Protein AF-A0A7S3RSN5-F1 (afdb_monomer)

Mean predicted aligned error: 13.11 Å

Structure (mmCIF, N/CA/C/O backbone):
data_AF-A0A7S3RSN5-F1
#
_entry.id   AF-A0A7S3RSN5-F1
#
loop_
_atom_site.group_PDB
_atom_site.id
_atom_site.type_symbol
_atom_site.label_atom_id
_atom_site.label_alt_id
_atom_site.label_comp_id
_atom_site.label_asym_id
_atom_site.label_entity_id
_atom_site.label_seq_id
_atom_site.pdbx_PDB_ins_code
_atom_site.Cartn_x
_atom_site.Cartn_y
_atom_site.Cartn_z
_atom_site.occupancy
_atom_site.B_iso_or_equiv
_atom_site.auth_seq_id
_atom_site.auth_comp_id
_atom_site.auth_asym_id
_atom_site.auth_atom_id
_atom_site.pdbx_PDB_model_num
ATOM 1 N N . PHE A 1 1 ? 12.384 73.425 -8.727 1.00 35.25 1 PHE A N 1
ATOM 2 C CA . PHE A 1 1 ? 11.270 72.463 -8.809 1.00 35.25 1 PHE A CA 1
ATOM 3 C C . PHE A 1 1 ? 11.733 71.208 -8.082 1.00 35.25 1 PHE A C 1
ATOM 5 O O . PHE A 1 1 ? 12.524 70.473 -8.643 1.00 35.25 1 PHE A O 1
ATOM 12 N N . GLY A 1 2 ? 11.611 71.117 -6.752 1.00 33.44 2 GLY A N 1
ATOM 13 C CA . GLY A 1 2 ? 10.357 70.848 -6.024 1.00 33.44 2 GLY A CA 1
ATOM 14 C C . GLY A 1 2 ? 10.047 69.354 -6.199 1.00 33.44 2 GLY A C 1
ATOM 15 O O . GLY A 1 2 ? 9.881 68.948 -7.337 1.00 33.44 2 GLY A O 1
ATOM 16 N N . SER A 1 3 ? 10.049 68.468 -5.204 1.00 34.16 3 SER A N 1
ATOM 17 C CA . SER A 1 3 ? 9.660 68.588 -3.795 1.00 34.16 3 SER A CA 1
ATOM 18 C C . SER A 1 3 ? 10.215 67.408 -2.975 1.00 34.16 3 SER A C 1
ATOM 20 O O . SER A 1 3 ? 10.247 66.278 -3.454 1.00 34.16 3 SER A O 1
ATOM 22 N N . ARG A 1 4 ? 10.600 67.688 -1.723 1.00 44.16 4 ARG A N 1
ATOM 23 C CA . ARG A 1 4 ? 10.705 66.715 -0.621 1.00 44.16 4 ARG A CA 1
ATOM 24 C C . ARG A 1 4 ? 9.305 66.276 -0.186 1.00 44.16 4 ARG A C 1
ATOM 26 O O . ARG A 1 4 ? 8.404 67.108 -0.235 1.00 44.16 4 ARG A O 1
ATOM 33 N N . LEU A 1 5 ? 9.179 65.060 0.345 1.00 41.38 5 LEU A N 1
ATOM 34 C CA . LEU A 1 5 ? 8.369 64.764 1.532 1.00 41.38 5 LEU A CA 1
ATOM 35 C C . LEU A 1 5 ? 8.843 63.452 2.175 1.00 41.38 5 LEU A C 1
ATOM 37 O O . LEU A 1 5 ? 9.177 62.489 1.488 1.00 41.38 5 LEU A O 1
ATOM 41 N N . ASP A 1 6 ? 8.922 63.507 3.499 1.00 40.59 6 ASP A N 1
ATOM 42 C CA . ASP A 1 6 ? 9.432 62.521 4.447 1.00 40.59 6 ASP A CA 1
ATOM 43 C C . ASP A 1 6 ? 8.545 61.278 4.587 1.00 40.59 6 ASP A C 1
ATOM 45 O O . ASP A 1 6 ? 7.337 61.358 4.363 1.00 40.59 6 ASP A O 1
ATOM 49 N N . SER A 1 7 ? 9.126 60.164 5.060 1.00 32.34 7 SER A N 1
ATOM 50 C CA . SER A 1 7 ? 8.484 59.159 5.936 1.00 32.34 7 SER A CA 1
ATOM 51 C C . SER A 1 7 ? 9.485 58.079 6.399 1.00 32.34 7 SER A C 1
ATOM 53 O O . SER A 1 7 ? 10.535 57.925 5.774 1.00 32.34 7 SER A O 1
ATOM 55 N N . PRO A 1 8 ? 9.236 57.395 7.536 1.00 44.06 8 PRO A N 1
ATOM 56 C CA . PRO A 1 8 ? 10.239 57.270 8.588 1.00 44.06 8 PRO A CA 1
ATOM 57 C C . PRO A 1 8 ? 10.856 55.877 8.767 1.00 44.06 8 PRO A C 1
ATOM 59 O O . PRO A 1 8 ? 10.389 54.862 8.262 1.00 44.06 8 PRO A O 1
ATOM 62 N N . LEU A 1 9 ? 11.923 55.898 9.567 1.00 35.69 9 LEU A N 1
ATOM 63 C CA . LEU A 1 9 ? 12.606 54.788 10.222 1.00 35.69 9 LEU A CA 1
ATOM 64 C C . LEU A 1 9 ? 11.644 53.737 10.801 1.00 35.69 9 LEU A C 1
ATOM 66 O O . LEU A 1 9 ? 10.833 54.049 11.670 1.00 35.69 9 LEU A O 1
ATOM 70 N N . THR A 1 10 ? 11.867 52.473 10.442 1.00 29.94 10 THR A N 1
ATOM 71 C CA . THR A 1 10 ? 11.533 51.329 11.297 1.00 29.94 10 THR A CA 1
ATOM 72 C C . THR A 1 10 ? 12.744 50.421 11.439 1.00 29.94 10 THR A C 1
ATOM 74 O O . THR A 1 10 ? 13.229 49.808 10.490 1.00 29.94 10 THR A O 1
ATOM 77 N N . THR A 1 11 ? 13.222 50.365 12.673 1.00 32.56 11 THR A N 1
ATOM 78 C CA . THR A 1 11 ? 14.083 49.348 13.265 1.00 32.56 11 THR A CA 1
ATOM 79 C C . THR A 1 11 ? 13.439 47.959 13.186 1.00 32.56 11 THR A C 1
ATOM 81 O O . THR A 1 11 ? 12.324 47.793 13.665 1.00 32.56 11 THR A O 1
ATOM 84 N N . SER A 1 12 ? 14.153 46.945 12.699 1.00 29.53 12 SER A N 1
ATOM 85 C CA . SER A 1 12 ? 14.624 45.840 13.551 1.00 29.53 12 SER A CA 1
ATOM 86 C C . SER A 1 12 ? 15.537 44.911 12.745 1.00 29.53 12 SER A C 1
ATOM 88 O O . SER A 1 12 ? 15.210 44.414 11.670 1.00 29.53 12 SER A O 1
ATOM 90 N N . ALA A 1 13 ? 16.737 44.723 13.278 1.00 32.94 13 ALA A N 1
ATOM 91 C CA . ALA A 1 13 ? 17.647 43.664 12.905 1.00 32.94 13 ALA A CA 1
ATOM 92 C C . ALA A 1 13 ? 17.537 42.599 13.997 1.00 32.94 13 ALA A C 1
ATOM 94 O O . ALA A 1 13 ? 17.751 42.918 15.162 1.00 32.94 13 ALA A O 1
ATOM 95 N N . CYS A 1 14 ? 17.228 41.357 13.628 1.00 29.05 14 CYS A N 1
ATOM 96 C CA . CYS A 1 14 ? 17.609 40.185 14.410 1.00 29.05 14 CYS A CA 1
ATOM 97 C C . CYS A 1 14 ? 17.615 38.929 13.522 1.00 29.05 14 CYS A C 1
ATOM 99 O O . CYS A 1 14 ? 16.594 38.513 12.987 1.00 29.05 14 CYS A O 1
ATOM 101 N N . CYS A 1 15 ? 18.813 38.356 13.380 1.00 31.08 15 CYS A N 1
ATOM 102 C CA . CYS A 1 15 ? 19.110 36.950 13.092 1.00 31.08 15 CYS A CA 1
ATOM 103 C C . CYS A 1 15 ? 18.510 36.287 11.833 1.00 31.08 15 CYS A C 1
ATOM 105 O O . CYS A 1 15 ? 17.562 35.513 11.913 1.00 31.08 15 CYS A O 1
ATOM 107 N N . LYS A 1 16 ? 19.216 36.400 10.697 1.00 27.70 16 LYS A N 1
ATOM 108 C CA . LYS A 1 16 ? 19.349 35.297 9.721 1.00 27.70 16 LYS A CA 1
ATOM 109 C C . LYS A 1 16 ? 20.792 35.208 9.224 1.00 27.70 16 LYS A C 1
ATOM 111 O O . LYS A 1 16 ? 21.175 35.864 8.262 1.00 27.70 16 LYS A O 1
ATOM 116 N N . ALA A 1 17 ? 21.603 34.389 9.892 1.00 29.25 17 ALA A N 1
ATOM 117 C CA . ALA A 1 17 ? 22.880 33.941 9.350 1.00 29.25 17 ALA A CA 1
ATOM 118 C C . ALA A 1 17 ? 22.638 32.673 8.517 1.00 29.25 17 ALA A C 1
ATOM 120 O O . ALA A 1 17 ? 22.594 31.565 9.043 1.00 29.25 17 ALA A O 1
ATOM 121 N N . ASN A 1 18 ? 22.472 32.856 7.208 1.00 31.31 18 ASN A N 1
ATOM 122 C CA . ASN A 1 18 ? 22.603 31.788 6.222 1.00 31.31 18 ASN A CA 1
ATOM 123 C C . ASN A 1 18 ? 24.079 31.370 6.141 1.00 31.31 18 ASN A C 1
ATOM 125 O O . ASN A 1 18 ? 24.938 32.205 5.852 1.00 31.31 18 ASN A O 1
ATOM 129 N N . ARG A 1 19 ? 24.385 30.083 6.332 1.00 28.95 19 ARG A N 1
ATOM 130 C CA . ARG A 1 19 ? 25.624 29.482 5.816 1.00 28.95 19 ARG A CA 1
ATOM 131 C C . ARG A 1 19 ? 25.277 28.443 4.748 1.00 28.95 19 ARG A C 1
ATOM 133 O O . ARG A 1 19 ? 24.445 27.580 5.021 1.00 28.95 19 ARG A O 1
ATOM 140 N N . PRO A 1 20 ? 25.909 28.491 3.564 1.00 35.94 20 PRO A N 1
ATOM 141 C CA . PRO A 1 20 ? 25.763 27.456 2.555 1.00 35.94 20 PRO A CA 1
ATOM 142 C C . PRO A 1 20 ? 26.629 26.241 2.910 1.00 35.94 20 PRO A C 1
ATOM 144 O O . PRO A 1 20 ? 27.774 26.372 3.348 1.00 35.94 20 PRO A O 1
ATOM 147 N N . TYR A 1 21 ? 26.069 25.052 2.710 1.00 25.42 21 TYR A N 1
ATOM 148 C CA . TYR A 1 21 ? 26.744 23.774 2.898 1.00 25.42 21 TYR A CA 1
ATOM 149 C C . TYR A 1 21 ? 27.500 23.418 1.607 1.00 25.42 21 TYR A C 1
ATOM 151 O O . TYR A 1 21 ? 26.904 22.994 0.622 1.00 25.42 21 TYR A O 1
ATOM 159 N N . HIS A 1 22 ? 28.820 23.611 1.606 1.00 33.19 22 HIS A N 1
ATOM 160 C CA . HIS A 1 22 ? 29.737 22.992 0.647 1.00 33.19 22 HIS A CA 1
ATOM 161 C C . HIS A 1 22 ? 30.372 21.775 1.329 1.00 33.19 22 HIS A C 1
ATOM 163 O O . HIS A 1 22 ? 31.095 21.932 2.310 1.00 33.19 22 HIS A O 1
ATOM 169 N N . GLN A 1 23 ? 30.134 20.567 0.812 1.00 31.25 23 GLN A N 1
ATOM 170 C CA . GLN A 1 23 ? 30.939 19.393 1.152 1.00 31.25 23 GLN A CA 1
ATOM 171 C C . GLN A 1 23 ? 31.931 19.111 0.022 1.00 31.25 23 GLN A C 1
ATOM 173 O O . GLN A 1 23 ? 31.556 18.700 -1.075 1.00 31.25 23 GLN A O 1
ATOM 178 N N . SER A 1 24 ? 33.213 19.323 0.316 1.00 31.61 24 SER A N 1
ATOM 179 C CA . SER A 1 24 ? 34.342 18.776 -0.430 1.00 31.61 24 SER A CA 1
ATOM 180 C C . SER A 1 24 ? 34.902 17.559 0.308 1.00 31.61 24 SER A C 1
ATOM 182 O O . SER A 1 24 ? 35.048 17.568 1.528 1.00 31.61 24 SER A O 1
ATOM 184 N N . ARG A 1 25 ? 35.243 16.530 -0.468 1.00 35.78 25 ARG A N 1
ATOM 185 C CA . ARG A 1 25 ? 35.996 15.329 -0.078 1.00 35.78 25 ARG A CA 1
ATOM 186 C C . ARG A 1 25 ? 37.283 15.670 0.694 1.00 35.78 25 ARG A C 1
ATOM 188 O O . ARG A 1 25 ? 37.904 16.679 0.383 1.00 35.78 25 ARG A O 1
ATOM 195 N N . VAL A 1 26 ? 37.729 14.767 1.578 1.00 29.45 26 VAL A N 1
ATOM 196 C CA . VAL A 1 26 ? 39.067 14.118 1.590 1.00 29.45 26 VAL A CA 1
ATOM 197 C C . VAL A 1 26 ? 39.191 13.198 2.817 1.00 29.45 26 VAL A C 1
ATOM 199 O O . VAL A 1 26 ? 38.653 13.461 3.887 1.00 29.45 26 VAL A O 1
ATOM 202 N N . ALA A 1 27 ? 39.885 12.084 2.606 1.00 30.02 27 ALA A N 1
ATOM 203 C CA . ALA A 1 27 ? 40.156 11.008 3.542 1.00 30.02 27 ALA A CA 1
ATOM 204 C C . ALA A 1 27 ? 41.381 11.249 4.459 1.00 30.02 27 ALA A C 1
ATOM 206 O O . ALA A 1 27 ? 42.326 11.935 4.081 1.00 30.02 27 ALA A O 1
ATOM 207 N N . THR A 1 28 ? 41.423 10.466 5.548 1.00 29.61 28 THR A N 1
ATOM 208 C CA . THR A 1 28 ? 42.599 9.878 6.248 1.00 29.61 28 THR A CA 1
ATOM 209 C C . THR A 1 28 ? 43.531 10.707 7.164 1.00 29.61 28 THR A C 1
ATOM 211 O O . THR A 1 28 ? 44.092 11.716 6.759 1.00 29.61 28 THR A O 1
ATOM 214 N N . ARG A 1 29 ? 43.846 10.061 8.317 1.00 29.20 29 ARG A N 1
ATOM 215 C CA . ARG A 1 29 ? 44.920 10.260 9.338 1.00 29.20 29 ARG A CA 1
ATOM 216 C C . ARG A 1 29 ? 44.689 11.346 10.401 1.00 29.20 29 ARG A C 1
ATOM 218 O O . ARG A 1 29 ? 44.119 12.375 10.096 1.00 29.20 29 ARG A O 1
ATOM 225 N N . ALA A 1 30 ? 45.219 11.287 11.626 1.00 27.61 30 ALA A N 1
ATOM 226 C CA . ALA A 1 30 ? 45.592 10.266 12.622 1.00 27.61 30 ALA A CA 1
ATOM 227 C C . ALA A 1 30 ? 46.086 11.053 13.871 1.00 27.61 30 ALA A C 1
ATOM 229 O O . ALA A 1 30 ? 46.692 12.103 13.705 1.00 27.61 30 ALA A O 1
ATOM 230 N N . MET A 1 31 ? 45.801 10.536 15.077 1.00 27.16 31 MET A N 1
ATOM 231 C CA . MET A 1 31 ? 46.451 10.720 16.401 1.00 27.16 31 MET A CA 1
ATOM 232 C C . MET A 1 31 ? 47.459 11.869 16.664 1.00 27.16 31 MET A C 1
ATOM 234 O O . MET A 1 31 ? 48.492 11.926 16.010 1.00 27.16 31 MET A O 1
ATOM 238 N N . GLN A 1 32 ? 47.243 12.601 17.777 1.00 26.95 32 GLN A N 1
ATOM 239 C CA . GLN A 1 32 ? 48.155 12.874 18.931 1.00 26.95 32 GLN A CA 1
ATOM 240 C C . GLN A 1 32 ? 47.706 14.180 19.647 1.00 26.95 32 GLN A C 1
ATOM 242 O O . GLN A 1 32 ? 47.470 15.176 18.982 1.00 26.95 32 GLN A O 1
ATOM 247 N N . CYS A 1 33 ? 47.317 14.208 20.932 1.00 24.48 33 CYS A N 1
ATOM 248 C CA . CYS A 1 33 ? 48.052 14.045 22.205 1.00 24.48 33 CYS A CA 1
ATOM 249 C C . CYS A 1 33 ? 48.640 15.358 22.800 1.00 24.48 33 CYS A C 1
ATOM 251 O O . CYS A 1 33 ? 49.439 16.017 22.151 1.00 24.48 33 CYS A O 1
ATOM 253 N N . TRP A 1 34 ? 48.310 15.583 24.092 1.00 26.28 34 TRP A N 1
ATOM 254 C CA . TRP A 1 34 ? 48.914 16.455 25.138 1.00 26.28 34 TRP A CA 1
ATOM 255 C C . TRP A 1 34 ? 48.499 17.946 25.149 1.00 26.28 34 TRP A C 1
ATOM 257 O O . TRP A 1 34 ? 48.692 18.649 24.171 1.00 26.28 34 TRP A O 1
ATOM 267 N N . ALA A 1 35 ? 47.760 18.470 26.143 1.00 29.31 35 ALA A N 1
ATOM 268 C CA . ALA A 1 35 ? 47.940 18.589 27.610 1.00 29.31 35 ALA A CA 1
ATOM 269 C C . ALA A 1 35 ? 48.686 19.873 28.030 1.00 29.31 35 ALA A C 1
ATOM 271 O O . ALA A 1 35 ? 49.858 20.015 27.711 1.00 29.31 35 ALA A O 1
ATOM 272 N N . PHE A 1 36 ? 48.034 20.742 28.822 1.00 28.41 36 PHE A N 1
ATOM 273 C CA . PHE A 1 36 ? 48.699 21.645 29.775 1.00 28.41 36 PHE A CA 1
ATOM 274 C C . PHE A 1 36 ? 47.816 21.938 31.016 1.00 28.41 36 PHE A C 1
ATOM 276 O O . PHE A 1 36 ? 46.681 22.394 30.907 1.00 28.41 36 PHE A O 1
ATOM 283 N N . TYR A 1 37 ? 48.403 21.599 32.171 1.00 29.33 37 TYR A N 1
ATOM 284 C CA . TYR A 1 37 ? 48.172 21.939 33.596 1.00 29.33 37 TYR A CA 1
ATOM 285 C C . TYR A 1 37 ? 48.084 23.472 33.854 1.00 29.33 37 TYR A C 1
ATOM 287 O O . TYR A 1 37 ? 48.499 24.220 32.979 1.00 29.33 37 TYR A O 1
ATOM 295 N N . ALA A 1 38 ? 47.689 24.090 34.986 1.00 28.98 38 ALA A N 1
ATOM 296 C CA . ALA A 1 38 ? 47.252 23.782 36.368 1.00 28.98 38 ALA A CA 1
ATOM 297 C C . ALA A 1 38 ? 46.605 25.085 36.934 1.00 28.98 38 ALA A C 1
ATOM 299 O O . ALA A 1 38 ? 47.013 26.169 36.530 1.00 28.98 38 ALA A O 1
ATOM 300 N N . ILE A 1 39 ? 45.505 25.055 37.699 1.00 30.70 39 ILE A N 1
ATOM 301 C CA . ILE A 1 39 ? 45.368 25.206 39.177 1.00 30.70 39 ILE A CA 1
ATOM 302 C C . ILE A 1 39 ? 46.232 26.284 39.871 1.00 30.70 39 ILE A C 1
ATOM 304 O O . ILE A 1 39 ? 47.454 26.216 39.805 1.00 30.70 39 ILE A O 1
ATOM 308 N N . LEU A 1 40 ? 45.541 27.145 40.651 1.00 28.66 40 LEU A N 1
ATOM 309 C CA . LEU A 1 40 ? 45.849 27.767 41.972 1.00 28.66 40 LEU A CA 1
ATOM 310 C C . LEU A 1 40 ? 45.372 29.243 41.963 1.00 28.66 40 LEU A C 1
ATOM 312 O O . LEU A 1 40 ? 45.606 29.930 40.981 1.00 28.66 40 LEU A O 1
ATOM 316 N N . LEU A 1 41 ? 44.783 29.879 42.982 1.00 30.64 41 LEU A N 1
ATOM 317 C CA . LEU A 1 41 ? 44.102 29.540 44.240 1.00 30.64 41 LEU A CA 1
ATOM 318 C C . LEU A 1 41 ? 43.723 30.903 44.904 1.00 30.64 41 LEU A C 1
ATOM 320 O O . LEU A 1 41 ? 44.435 31.881 44.709 1.00 30.64 41 LEU A O 1
ATOM 324 N N . ILE A 1 42 ? 42.695 30.900 45.767 1.00 31.16 42 ILE A N 1
ATOM 325 C CA . ILE A 1 42 ? 42.461 31.785 46.942 1.00 31.16 42 ILE A CA 1
ATOM 326 C C . ILE A 1 42 ? 41.758 33.166 46.769 1.00 31.16 42 ILE A C 1
ATOM 328 O O . ILE A 1 42 ? 42.291 34.132 46.238 1.00 31.16 42 ILE A O 1
ATOM 332 N N . SER A 1 43 ? 40.552 33.174 47.360 1.00 29.38 43 SER A N 1
ATOM 333 C CA . SER A 1 43 ? 39.589 34.156 47.917 1.00 29.38 43 SER A CA 1
ATOM 334 C C . SER A 1 43 ? 40.115 35.451 48.606 1.00 29.38 43 SER A C 1
ATOM 336 O O . SER A 1 43 ? 41.321 35.628 48.723 1.00 29.38 43 SER A O 1
ATOM 338 N N . PRO A 1 44 ? 39.268 36.221 49.341 1.00 55.34 44 PRO A N 1
ATOM 339 C CA . PRO A 1 44 ? 38.053 36.983 48.976 1.00 55.34 44 PRO A CA 1
ATOM 340 C C . PRO A 1 44 ? 38.133 38.455 49.484 1.00 55.34 44 PRO A C 1
ATOM 342 O O . PRO A 1 44 ? 39.028 38.769 50.258 1.00 55.34 44 PRO A O 1
ATOM 345 N N . LEU A 1 45 ? 37.176 39.342 49.155 1.00 31.92 45 LEU A N 1
ATOM 346 C CA . LEU A 1 45 ? 36.673 40.398 50.069 1.00 31.92 45 LEU A CA 1
ATOM 347 C C . LEU A 1 45 ? 35.538 41.235 49.453 1.00 31.92 45 LEU A C 1
ATOM 349 O O . LEU A 1 45 ? 35.443 41.424 48.246 1.00 31.92 45 LEU A O 1
ATOM 353 N N . ALA A 1 46 ? 34.666 41.674 50.356 1.00 33.97 46 ALA A N 1
ATOM 354 C CA . ALA A 1 46 ? 33.376 42.324 50.180 1.00 33.97 46 ALA A CA 1
ATOM 355 C C . ALA A 1 46 ? 33.448 43.794 49.722 1.00 33.97 46 ALA A C 1
ATOM 357 O O . ALA A 1 46 ? 34.419 44.474 50.036 1.00 33.97 46 ALA A O 1
ATOM 358 N N . ALA A 1 47 ? 32.368 44.307 49.112 1.00 32.53 47 ALA A N 1
ATOM 359 C CA . ALA A 1 47 ? 31.501 45.340 49.713 1.00 32.53 47 ALA A CA 1
ATOM 360 C C . ALA A 1 47 ? 30.505 45.968 48.707 1.00 32.53 47 ALA A C 1
ATOM 362 O O . ALA A 1 47 ? 30.895 46.495 47.674 1.00 32.53 47 ALA A O 1
ATOM 363 N N . SER A 1 48 ? 29.235 45.957 49.131 1.00 32.94 48 SER A N 1
ATOM 364 C CA . SER A 1 48 ? 28.238 47.046 49.125 1.00 32.94 48 SER A CA 1
ATOM 365 C C . SER A 1 48 ? 27.658 47.670 47.840 1.00 32.94 48 SER A C 1
ATOM 367 O O . SER A 1 48 ? 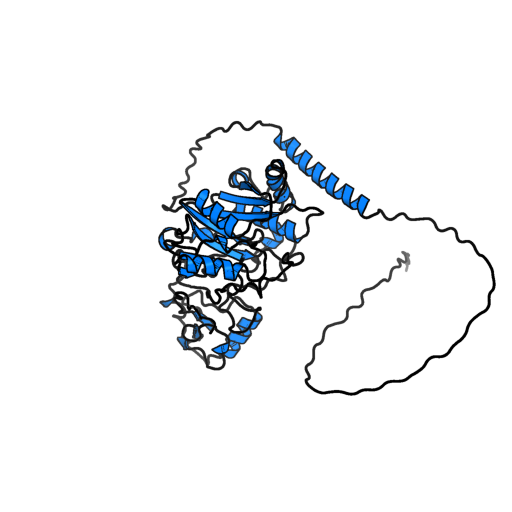28.385 48.150 46.979 1.00 32.94 48 SER A O 1
ATOM 369 N N . LEU A 1 49 ? 26.334 47.870 47.956 1.00 31.92 49 LEU A N 1
ATOM 370 C CA . LEU A 1 49 ? 25.483 48.998 47.532 1.00 31.92 49 LEU A CA 1
ATOM 371 C C . LEU A 1 49 ? 24.595 48.837 46.284 1.00 31.92 49 LEU A C 1
ATOM 373 O O . LEU A 1 49 ? 25.043 48.893 45.146 1.00 31.92 49 LEU A O 1
ATOM 377 N N . ASP A 1 50 ? 23.305 48.677 46.608 1.00 34.62 50 ASP A N 1
ATOM 378 C CA . ASP A 1 50 ? 22.082 49.241 46.022 1.00 34.62 50 ASP A CA 1
ATOM 379 C C . ASP A 1 50 ? 22.153 49.921 44.650 1.00 34.62 50 ASP A C 1
ATOM 381 O O . ASP A 1 50 ? 22.860 50.903 44.452 1.00 34.62 50 ASP A O 1
ATOM 385 N N . THR A 1 51 ? 21.225 49.537 43.771 1.00 33.81 51 THR A N 1
ATOM 386 C CA . THR A 1 51 ? 20.275 50.489 43.169 1.00 33.81 51 THR A CA 1
ATOM 387 C C . THR A 1 51 ? 19.058 49.754 42.610 1.00 33.81 51 THR A C 1
ATOM 389 O O . THR A 1 51 ? 19.151 48.663 42.054 1.00 33.81 51 THR A O 1
ATOM 392 N N . ALA A 1 52 ? 17.900 50.372 42.815 1.00 38.66 52 ALA A N 1
ATOM 393 C CA . ALA A 1 52 ? 16.595 49.925 42.367 1.00 38.66 52 ALA A CA 1
ATOM 394 C C . ALA A 1 52 ? 16.425 50.044 40.841 1.00 38.66 52 ALA A C 1
ATOM 396 O O . ALA A 1 52 ? 16.802 51.062 40.261 1.00 38.66 52 ALA A O 1
ATOM 397 N N . SER A 1 53 ? 15.740 49.078 40.222 1.00 35.41 53 SER A N 1
ATOM 398 C CA . SER A 1 53 ? 14.999 49.300 38.977 1.00 35.41 53 SER A CA 1
ATOM 399 C C . SER A 1 53 ? 13.592 48.713 39.091 1.00 35.41 53 SER A C 1
ATOM 401 O O . SER A 1 53 ? 13.383 47.580 39.524 1.00 35.41 53 SER A O 1
ATOM 403 N N . GLN A 1 54 ? 12.613 49.550 38.760 1.00 43.22 54 GLN A N 1
ATOM 404 C CA . GLN A 1 54 ? 11.256 49.144 38.429 1.00 43.22 54 GLN A CA 1
ATOM 405 C C . GLN A 1 54 ? 11.300 48.495 37.047 1.00 43.22 54 GLN A C 1
ATOM 407 O O . GLN A 1 54 ? 11.757 49.146 36.114 1.00 43.22 54 GLN A O 1
ATOM 412 N N . ASP A 1 55 ? 10.780 47.277 36.911 1.00 33.03 55 ASP A N 1
ATOM 413 C CA . ASP A 1 55 ? 10.474 46.694 35.607 1.00 33.03 55 ASP A CA 1
ATOM 414 C C . ASP A 1 55 ? 9.033 46.180 35.590 1.00 33.03 55 ASP A C 1
ATOM 416 O O . ASP A 1 55 ? 8.598 45.362 36.403 1.00 33.03 55 ASP A O 1
ATOM 420 N N . THR A 1 56 ? 8.277 46.735 34.650 1.00 40.16 56 THR A N 1
ATOM 421 C CA . THR A 1 56 ? 6.927 46.351 34.253 1.00 40.16 56 THR A CA 1
ATOM 422 C C . THR A 1 56 ? 6.925 44.926 33.708 1.00 40.16 56 THR A C 1
ATOM 424 O O . THR A 1 56 ? 7.504 44.660 32.656 1.00 40.16 56 THR A O 1
ATOM 427 N N . ALA A 1 57 ? 6.239 44.016 34.400 1.00 32.03 57 ALA A N 1
ATOM 428 C CA . ALA A 1 57 ? 6.027 42.652 33.939 1.00 32.03 57 ALA A CA 1
ATOM 429 C C . ALA A 1 57 ? 5.042 42.630 32.758 1.00 32.03 57 ALA A C 1
ATOM 431 O O . ALA A 1 57 ? 3.830 42.740 32.935 1.00 32.03 57 ALA A O 1
ATOM 432 N N . TRP A 1 58 ? 5.570 42.459 31.546 1.00 36.12 58 TRP A N 1
ATOM 433 C CA . TRP A 1 58 ? 4.812 41.905 30.428 1.00 36.12 58 TRP A CA 1
ATOM 434 C C . TRP A 1 58 ? 4.640 40.408 30.714 1.00 36.12 58 TRP A C 1
ATOM 436 O O . TRP A 1 58 ? 5.584 39.629 30.581 1.00 36.12 58 TRP A O 1
ATOM 446 N N . GLN A 1 59 ? 3.465 40.012 31.203 1.00 36.91 59 GLN A N 1
ATOM 447 C CA . GLN A 1 59 ? 3.125 38.602 31.370 1.00 36.91 59 GLN A CA 1
ATOM 448 C C . GLN A 1 59 ? 2.858 38.012 29.985 1.00 36.91 59 GLN A C 1
ATOM 450 O O . GLN A 1 59 ? 1.797 38.226 29.404 1.00 36.91 59 GLN A O 1
ATOM 455 N N . ALA A 1 60 ? 3.843 37.295 29.444 1.00 40.34 60 ALA A N 1
ATOM 456 C CA . ALA A 1 60 ? 3.589 36.369 28.352 1.00 40.34 60 ALA A CA 1
ATOM 457 C C . ALA A 1 60 ? 2.585 35.310 28.851 1.00 40.34 60 ALA A C 1
ATOM 459 O O . ALA A 1 60 ? 2.750 34.833 29.982 1.00 40.34 60 ALA A O 1
ATOM 460 N N . PRO A 1 61 ? 1.550 34.960 28.066 1.00 47.31 61 PRO A N 1
ATOM 461 C CA . PRO A 1 61 ? 0.660 33.871 28.434 1.00 47.31 61 PRO A CA 1
ATOM 462 C C . PRO A 1 61 ? 1.499 32.612 28.661 1.00 47.31 61 PRO A C 1
ATOM 464 O O . PRO A 1 61 ? 2.424 32.302 27.910 1.00 47.31 61 PRO A O 1
ATOM 467 N N . THR A 1 62 ? 1.230 31.931 29.768 1.00 51.88 62 THR A N 1
ATOM 468 C CA . THR A 1 62 ? 1.862 30.650 30.069 1.00 51.88 62 THR A CA 1
ATOM 469 C C . THR A 1 62 ? 1.353 29.615 29.064 1.00 51.88 62 THR A C 1
ATOM 471 O O . THR A 1 62 ? 0.205 29.709 28.634 1.00 51.88 62 THR A O 1
ATOM 474 N N . CYS A 1 63 ? 2.165 28.611 28.701 1.00 41.00 63 CYS A N 1
ATOM 475 C CA . CYS A 1 63 ? 1.739 27.521 27.801 1.00 41.00 63 CYS A CA 1
ATOM 476 C C . CYS A 1 63 ? 0.368 26.927 28.180 1.00 41.00 63 CYS A C 1
ATOM 478 O O . CYS A 1 63 ? -0.417 26.587 27.305 1.00 41.00 63 CYS A O 1
ATOM 480 N N . ALA A 1 64 ? 0.037 26.899 29.475 1.00 42.59 64 ALA A N 1
ATOM 481 C CA . ALA A 1 64 ? -1.248 26.424 29.986 1.00 42.59 64 ALA A CA 1
ATOM 482 C C . ALA A 1 64 ? -2.471 27.223 29.481 1.00 42.59 64 ALA A C 1
ATOM 484 O O . ALA A 1 64 ? -3.575 26.687 29.408 1.00 42.59 64 ALA A O 1
ATOM 485 N N . GLN A 1 65 ? -2.301 28.505 29.151 1.00 45.38 65 GLN A N 1
ATOM 486 C CA . GLN A 1 65 ? -3.384 29.360 28.664 1.00 45.38 65 GLN A CA 1
ATOM 487 C C . GLN A 1 65 ? -3.643 29.129 27.169 1.00 45.38 65 GLN A C 1
ATOM 489 O O . GLN A 1 65 ? -4.793 28.994 26.764 1.00 45.38 65 GLN A O 1
ATOM 494 N N . GLU A 1 66 ? -2.580 28.967 26.374 1.00 45.03 66 GLU A N 1
ATOM 495 C CA . GLU A 1 66 ? -2.692 28.564 24.963 1.00 45.03 66 GLU A CA 1
ATOM 496 C C . GLU A 1 66 ? -3.258 27.136 24.823 1.00 45.03 66 GLU A C 1
ATOM 498 O O . GLU A 1 66 ? -4.029 26.854 23.906 1.00 45.03 66 GLU A O 1
ATOM 503 N N . GLU A 1 67 ? -2.942 26.237 25.761 1.00 50.22 67 GLU A N 1
ATOM 504 C CA . GLU A 1 67 ? -3.509 24.883 25.838 1.00 50.22 67 GLU A CA 1
ATOM 505 C C . GLU A 1 67 ? -5.028 24.888 26.073 1.00 50.22 67 GLU A C 1
ATOM 507 O O . GLU A 1 67 ? -5.763 24.174 25.384 1.00 50.22 67 GLU A O 1
ATOM 512 N N . ALA A 1 68 ? -5.514 25.709 27.009 1.00 52.69 68 ALA A N 1
ATOM 513 C CA . ALA A 1 68 ? -6.942 25.827 27.294 1.00 52.69 68 ALA A CA 1
ATOM 514 C C . ALA A 1 68 ? -7.722 26.398 26.097 1.00 52.69 68 ALA A C 1
ATOM 516 O O . ALA A 1 68 ? -8.823 25.928 25.800 1.00 52.69 68 ALA A O 1
ATOM 517 N N . ASP A 1 69 ? -7.135 27.352 25.375 1.00 51.91 69 ASP A N 1
ATOM 518 C CA . ASP A 1 69 ? -7.767 27.988 24.220 1.00 51.91 69 ASP A CA 1
ATOM 519 C C . ASP A 1 69 ? -7.897 27.029 23.025 1.00 51.91 69 ASP A C 1
ATOM 521 O O . ASP A 1 69 ? -8.931 27.023 22.354 1.00 51.91 69 ASP A O 1
ATOM 525 N N . VAL A 1 70 ? -6.910 26.155 22.783 1.00 54.59 70 VAL A N 1
ATOM 526 C CA . VAL A 1 70 ? -6.986 25.145 21.710 1.00 54.59 70 VAL A CA 1
ATOM 527 C C . VAL A 1 70 ? -8.020 24.065 22.026 1.00 54.59 70 VAL A C 1
ATOM 529 O O . VAL A 1 70 ? -8.823 23.725 21.156 1.00 54.59 70 VAL A O 1
ATOM 532 N N . VAL A 1 71 ? -8.043 23.539 23.256 1.00 55.53 71 VAL A N 1
ATOM 533 C CA . VAL A 1 71 ? -9.040 22.534 23.670 1.00 55.53 71 VAL A CA 1
ATOM 534 C C . VAL A 1 71 ? -10.447 23.129 23.633 1.00 55.53 71 VAL A C 1
ATOM 536 O O . VAL A 1 71 ? -11.360 22.494 23.110 1.00 55.53 71 VAL A O 1
ATOM 539 N N . SER A 1 72 ? -10.613 24.368 24.100 1.00 61.72 72 SER A N 1
ATOM 540 C CA . SER A 1 72 ? -11.882 25.098 24.042 1.00 61.72 72 SER A CA 1
ATOM 541 C C . SER A 1 72 ? -12.331 25.350 22.598 1.00 61.72 72 SER A C 1
ATOM 543 O O . SER A 1 72 ? -13.489 25.114 22.268 1.00 61.72 72 SER A O 1
ATOM 545 N N . ALA A 1 73 ? -11.423 25.731 21.693 1.00 58.19 73 ALA A N 1
ATOM 546 C CA . ALA A 1 73 ? -11.737 25.905 20.274 1.00 58.19 73 ALA A CA 1
ATOM 547 C C . ALA A 1 73 ? -12.116 24.582 19.584 1.00 58.19 73 ALA A C 1
ATOM 549 O O . ALA A 1 73 ? -13.014 24.564 18.739 1.00 58.19 73 ALA A O 1
ATOM 550 N N . LEU A 1 74 ? -11.465 23.471 19.953 1.00 53.50 74 LEU A N 1
ATOM 551 C CA . LEU A 1 74 ? -11.800 22.136 19.455 1.00 53.50 74 LEU A CA 1
ATOM 552 C C . LEU A 1 74 ? -13.188 21.708 19.950 1.00 53.50 74 LEU A C 1
ATOM 554 O O . LEU A 1 74 ? -14.027 21.307 19.150 1.00 53.50 74 LEU A O 1
ATOM 558 N N . GLN A 1 75 ? -13.453 21.866 21.249 1.00 61.81 75 GLN A N 1
ATOM 559 C CA . GLN A 1 75 ? -14.750 21.581 21.865 1.00 61.81 75 GLN A CA 1
ATOM 560 C C . GLN A 1 75 ? -15.859 22.469 21.294 1.00 61.81 75 GLN A C 1
ATOM 562 O O . GLN A 1 75 ? -16.954 21.977 21.048 1.00 61.81 75 GLN A O 1
ATOM 567 N N . HIS A 1 76 ? -15.580 23.745 21.017 1.00 66.81 76 HIS A N 1
ATOM 568 C CA . HIS A 1 76 ? -16.531 24.663 20.395 1.00 66.81 76 HIS A CA 1
ATOM 569 C C . HIS A 1 76 ? -16.871 24.240 18.965 1.00 66.81 76 HIS A C 1
ATOM 571 O O . HIS A 1 76 ? -18.045 24.190 18.617 1.00 66.81 76 HIS A O 1
ATOM 577 N N . LYS A 1 77 ? -15.878 23.869 18.144 1.00 56.34 77 LYS A N 1
ATOM 578 C CA . LYS A 1 77 ? -16.129 23.363 16.784 1.00 56.34 77 LYS A CA 1
ATOM 579 C C . LYS A 1 77 ? -16.867 22.025 16.779 1.00 56.34 77 LYS A C 1
ATOM 581 O O . LYS A 1 77 ? -17.736 21.817 15.937 1.00 56.34 77 LYS A O 1
ATOM 586 N N . ILE A 1 78 ? -16.542 21.132 17.717 1.00 55.78 78 ILE A N 1
ATOM 587 C CA . ILE A 1 78 ? -17.271 19.871 17.913 1.00 55.78 78 ILE A CA 1
ATOM 588 C C . ILE A 1 78 ? -18.726 20.176 18.290 1.00 55.78 78 ILE A C 1
ATOM 590 O O . ILE A 1 78 ? -19.634 19.669 17.641 1.00 55.78 78 ILE A O 1
ATOM 594 N N . ALA A 1 79 ? -18.958 21.077 19.247 1.00 60.62 79 ALA A N 1
ATOM 595 C CA . ALA A 1 79 ? -20.296 21.488 19.663 1.00 60.62 79 ALA A CA 1
ATOM 596 C C . ALA A 1 79 ? -21.081 22.201 18.545 1.00 60.62 79 ALA A C 1
ATOM 598 O O . ALA A 1 79 ? -22.285 21.991 18.412 1.00 60.62 79 ALA A O 1
ATOM 599 N N . GLU A 1 80 ? -20.429 23.010 17.704 1.00 63.12 80 GLU A N 1
ATOM 600 C CA . GLU A 1 80 ? -21.044 23.603 16.510 1.00 63.12 80 GLU A CA 1
ATOM 601 C C . GLU A 1 80 ? -21.495 22.513 15.530 1.00 63.12 80 GLU A C 1
ATOM 603 O O . GLU A 1 80 ? -22.636 22.543 15.064 1.00 63.12 80 GLU A O 1
ATOM 608 N N . HIS A 1 81 ? -20.656 21.507 15.280 1.00 50.75 81 HIS A N 1
ATOM 609 C CA . HIS A 1 81 ? -20.989 20.385 14.403 1.00 50.75 81 HIS A CA 1
ATOM 610 C C . HIS A 1 81 ? -22.112 19.506 14.985 1.00 50.75 81 HIS A C 1
ATOM 612 O O . HIS A 1 81 ? -23.037 19.107 14.274 1.00 50.75 81 HIS A O 1
ATOM 618 N N . GLU A 1 82 ? -22.099 19.259 16.295 1.00 51.81 82 GLU A N 1
ATOM 619 C CA . GLU A 1 82 ? -23.173 18.564 17.014 1.00 51.81 82 GLU A CA 1
ATOM 620 C C . GLU A 1 82 ? -24.485 19.365 17.003 1.00 51.81 82 GLU A C 1
ATOM 622 O O . GLU A 1 82 ? -25.564 18.789 16.852 1.00 51.81 82 GLU A O 1
ATOM 627 N N . SER A 1 83 ? -24.424 20.699 17.075 1.00 48.72 83 SER A N 1
ATOM 628 C CA . SER A 1 83 ? -25.611 21.560 16.996 1.00 48.72 83 SER A CA 1
ATOM 629 C C . SER A 1 83 ? -26.285 21.503 15.619 1.00 48.72 83 SER A C 1
ATOM 631 O O . SER A 1 83 ? -27.516 21.554 15.538 1.00 48.72 83 SER A O 1
ATOM 633 N N . VAL A 1 84 ? -25.505 21.304 14.550 1.00 49.81 84 VAL A N 1
ATOM 634 C CA . VAL A 1 84 ? -26.009 21.077 13.185 1.00 49.81 84 VAL A CA 1
ATOM 635 C C . VAL A 1 84 ? -26.558 19.651 13.030 1.00 49.81 84 VAL A C 1
ATOM 637 O O . VAL A 1 84 ? -27.609 19.469 12.416 1.00 49.81 84 VAL A O 1
ATOM 640 N N . SER A 1 85 ? -25.922 18.659 13.659 1.00 45.25 85 SER A N 1
ATOM 641 C CA . SER A 1 85 ? -26.325 17.242 13.620 1.00 45.25 85 SER A CA 1
ATOM 642 C C . SER A 1 85 ? -27.561 16.917 14.484 1.00 45.25 85 SER A C 1
ATOM 644 O O . SER A 1 85 ? -28.336 16.013 14.180 1.00 45.25 85 SER A O 1
ATOM 646 N N . SER A 1 86 ? -27.847 17.714 15.521 1.00 40.50 86 SER A N 1
ATOM 647 C CA . SER A 1 86 ? -28.980 17.500 16.442 1.00 40.50 86 SER A CA 1
ATOM 648 C C . SER A 1 86 ? -30.386 17.701 15.838 1.00 40.50 86 SER A C 1
ATOM 650 O O . SER A 1 86 ? -31.393 17.476 16.516 1.00 40.50 86 SER A O 1
ATOM 652 N N . ARG A 1 87 ? -30.503 18.058 14.551 1.00 41.22 87 ARG A N 1
ATOM 653 C CA . ARG A 1 87 ? -31.782 18.102 13.817 1.00 41.22 87 ARG A CA 1
ATOM 654 C C . ARG A 1 87 ? -32.067 16.799 13.065 1.00 41.22 87 ARG A C 1
ATOM 656 O O . ARG A 1 87 ? -32.316 16.812 11.866 1.00 41.22 87 ARG A O 1
ATOM 663 N N . GLY A 1 88 ? -32.108 15.677 13.776 1.00 32.75 88 GLY A N 1
ATOM 664 C CA . GLY A 1 88 ? -32.648 14.437 13.220 1.00 32.75 88 GLY A CA 1
ATOM 665 C C . GLY A 1 88 ? -32.171 13.196 13.951 1.00 32.75 88 GLY A C 1
ATOM 666 O O . GLY A 1 88 ? -31.101 12.679 13.668 1.00 32.75 88 GLY A O 1
ATOM 667 N N . ALA A 1 89 ? -32.995 12.668 14.856 1.00 31.28 89 ALA A N 1
ATOM 668 C CA . ALA A 1 89 ? -32.824 11.303 15.334 1.00 31.28 89 ALA A CA 1
ATOM 669 C C . ALA A 1 89 ? -32.945 10.341 14.136 1.00 31.28 89 ALA A C 1
ATOM 671 O O . ALA A 1 89 ? -34.040 10.118 13.614 1.00 31.28 89 ALA A O 1
ATOM 672 N N . PHE A 1 90 ? -31.812 9.804 13.682 1.00 34.22 90 PHE A N 1
ATOM 673 C CA . PHE A 1 90 ? -31.745 8.782 12.644 1.00 34.22 90 PHE A CA 1
ATOM 674 C C . PHE A 1 90 ? -32.331 7.471 13.181 1.00 34.22 90 PHE A C 1
ATOM 676 O O . PHE A 1 90 ? -31.673 6.690 13.863 1.00 34.22 90 PHE A O 1
ATOM 683 N N . ALA A 1 91 ? -33.599 7.220 12.863 1.00 28.16 91 ALA A N 1
ATOM 684 C CA . ALA A 1 91 ? -34.103 5.858 12.770 1.00 28.16 91 ALA A CA 1
ATOM 685 C C . ALA A 1 91 ? -33.581 5.256 11.450 1.00 28.16 91 ALA A C 1
ATOM 687 O O . ALA A 1 91 ? -33.640 5.945 10.427 1.00 28.16 91 ALA A O 1
ATOM 688 N N . PRO A 1 92 ? -33.098 3.999 11.425 1.00 27.95 92 PRO A N 1
ATOM 689 C CA . PRO A 1 92 ? -32.599 3.379 10.205 1.00 27.95 92 PRO A CA 1
ATOM 690 C C . PRO A 1 92 ? -33.752 3.240 9.210 1.00 27.95 92 PRO A C 1
ATOM 692 O O . PRO A 1 92 ? -34.628 2.382 9.335 1.00 27.95 92 PRO A O 1
ATOM 695 N N . ARG A 1 93 ? -33.781 4.135 8.224 1.00 27.92 93 ARG A N 1
ATOM 696 C CA . ARG A 1 93 ? -34.718 4.086 7.109 1.00 27.92 93 ARG A CA 1
ATOM 697 C C . ARG A 1 93 ? -34.010 3.330 5.995 1.00 27.92 93 ARG A C 1
ATOM 699 O O . ARG A 1 93 ? -33.119 3.870 5.352 1.00 27.92 93 ARG A O 1
ATOM 706 N N . ILE A 1 94 ? -34.399 2.076 5.779 1.00 27.25 94 ILE A N 1
ATOM 707 C CA . ILE A 1 94 ? -34.017 1.323 4.580 1.00 27.25 94 ILE A CA 1
ATOM 708 C C . ILE A 1 94 ? -34.683 2.036 3.397 1.00 27.25 94 ILE A C 1
ATOM 710 O O . ILE A 1 94 ? -35.859 1.817 3.106 1.00 27.25 94 ILE A O 1
ATOM 714 N N . ILE A 1 95 ? -33.962 2.960 2.765 1.00 29.16 95 ILE A N 1
ATOM 715 C CA . ILE A 1 95 ? -34.377 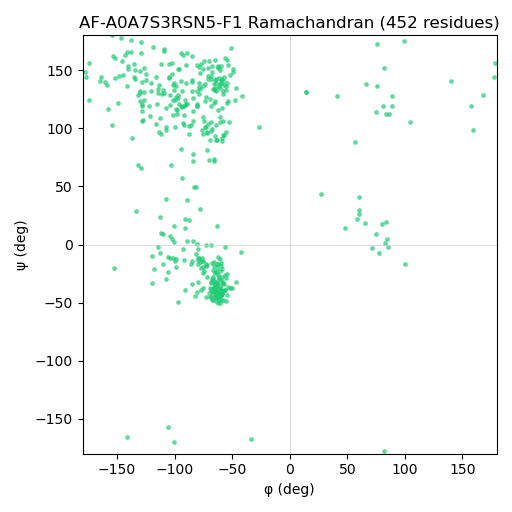3.592 1.517 1.00 29.16 95 ILE A CA 1
ATOM 716 C C . ILE A 1 95 ? -33.773 2.751 0.397 1.00 29.16 95 ILE A C 1
ATOM 718 O O . ILE A 1 95 ? -32.586 2.839 0.107 1.00 29.16 95 ILE A O 1
ATOM 722 N N . ALA A 1 96 ? -34.604 1.921 -0.231 1.00 29.78 96 ALA A N 1
ATOM 723 C CA . ALA A 1 96 ? -34.278 1.342 -1.524 1.00 29.78 96 ALA A CA 1
ATOM 724 C C . ALA A 1 96 ? -34.273 2.478 -2.561 1.00 29.78 96 ALA A C 1
ATOM 726 O O . ALA A 1 96 ? -35.331 2.938 -2.995 1.00 29.78 96 ALA A O 1
ATOM 727 N N . THR A 1 97 ? -33.096 2.989 -2.913 1.00 36.16 97 THR A N 1
ATOM 728 C CA . THR A 1 97 ? -32.935 3.945 -4.010 1.00 36.16 97 THR A CA 1
ATOM 729 C C . THR A 1 97 ? -32.831 3.174 -5.328 1.00 36.16 97 THR A C 1
ATOM 731 O O . THR A 1 97 ? -31.892 2.427 -5.574 1.00 36.16 97 THR A O 1
ATOM 734 N N . ASN A 1 98 ? -33.822 3.357 -6.203 1.00 33.78 98 ASN A N 1
ATOM 735 C CA . ASN A 1 98 ? -33.897 2.747 -7.540 1.00 33.78 98 ASN A CA 1
ATOM 736 C C . ASN A 1 98 ? -33.001 3.447 -8.587 1.00 33.78 98 ASN A C 1
ATOM 738 O O . ASN A 1 98 ? -33.336 3.454 -9.768 1.00 33.78 98 ASN A O 1
ATOM 742 N N . ASN A 1 99 ? -31.872 4.036 -8.185 1.00 37.62 99 ASN A N 1
ATOM 743 C CA . ASN A 1 99 ? -30.907 4.617 -9.124 1.00 37.62 99 ASN A CA 1
ATOM 744 C C . ASN A 1 99 ? -29.707 3.679 -9.271 1.00 37.62 99 ASN A C 1
ATOM 746 O O . ASN A 1 99 ? -28.599 3.950 -8.823 1.00 37.62 99 ASN A O 1
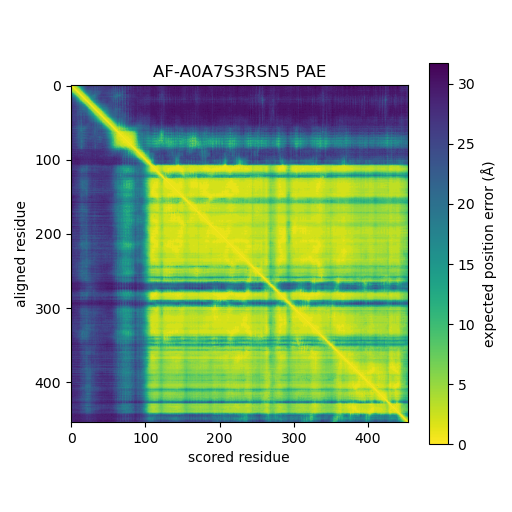ATOM 750 N N . THR A 1 100 ? -29.968 2.529 -9.885 1.00 40.94 100 THR A N 1
ATOM 751 C CA . THR A 1 100 ? -28.937 1.624 -10.380 1.00 40.94 100 THR A CA 1
ATOM 752 C C . THR A 1 100 ? -28.508 2.097 -11.765 1.00 40.94 100 THR A C 1
ATOM 754 O O . THR A 1 100 ? -28.888 1.497 -12.772 1.00 40.94 100 THR A O 1
ATOM 757 N N . ASP A 1 101 ? -27.677 3.137 -11.826 1.00 39.69 101 ASP A N 1
ATOM 758 C CA . ASP A 1 101 ? -26.579 3.022 -12.780 1.00 39.69 101 ASP A CA 1
ATOM 759 C C . ASP A 1 101 ? -25.806 1.802 -12.309 1.00 39.69 101 ASP A C 1
ATOM 761 O O . ASP A 1 101 ? -25.308 1.751 -11.184 1.00 39.69 101 ASP A O 1
ATOM 765 N N . ALA A 1 102 ? -25.901 0.745 -13.107 1.00 40.94 102 ALA A N 1
ATOM 766 C CA . ALA A 1 102 ? -25.389 -0.563 -12.784 1.00 40.94 102 ALA A CA 1
ATOM 767 C C . ALA A 1 102 ? -23.885 -0.449 -12.526 1.00 40.94 102 ALA A C 1
ATOM 769 O O . ALA A 1 102 ? -23.070 -0.551 -13.442 1.00 40.94 102 ALA A O 1
ATOM 770 N N . PHE A 1 103 ? -23.522 -0.282 -11.253 1.00 46.44 103 PHE A N 1
ATOM 771 C CA . PHE A 1 103 ? -22.267 -0.768 -10.724 1.00 46.44 103 PHE A CA 1
ATOM 772 C C . PHE A 1 103 ? -22.317 -2.257 -11.031 1.00 46.44 103 PHE A C 1
ATOM 774 O O . PHE A 1 103 ? -22.985 -3.036 -10.349 1.00 46.44 103 PHE A O 1
ATOM 781 N N . VAL A 1 104 ? -21.739 -2.640 -12.168 1.00 40.59 104 VAL A N 1
ATOM 782 C CA . VAL A 1 104 ? -21.504 -4.034 -12.495 1.00 40.59 104 VAL A CA 1
ATOM 783 C C . VAL A 1 104 ? -20.548 -4.489 -11.410 1.00 40.59 104 VAL A C 1
ATOM 785 O O . VAL A 1 104 ? -19.336 -4.340 -11.532 1.00 40.59 104 VAL A O 1
ATOM 788 N N . VAL A 1 105 ? -21.113 -4.975 -10.304 1.00 45.88 105 VAL A N 1
ATOM 789 C CA . VAL A 1 105 ? -20.406 -5.725 -9.282 1.00 45.88 105 VAL A CA 1
ATOM 790 C C . VAL A 1 105 ? -19.859 -6.917 -10.046 1.00 45.88 105 VAL A C 1
ATOM 792 O O . VAL A 1 105 ? -20.557 -7.903 -10.276 1.00 45.88 105 VAL A O 1
ATOM 795 N N . GLN A 1 106 ? -18.636 -6.776 -10.554 1.00 46.00 106 GLN A N 1
ATOM 796 C CA . GLN A 1 106 ? -17.875 -7.827 -11.206 1.00 46.00 106 GLN A CA 1
ATOM 797 C C . GLN A 1 106 ? -17.566 -8.885 -10.146 1.00 46.00 106 GLN A C 1
ATOM 799 O O . GLN A 1 106 ? -16.442 -8.948 -9.680 1.00 46.00 106 GLN A O 1
ATOM 804 N N . HIS A 1 107 ? -18.574 -9.654 -9.719 1.00 60.47 107 HIS A N 1
ATOM 805 C CA . HIS A 1 107 ? -18.532 -10.859 -8.881 1.00 60.47 107 HIS A CA 1
ATOM 806 C C . HIS A 1 107 ? -17.339 -10.969 -7.905 1.00 60.47 107 HIS A C 1
ATOM 808 O O . HIS A 1 107 ? -16.717 -12.027 -7.782 1.00 60.47 107 HIS A O 1
ATOM 814 N N . GLY A 1 108 ? -17.009 -9.868 -7.231 1.00 85.31 108 GLY A N 1
ATOM 815 C CA . GLY A 1 108 ? -15.851 -9.726 -6.362 1.00 85.31 108 GLY A CA 1
ATOM 816 C C . GLY A 1 108 ? -16.275 -9.749 -4.903 1.00 85.31 108 GLY A C 1
ATOM 817 O O . GLY A 1 108 ? -17.423 -9.450 -4.577 1.00 85.31 108 GLY A O 1
ATOM 818 N N . LEU A 1 109 ? -15.352 -10.127 -4.023 1.00 93.19 109 LEU A N 1
ATOM 819 C CA . LEU A 1 109 ? -15.551 -9.937 -2.589 1.00 93.19 109 LEU A CA 1
ATOM 820 C C . LEU A 1 109 ? -15.444 -8.437 -2.265 1.00 93.19 109 LEU A C 1
ATOM 822 O O . LEU A 1 109 ? -14.619 -7.771 -2.894 1.00 93.19 109 LEU A O 1
ATOM 826 N N . PRO A 1 110 ? -16.225 -7.917 -1.303 1.00 96.88 110 PRO A N 1
ATOM 827 C CA . PRO A 1 110 ? -16.053 -6.552 -0.808 1.00 96.88 110 PRO A CA 1
ATOM 828 C C . PRO A 1 110 ? -14.628 -6.332 -0.283 1.00 96.88 110 PRO A C 1
ATOM 830 O O . PRO A 1 110 ? -14.022 -7.244 0.295 1.00 96.88 110 PRO A O 1
ATOM 833 N N . THR A 1 111 ? -14.095 -5.128 -0.489 1.00 97.75 111 THR A N 1
ATOM 834 C CA . THR A 1 111 ? -12.763 -4.738 -0.012 1.00 97.75 111 THR A CA 1
ATOM 835 C C . THR A 1 111 ? -12.911 -3.841 1.208 1.00 97.75 111 THR A C 1
ATOM 837 O O . THR A 1 111 ? -13.497 -2.763 1.118 1.00 97.75 111 THR A O 1
ATOM 840 N N . ALA A 1 112 ? -12.352 -4.271 2.336 1.00 98.50 112 ALA A N 1
ATOM 841 C CA . ALA A 1 112 ? -12.360 -3.523 3.585 1.00 98.50 112 ALA A CA 1
ATOM 842 C C . ALA A 1 112 ? -10.951 -3.026 3.924 1.00 98.50 112 ALA A C 1
ATOM 844 O O . ALA A 1 112 ? -10.003 -3.817 3.952 1.00 98.50 112 ALA A O 1
ATOM 845 N N . LEU A 1 113 ? -10.818 -1.736 4.227 1.00 98.62 113 LEU A N 1
ATOM 846 C CA . LEU A 1 113 ? -9.615 -1.191 4.855 1.00 98.62 113 LEU A CA 1
ATOM 847 C C . LEU A 1 113 ? -9.679 -1.468 6.357 1.00 98.62 113 LEU A C 1
ATOM 849 O O . LEU A 1 113 ? -10.692 -1.210 6.997 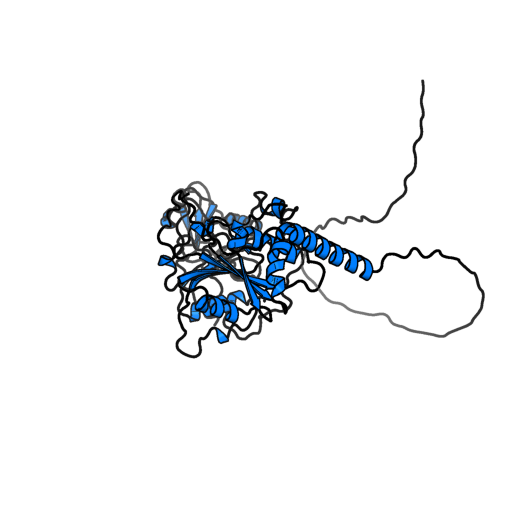1.00 98.62 113 LEU A O 1
ATOM 853 N N . LEU A 1 114 ? -8.598 -1.986 6.924 1.00 98.56 114 LEU A N 1
ATOM 854 C CA . LEU A 1 114 ? -8.426 -2.235 8.346 1.00 98.56 114 LEU A CA 1
ATOM 855 C C . LEU A 1 114 ? -7.190 -1.473 8.823 1.00 98.56 114 LEU A C 1
ATOM 857 O O . LEU A 1 114 ? -6.078 -1.723 8.361 1.00 98.56 114 LEU A O 1
ATOM 861 N N . THR A 1 115 ? -7.374 -0.546 9.754 1.00 97.81 115 THR A N 1
ATOM 862 C CA . THR A 1 115 ? -6.287 0.281 10.284 1.00 97.81 115 THR A CA 1
ATOM 863 C C . THR A 1 115 ? -6.514 0.617 11.758 1.00 97.81 115 THR A C 1
ATOM 865 O O . THR A 1 115 ? -7.517 0.216 12.353 1.00 97.81 115 THR A O 1
ATOM 868 N N . SER A 1 116 ? -5.578 1.330 12.378 1.00 96.12 116 SER A N 1
ATOM 869 C CA . SER A 1 116 ? -5.724 1.855 13.736 1.00 96.12 116 SER A CA 1
ATOM 870 C C . SER A 1 116 ? -5.271 3.295 13.807 1.00 96.12 116 SER A C 1
ATOM 872 O O . SER A 1 116 ? -4.236 3.643 13.241 1.00 96.12 116 SER A O 1
ATOM 874 N N . VAL A 1 117 ? -5.977 4.084 14.604 1.00 93.19 117 VAL A N 1
ATOM 875 C CA . VAL A 1 117 ? -5.555 5.425 15.003 1.00 93.19 117 VAL A CA 1
ATOM 876 C C . VAL A 1 117 ? -5.554 5.469 16.528 1.00 93.19 117 VAL A C 1
ATOM 878 O O . VAL A 1 117 ? -6.357 4.794 17.174 1.00 93.19 117 VAL A O 1
ATOM 881 N N . PHE A 1 118 ? -4.632 6.228 17.108 1.00 87.31 118 PHE A N 1
ATOM 882 C CA . PHE A 1 118 ? -4.581 6.465 18.547 1.00 87.31 118 PHE A CA 1
ATOM 883 C C . PHE A 1 118 ? -5.140 7.849 18.869 1.00 87.31 118 PHE A C 1
ATOM 885 O O . PHE A 1 118 ? -4.984 8.789 18.083 1.00 87.31 118 PHE A O 1
ATOM 892 N N . TRP A 1 119 ? -5.788 7.978 20.026 1.00 82.88 119 TRP A N 1
ATOM 893 C CA . TRP A 1 119 ? -6.287 9.266 20.489 1.00 82.88 119 TRP A CA 1
ATOM 894 C C . TRP A 1 119 ? -5.126 10.224 20.820 1.00 82.88 119 TRP A C 1
ATOM 896 O O . TRP A 1 119 ? -4.179 9.829 21.511 1.00 82.88 119 TRP A O 1
ATOM 906 N N . PRO A 1 120 ? -5.167 11.490 20.369 1.00 78.12 120 PRO A N 1
ATOM 907 C CA . PRO A 1 120 ? -4.206 12.490 20.816 1.00 78.12 120 PRO A CA 1
ATOM 908 C C . PRO A 1 120 ? -4.426 12.822 22.294 1.00 78.12 120 PRO A C 1
ATOM 910 O O . PRO A 1 120 ? -5.470 13.345 22.667 1.00 78.12 120 PRO A O 1
ATOM 913 N N . HIS A 1 121 ? -3.428 12.590 23.146 1.00 71.81 121 HIS A N 1
ATOM 914 C CA . HIS A 1 121 ? -3.488 13.066 24.535 1.00 71.81 121 HIS A CA 1
ATOM 915 C C . HIS A 1 121 ? -3.305 14.595 24.664 1.00 71.81 121 HIS A C 1
ATOM 917 O O . HIS A 1 121 ? -3.643 15.152 25.703 1.00 71.81 121 HIS A O 1
ATOM 923 N N . GLU A 1 122 ? -2.792 15.268 23.626 1.00 75.25 122 GLU A N 1
ATOM 924 C CA . GLU A 1 122 ? -2.456 16.705 23.595 1.00 75.25 122 GLU A CA 1
ATOM 925 C C . GLU A 1 122 ? -2.819 17.324 22.223 1.00 75.25 122 GLU A C 1
ATOM 927 O O . GLU A 1 122 ? -3.554 16.713 21.448 1.00 75.25 122 GLU A O 1
ATOM 932 N N . GLN A 1 123 ? -2.326 18.530 21.896 1.00 65.81 123 GLN A N 1
ATOM 933 C CA . GLN A 1 123 ? -2.508 19.148 20.570 1.00 65.81 123 GLN A CA 1
ATOM 934 C C . GLN A 1 123 ? -2.208 18.148 19.447 1.00 65.81 123 GLN A C 1
ATOM 936 O O . GLN A 1 123 ? -1.188 17.465 19.507 1.00 65.81 123 GLN A O 1
ATOM 941 N N . ILE A 1 124 ? -3.072 18.090 18.423 1.00 68.19 124 ILE A N 1
ATOM 942 C CA . ILE A 1 124 ? -2.934 17.188 17.267 1.00 68.19 124 ILE A CA 1
ATOM 943 C C . ILE A 1 124 ? -1.584 17.472 16.597 1.00 68.19 124 ILE A C 1
ATOM 945 O O . ILE A 1 124 ? -1.443 18.501 15.927 1.00 68.19 124 ILE A O 1
ATOM 949 N N . PRO A 1 125 ? -0.574 16.594 16.745 1.00 81.50 125 PRO A N 1
ATOM 950 C CA . PRO A 1 125 ? 0.704 16.807 16.088 1.00 81.50 125 PRO A CA 1
ATOM 951 C C . PRO A 1 125 ? 0.494 16.800 14.572 1.00 81.50 125 PRO A C 1
ATOM 953 O O . PRO A 1 125 ? -0.415 16.131 14.084 1.00 81.50 125 PRO A O 1
ATOM 956 N N . GLY A 1 126 ? 1.356 17.481 13.809 1.00 85.75 126 GLY A N 1
ATOM 957 C CA . GLY A 1 126 ? 1.224 17.541 12.343 1.00 85.75 126 GLY A CA 1
ATOM 958 C C . GLY A 1 126 ? 1.040 16.164 11.684 1.00 85.75 126 GLY A C 1
ATOM 959 O O . GLY A 1 126 ? 0.210 16.019 10.797 1.00 85.75 126 GLY A O 1
ATOM 960 N N . HIS A 1 127 ? 1.718 15.138 12.203 1.00 88.50 127 HIS A N 1
ATOM 961 C CA . HIS A 1 127 ? 1.568 13.756 11.744 1.00 88.50 127 HIS A CA 1
ATOM 962 C C . HIS A 1 127 ? 0.174 13.166 12.043 1.00 88.50 127 HIS A C 1
ATOM 964 O O . HIS A 1 127 ? -0.406 12.468 11.222 1.00 88.50 127 HIS A O 1
ATOM 970 N N . LEU A 1 128 ? -0.435 13.469 13.190 1.00 89.75 128 LEU A N 1
ATOM 971 C CA . LEU A 1 128 ? -1.778 12.961 13.471 1.00 89.75 128 LEU A CA 1
ATOM 972 C C . LEU A 1 128 ? -2.830 13.605 12.552 1.00 89.75 128 LEU A C 1
ATOM 974 O O . LEU A 1 128 ? -3.765 12.930 12.127 1.00 89.75 128 LEU A O 1
ATOM 978 N N . LYS A 1 129 ? -2.638 14.877 12.173 1.00 91.50 129 LYS A N 1
ATOM 979 C CA . LYS A 1 129 ? -3.443 15.515 11.122 1.00 91.50 129 LYS A CA 1
ATOM 980 C C . LYS A 1 129 ? -3.321 14.751 9.797 1.00 91.50 129 LYS A C 1
ATOM 982 O O . LYS A 1 129 ? -4.335 14.514 9.151 1.00 91.50 129 LYS A O 1
ATOM 987 N N . GLU A 1 130 ? -2.114 14.322 9.419 1.00 92.50 130 GLU A N 1
ATOM 988 C CA . GLU A 1 130 ? -1.904 13.487 8.223 1.00 92.50 130 GLU A CA 1
ATOM 989 C C . GLU A 1 130 ? -2.638 12.149 8.314 1.00 92.50 130 GLU A C 1
ATOM 991 O O . GLU A 1 130 ? -3.284 11.756 7.351 1.00 92.50 130 GLU A O 1
ATOM 996 N N . MET A 1 131 ? -2.605 11.476 9.468 1.00 94.50 131 MET A N 1
ATOM 997 C CA . MET A 1 131 ? -3.324 10.212 9.669 1.00 94.50 131 MET A CA 1
ATOM 998 C C . MET A 1 131 ? -4.841 10.383 9.496 1.00 94.50 131 MET A C 1
ATOM 1000 O O . MET A 1 131 ? -5.486 9.577 8.829 1.00 94.50 131 MET A O 1
ATOM 1004 N N . PHE A 1 132 ? -5.430 11.438 10.068 1.00 95.12 132 PHE A N 1
ATOM 1005 C CA . PHE A 1 132 ? -6.862 11.710 9.909 1.00 95.12 132 PHE A CA 1
ATOM 1006 C C . PHE A 1 132 ? -7.222 12.117 8.477 1.00 95.12 132 PHE A C 1
ATOM 1008 O O . PHE A 1 132 ? -8.243 11.673 7.957 1.00 95.12 132 PHE A O 1
ATOM 1015 N N . ALA A 1 133 ? -6.380 12.912 7.815 1.00 95.12 133 ALA A N 1
ATOM 1016 C CA . ALA A 1 133 ? -6.569 13.279 6.416 1.00 95.12 133 ALA A CA 1
ATOM 1017 C C . ALA A 1 133 ? -6.437 12.069 5.473 1.00 95.12 133 ALA A C 1
ATOM 1019 O O . ALA A 1 133 ? -7.225 11.918 4.537 1.00 95.12 133 ALA A O 1
ATOM 1020 N N . ALA A 1 134 ? -5.490 11.170 5.741 1.00 96.12 134 ALA A N 1
ATOM 1021 C CA . ALA A 1 134 ? -5.318 9.927 5.001 1.00 96.12 134 ALA A CA 1
ATOM 1022 C C . ALA A 1 134 ? -6.530 8.999 5.172 1.00 96.12 134 ALA A C 1
ATOM 1024 O O . ALA A 1 134 ? -7.051 8.466 4.189 1.00 96.12 134 ALA A O 1
ATOM 1025 N N . LEU A 1 135 ? -7.043 8.863 6.399 1.00 97.25 135 LEU A N 1
ATOM 1026 C CA . LEU A 1 135 ? -8.272 8.118 6.675 1.00 97.25 135 LEU A CA 1
ATOM 1027 C C . LEU A 1 135 ? -9.474 8.703 5.918 1.00 97.25 135 LEU A C 1
ATOM 1029 O O . LEU A 1 135 ? -10.185 7.960 5.243 1.00 97.25 135 LEU A O 1
ATOM 1033 N N . ALA A 1 136 ? -9.660 10.024 5.968 1.00 96.88 136 ALA A N 1
ATOM 1034 C CA . ALA A 1 136 ? -10.711 10.718 5.227 1.00 96.88 136 ALA A CA 1
ATOM 1035 C C . ALA A 1 136 ? -10.588 10.500 3.710 1.00 96.88 136 ALA A C 1
ATOM 1037 O O . ALA A 1 136 ? -11.579 10.267 3.024 1.00 96.88 136 ALA A O 1
ATOM 1038 N N . THR A 1 137 ? -9.365 10.518 3.179 1.00 96.69 137 THR A N 1
ATOM 1039 C CA . THR A 1 137 ? -9.116 10.271 1.752 1.00 96.69 137 THR A CA 1
ATOM 1040 C C . THR A 1 137 ? -9.488 8.838 1.364 1.00 96.69 137 THR A C 1
ATOM 1042 O O . THR A 1 137 ? -10.171 8.626 0.365 1.00 96.69 137 THR A O 1
ATOM 1045 N N . ASN A 1 138 ? -9.134 7.845 2.187 1.00 97.88 138 ASN A N 1
ATOM 1046 C CA . ASN A 1 138 ? -9.546 6.457 1.963 1.00 97.88 138 ASN A CA 1
ATOM 1047 C C . ASN A 1 138 ? -11.068 6.268 2.059 1.00 97.88 138 ASN A C 1
ATOM 1049 O O . ASN A 1 138 ? -11.626 5.480 1.298 1.00 97.88 138 ASN A O 1
ATOM 1053 N N . LEU A 1 139 ? -11.764 7.012 2.927 1.00 97.56 139 LEU A N 1
ATOM 1054 C CA . LEU A 1 139 ? -13.230 7.000 2.969 1.00 97.56 139 LEU A CA 1
ATOM 1055 C C . LEU A 1 139 ? -13.866 7.509 1.676 1.00 97.56 139 LEU A C 1
ATOM 1057 O O . LEU A 1 139 ? -15.022 7.202 1.447 1.00 97.56 139 LEU A O 1
ATOM 1061 N N . ARG A 1 140 ? -13.156 8.215 0.795 1.00 97.12 140 ARG A N 1
ATOM 1062 C CA . ARG A 1 140 ? -13.682 8.604 -0.524 1.00 97.12 140 ARG A CA 1
ATOM 1063 C C . ARG A 1 140 ? -13.363 7.606 -1.631 1.00 97.12 140 ARG A C 1
ATOM 1065 O O . ARG A 1 140 ? -13.957 7.678 -2.703 1.00 97.12 140 ARG A O 1
ATOM 1072 N N . ASN A 1 141 ? -12.455 6.664 -1.384 1.00 96.81 141 ASN A N 1
ATOM 1073 C CA . ASN A 1 141 ? -12.076 5.659 -2.369 1.00 96.81 141 ASN A CA 1
ATOM 1074 C C . ASN A 1 141 ? -13.282 4.758 -2.677 1.00 96.81 141 ASN A C 1
ATOM 1076 O O . ASN A 1 141 ? -13.878 4.155 -1.776 1.00 96.81 141 ASN A O 1
ATOM 1080 N N . THR A 1 142 ? -13.659 4.679 -3.953 1.00 97.19 142 THR A N 1
ATOM 1081 C CA . THR A 1 142 ? -14.867 3.957 -4.384 1.00 97.19 142 THR A CA 1
ATOM 1082 C C . THR A 1 142 ? -14.692 2.438 -4.385 1.00 97.19 142 THR A C 1
ATOM 1084 O O . THR A 1 142 ? -15.671 1.693 -4.435 1.00 97.19 142 THR A O 1
ATOM 1087 N N . HIS A 1 143 ? -13.450 1.961 -4.288 1.00 97.44 143 HIS A N 1
ATOM 1088 C CA . HIS A 1 143 ? -13.109 0.543 -4.228 1.00 97.44 143 HIS A CA 1
ATOM 1089 C C . HIS A 1 143 ? -12.986 0.002 -2.803 1.00 97.44 143 HIS A C 1
ATOM 1091 O O . HIS A 1 143 ? -12.798 -1.204 -2.639 1.00 97.44 143 HIS A O 1
ATOM 1097 N N . LEU A 1 144 ? -13.122 0.855 -1.784 1.00 97.75 144 LEU A N 1
ATOM 1098 C CA . LEU A 1 144 ? -13.289 0.451 -0.392 1.00 97.75 144 LEU A CA 1
ATOM 1099 C C . LEU A 1 144 ? -14.776 0.488 -0.043 1.00 97.75 144 LEU A C 1
ATOM 1101 O O . LEU A 1 144 ? -15.396 1.550 -0.061 1.00 97.75 144 LEU A O 1
ATOM 1105 N N . SER A 1 145 ? -15.349 -0.673 0.274 1.00 98.00 145 SER A N 1
ATOM 1106 C CA . SER A 1 145 ? -16.744 -0.761 0.717 1.00 98.00 145 SER A CA 1
ATOM 1107 C C . SER A 1 145 ? -16.900 -0.390 2.187 1.00 98.00 145 SER A C 1
ATOM 1109 O O . SER A 1 145 ? -17.931 0.143 2.571 1.00 98.00 145 SER A O 1
ATOM 1111 N N . GLU A 1 146 ? -15.880 -0.679 2.997 1.00 98.44 146 GLU A N 1
ATOM 1112 C CA . GLU A 1 146 ? -15.888 -0.500 4.450 1.00 98.44 146 GLU A CA 1
ATOM 1113 C C . GLU A 1 146 ? -14.490 -0.069 4.925 1.00 98.44 146 GLU A C 1
ATOM 1115 O O . GLU A 1 146 ? -13.468 -0.505 4.382 1.00 98.44 146 GLU A O 1
ATOM 1120 N N . VAL A 1 147 ? -14.427 0.776 5.955 1.00 98.38 147 VAL A N 1
ATOM 1121 C CA . VAL A 1 147 ? -13.183 1.223 6.595 1.00 98.38 147 VAL A CA 1
ATOM 1122 C C . VAL A 1 147 ? -13.283 1.005 8.101 1.00 98.38 147 VAL A C 1
ATOM 1124 O O . VAL A 1 147 ? -13.966 1.736 8.813 1.00 98.38 147 VAL A O 1
ATOM 1127 N N . HIS A 1 148 ? -12.579 -0.006 8.597 1.00 98.44 148 HIS A N 1
ATOM 1128 C CA . HIS A 1 148 ? -12.539 -0.387 10.002 1.00 98.44 148 HIS A CA 1
ATOM 1129 C C . HIS A 1 148 ? -11.351 0.264 10.702 1.00 98.44 148 HIS A C 1
ATOM 1131 O O . HIS A 1 148 ? -10.194 -0.007 10.369 1.00 98.44 148 HIS A O 1
ATOM 1137 N N . VAL A 1 149 ? -11.636 1.078 11.716 1.00 97.75 149 VAL A N 1
ATOM 1138 C CA . VAL A 1 149 ? -10.620 1.765 12.520 1.00 97.75 149 VAL A CA 1
ATOM 1139 C C . VAL A 1 149 ? -10.644 1.203 13.931 1.00 97.75 149 VAL A C 1
ATOM 1141 O O . VAL A 1 149 ? -11.580 1.455 14.687 1.00 97.75 149 VAL A O 1
ATOM 1144 N N . LEU A 1 150 ? -9.610 0.448 14.298 1.00 97.12 150 LEU A N 1
ATOM 1145 C CA . LEU A 1 150 ? -9.392 0.027 15.680 1.00 97.12 150 LEU A CA 1
ATOM 1146 C C . LEU A 1 150 ? -8.842 1.228 16.447 1.00 97.12 150 LEU A C 1
ATOM 1148 O O . LEU A 1 150 ? -7.662 1.567 16.333 1.00 97.12 150 LEU A O 1
ATOM 1152 N N . PHE A 1 151 ? -9.732 1.903 17.162 1.00 94.38 151 PHE A N 1
ATOM 1153 C CA . PHE A 1 151 ? -9.485 3.194 17.773 1.00 94.38 151 PHE A CA 1
ATOM 1154 C C . PHE A 1 151 ? -9.126 3.037 19.247 1.00 94.38 151 PHE A C 1
ATOM 1156 O O . PHE A 1 151 ? -9.948 2.599 20.056 1.00 94.38 151 PHE A O 1
ATOM 1163 N N . GLU A 1 152 ? -7.874 3.356 19.575 1.00 90.38 152 GLU A N 1
ATOM 1164 C CA . GLU A 1 152 ? -7.371 3.278 20.945 1.00 90.38 152 GLU A CA 1
ATOM 1165 C C . GLU A 1 152 ? -7.913 4.437 21.775 1.00 90.38 152 GLU A C 1
ATOM 1167 O O . GLU A 1 152 ? -7.473 5.581 21.629 1.00 90.38 152 GLU A O 1
ATOM 1172 N N . HIS A 1 153 ? -8.860 4.123 22.655 1.00 86.88 153 HIS A N 1
ATOM 1173 C CA . HIS A 1 153 ? -9.408 5.065 23.617 1.00 86.88 153 HIS A CA 1
ATOM 1174 C C . HIS A 1 153 ? -9.958 4.330 24.855 1.00 86.88 153 HIS A C 1
ATOM 1176 O O . HIS A 1 153 ? -9.842 3.113 24.955 1.00 86.88 153 HIS A O 1
ATOM 1182 N N . THR A 1 154 ? -10.495 5.059 25.835 1.00 83.56 154 THR A N 1
ATOM 1183 C CA . THR A 1 154 ? -11.166 4.501 27.029 1.00 83.56 154 THR A CA 1
ATOM 1184 C C . THR A 1 154 ? -12.673 4.776 27.078 1.00 83.56 154 THR A C 1
ATOM 1186 O O . THR A 1 154 ? -13.364 4.262 27.954 1.00 83.56 154 THR A O 1
ATOM 1189 N N . ASP A 1 155 ? -13.173 5.594 26.158 1.00 85.44 155 ASP A N 1
ATOM 1190 C CA . ASP A 1 155 ? -14.549 6.091 26.071 1.00 85.44 155 ASP A CA 1
ATOM 1191 C C . ASP A 1 155 ? -15.095 5.838 24.662 1.00 85.44 155 ASP A C 1
ATOM 1193 O O . ASP A 1 155 ? -14.553 6.358 23.680 1.00 85.44 155 ASP A O 1
ATOM 1197 N N . ASP A 1 156 ? -16.170 5.050 24.591 1.00 78.69 156 ASP A N 1
ATOM 1198 C CA . ASP A 1 156 ? -16.862 4.665 23.357 1.00 78.69 156 ASP A CA 1
ATOM 1199 C C . ASP A 1 156 ? -17.451 5.874 22.608 1.00 78.69 156 ASP A C 1
ATOM 1201 O O . ASP A 1 156 ? -17.605 5.830 21.384 1.00 78.69 156 ASP A O 1
ATOM 1205 N N . SER A 1 157 ? -17.764 6.973 23.307 1.00 82.69 157 SER A N 1
ATOM 1206 C CA . SER A 1 157 ? -18.332 8.177 22.688 1.00 82.69 157 SER A CA 1
ATOM 1207 C C . SER A 1 157 ? -17.363 8.850 21.713 1.00 82.69 157 SER A C 1
ATOM 1209 O O . SER A 1 157 ? -17.795 9.490 20.755 1.00 82.69 157 SER A O 1
ATOM 1211 N N . LEU A 1 158 ? -16.051 8.636 21.866 1.00 83.12 158 LEU A N 1
ATOM 1212 C CA . LEU A 1 158 ? -15.053 9.259 20.995 1.00 83.12 158 LEU A CA 1
ATOM 1213 C C . LEU A 1 158 ? -15.014 8.671 19.586 1.00 83.12 158 LEU A C 1
ATOM 1215 O O . LEU A 1 158 ? -14.558 9.344 18.663 1.00 83.12 158 LEU A O 1
ATOM 1219 N N . CYS A 1 159 ? -15.568 7.474 19.375 1.00 80.94 159 CYS A N 1
ATOM 1220 C CA . CYS A 1 159 ? -15.791 6.974 18.021 1.00 80.94 159 CYS A CA 1
ATOM 1221 C C . CYS A 1 159 ? -16.703 7.910 17.207 1.00 80.94 159 CYS A C 1
ATOM 1223 O O . CYS A 1 159 ? -16.513 8.041 16.001 1.00 80.94 159 CYS A O 1
ATOM 1225 N N . GLN A 1 160 ? -17.647 8.608 17.852 1.00 85.00 160 GLN A N 1
ATOM 1226 C CA . GLN A 1 160 ? -18.503 9.600 17.187 1.00 85.00 160 GLN A CA 1
ATOM 1227 C C . GLN A 1 160 ? -17.722 10.872 16.826 1.00 85.00 160 GLN A C 1
ATOM 1229 O O . GLN A 1 160 ? -18.029 11.533 15.836 1.00 85.00 160 GLN A O 1
ATOM 1234 N N . GLN A 1 161 ? -16.667 11.185 17.582 1.00 91.44 161 GLN A N 1
ATOM 1235 C CA . GLN A 1 161 ? -15.816 12.353 17.344 1.00 91.44 161 GLN A CA 1
ATOM 1236 C C . GLN A 1 161 ? -14.786 12.132 16.230 1.00 91.44 161 GLN A C 1
ATOM 1238 O O . GLN A 1 161 ? -14.262 13.107 15.691 1.00 91.44 161 GLN A O 1
ATOM 1243 N N . LEU A 1 162 ? -14.513 10.880 15.840 1.00 92.25 162 LEU A N 1
ATOM 1244 C CA . LEU A 1 162 ? -13.549 10.562 14.782 1.00 92.25 162 LEU A CA 1
ATOM 1245 C C . LEU A 1 162 ? -13.891 11.262 13.457 1.00 92.25 162 LEU A C 1
ATOM 1247 O O . LEU A 1 162 ? -12.998 11.789 12.796 1.00 92.25 162 LEU A O 1
ATOM 1251 N N . ALA A 1 163 ? -15.178 11.343 13.106 1.00 93.44 163 ALA A N 1
ATOM 1252 C CA . ALA A 1 163 ? -15.638 12.096 11.939 1.00 93.44 163 ALA A CA 1
ATOM 1253 C C . ALA A 1 163 ? -15.280 13.588 12.039 1.00 93.44 163 ALA A C 1
ATOM 1255 O O . ALA A 1 163 ? -14.747 14.161 11.092 1.00 93.44 163 ALA A O 1
ATOM 1256 N N . GLY A 1 164 ? -15.479 14.198 13.212 1.00 92.31 164 GLY A N 1
ATOM 1257 C CA . GLY A 1 164 ? -15.088 15.585 13.468 1.00 92.31 164 GLY A CA 1
ATOM 1258 C C . GLY A 1 164 ? -13.579 15.810 13.335 1.00 92.31 164 GLY A C 1
ATOM 1259 O O . GLY A 1 164 ? -13.156 16.786 12.720 1.00 92.31 164 GLY A O 1
ATOM 1260 N N . LEU A 1 165 ? -12.753 14.888 13.841 1.00 92.50 165 LEU A N 1
ATOM 1261 C CA . LEU A 1 165 ? -11.289 14.966 13.726 1.00 92.50 165 LEU A CA 1
ATOM 1262 C C . LEU A 1 165 ? -10.810 14.888 12.269 1.00 92.50 165 LEU A C 1
ATOM 1264 O O . LEU A 1 165 ? -9.892 15.616 11.880 1.00 92.50 165 LEU A O 1
ATOM 1268 N N . MET A 1 166 ? -11.455 14.050 11.455 1.00 94.75 166 MET A N 1
ATOM 1269 C CA . MET A 1 166 ? -11.212 13.992 10.013 1.00 94.75 166 MET A CA 1
ATOM 1270 C C . MET A 1 166 ? -11.597 15.303 9.326 1.00 94.75 166 MET A C 1
ATOM 1272 O O . MET A 1 166 ? -10.760 15.878 8.635 1.00 94.75 166 MET A O 1
ATOM 1276 N N . SER A 1 167 ? -12.791 15.837 9.597 1.00 93.62 167 SER A N 1
ATOM 1277 C CA . SER A 1 167 ? -13.255 17.113 9.032 1.00 93.62 167 SER A CA 1
ATOM 1278 C C . SER A 1 167 ? -12.372 18.305 9.415 1.00 93.62 167 SER A C 1
ATOM 1280 O O . SER A 1 167 ? -12.256 19.257 8.650 1.00 93.62 167 SER A O 1
ATOM 1282 N N . LEU A 1 168 ? -11.720 18.271 10.582 1.00 91.75 168 LEU A N 1
ATOM 1283 C CA . LEU A 1 168 ? -10.736 19.283 10.989 1.00 91.75 168 LEU A CA 1
ATOM 1284 C C . LEU A 1 168 ? -9.387 19.145 10.266 1.00 91.75 168 LEU A C 1
ATOM 1286 O O . LEU A 1 168 ? -8.594 20.091 10.251 1.00 91.75 168 LEU A O 1
ATOM 1290 N N . SER A 1 169 ? -9.109 17.970 9.703 1.00 92.38 169 SER A N 1
ATOM 1291 C CA . SER A 1 169 ? -7.835 17.633 9.067 1.00 92.38 169 SER A CA 1
ATOM 1292 C C . SER A 1 169 ? -7.865 17.765 7.544 1.00 92.38 169 SER A C 1
ATOM 1294 O O . SER A 1 169 ? -6.800 17.790 6.931 1.00 92.38 169 SER A O 1
ATOM 1296 N N . THR A 1 170 ? -9.051 17.911 6.950 1.00 93.25 170 THR A N 1
ATOM 1297 C CA . THR A 1 170 ? -9.285 18.067 5.507 1.00 93.25 170 THR A CA 1
ATOM 1298 C C . THR A 1 170 ? -9.962 19.407 5.175 1.00 93.25 170 THR A C 1
ATOM 1300 O O . THR A 1 170 ? -10.418 20.108 6.081 1.00 93.25 170 THR A O 1
ATOM 1303 N N . PRO A 1 171 ? -10.066 19.789 3.887 1.00 93.56 171 PRO A N 1
ATOM 1304 C CA . PRO A 1 171 ? -10.917 20.901 3.464 1.00 93.56 171 PRO A CA 1
ATOM 1305 C C . PRO A 1 171 ? -12.380 20.754 3.921 1.00 93.56 171 PRO A C 1
ATOM 1307 O O . PRO A 1 171 ? -12.856 19.651 4.202 1.00 93.56 171 PRO A O 1
ATOM 1310 N N . THR A 1 172 ? -13.108 21.872 3.980 1.00 91.00 172 THR A N 1
ATOM 1311 C CA . THR A 1 172 ? -14.553 21.879 4.269 1.00 91.00 172 THR A CA 1
ATOM 1312 C C . THR A 1 172 ? -15.322 21.097 3.200 1.00 91.00 172 THR A C 1
ATOM 1314 O O . THR A 1 172 ? -14.950 21.139 2.029 1.00 91.00 172 THR A O 1
ATOM 1317 N N . ASP A 1 173 ? -16.371 20.378 3.612 1.00 90.88 173 ASP A N 1
ATOM 1318 C CA . ASP A 1 173 ? -17.220 19.535 2.751 1.00 90.88 173 ASP A CA 1
ATOM 1319 C C . ASP A 1 173 ? -16.462 18.425 1.998 1.00 90.88 173 ASP A C 1
ATOM 1321 O O . ASP A 1 173 ? -16.921 17.918 0.975 1.00 90.88 173 ASP A O 1
ATOM 1325 N N . TYR A 1 174 ? -15.282 18.037 2.496 1.00 93.94 174 TYR A N 1
ATOM 1326 C CA . TYR A 1 174 ? -14.474 16.994 1.869 1.00 93.94 174 TYR A CA 1
ATOM 1327 C C . TYR A 1 174 ? -15.129 15.608 1.954 1.00 93.94 174 TYR A C 1
ATOM 1329 O O . TYR A 1 174 ? -15.064 14.852 0.988 1.00 93.94 174 TYR A O 1
ATOM 1337 N N . LEU A 1 175 ? -15.747 15.282 3.095 1.00 95.75 175 LEU A N 1
ATOM 1338 C CA . LEU A 1 175 ? -16.474 14.030 3.320 1.00 95.75 175 LEU A CA 1
ATOM 1339 C C . LEU A 1 175 ? -17.977 14.242 3.140 1.00 95.75 175 LEU A C 1
ATOM 1341 O O . LEU A 1 175 ? -18.536 15.210 3.654 1.00 95.75 175 LEU A O 1
ATOM 1345 N N . THR A 1 176 ? -18.628 13.307 2.455 1.00 96.25 176 THR A N 1
ATOM 1346 C CA . THR A 1 176 ? -20.091 13.224 2.377 1.00 96.25 176 THR A CA 1
ATOM 1347 C C . THR A 1 176 ? -20.646 12.263 3.430 1.00 96.25 176 THR A C 1
ATOM 1349 O O . THR A 1 176 ? -19.915 11.429 3.966 1.00 96.25 176 THR A O 1
ATOM 1352 N N . ASP A 1 177 ? -21.956 12.316 3.686 1.00 95.56 177 ASP A N 1
ATOM 1353 C CA . ASP A 1 177 ? -22.625 11.341 4.563 1.00 95.56 177 ASP A CA 1
ATOM 1354 C C . ASP A 1 177 ? -22.406 9.897 4.075 1.00 95.56 177 ASP A C 1
ATOM 1356 O O . ASP A 1 177 ? -22.117 9.008 4.869 1.00 95.56 177 ASP A O 1
ATOM 1360 N N . ALA A 1 178 ? -22.438 9.676 2.755 1.00 96.75 178 ALA A N 1
ATOM 1361 C CA . ALA A 1 178 ? -22.193 8.363 2.158 1.00 96.75 178 ALA A CA 1
ATOM 1362 C C . ALA A 1 178 ? -20.747 7.871 2.356 1.00 96.75 178 ALA A C 1
ATOM 1364 O O . ALA A 1 178 ? -20.511 6.666 2.438 1.00 96.75 178 ALA A O 1
ATOM 1365 N N . ASP A 1 179 ? -19.772 8.782 2.440 1.00 96.94 179 ASP A N 1
ATOM 1366 C CA . ASP A 1 179 ? -18.394 8.418 2.779 1.00 96.94 179 ASP A CA 1
ATOM 1367 C C . ASP A 1 179 ? -18.298 7.996 4.249 1.00 96.94 179 ASP A C 1
ATOM 1369 O O . ASP A 1 179 ? -17.656 6.996 4.566 1.00 96.94 179 ASP A O 1
ATOM 1373 N N . LEU A 1 180 ? -18.976 8.724 5.143 1.00 96.31 180 LEU A N 1
ATOM 1374 C CA . LEU A 1 180 ? -19.019 8.428 6.576 1.00 96.31 180 LEU A CA 1
ATOM 1375 C C . LEU A 1 180 ? -19.775 7.133 6.894 1.00 96.31 180 LEU A C 1
ATOM 1377 O O . LEU A 1 180 ? -19.395 6.442 7.838 1.00 96.31 180 LEU A O 1
ATOM 1381 N N . ASP A 1 181 ? -20.767 6.750 6.089 1.00 96.94 181 ASP A N 1
ATOM 1382 C CA . ASP A 1 181 ? -21.487 5.477 6.230 1.00 96.94 181 ASP A CA 1
ATOM 1383 C C . ASP A 1 181 ? -20.569 4.248 6.081 1.00 96.94 181 ASP A C 1
ATOM 1385 O O . ASP A 1 181 ? -20.884 3.175 6.598 1.00 96.94 181 ASP A O 1
ATOM 1389 N N . LYS A 1 182 ? -19.411 4.392 5.419 1.00 97.62 182 LYS A N 1
ATOM 1390 C CA . LYS A 1 182 ? -18.399 3.326 5.293 1.00 97.62 182 LYS A CA 1
ATOM 1391 C C . LYS A 1 182 ? -17.526 3.167 6.540 1.00 97.62 182 LYS A C 1
ATOM 1393 O O . LYS A 1 182 ? -16.770 2.198 6.634 1.00 97.62 182 LYS A O 1
ATOM 1398 N N . LEU A 1 183 ? -17.555 4.123 7.469 1.00 97.56 183 LEU A N 1
ATOM 1399 C CA . LEU A 1 183 ? -16.679 4.139 8.637 1.00 97.56 183 LEU A CA 1
ATOM 1400 C C . LEU A 1 183 ? -17.205 3.217 9.745 1.00 97.56 183 LEU A C 1
ATOM 1402 O O . LEU A 1 183 ? -18.238 3.463 10.363 1.00 97.56 183 LEU A O 1
ATOM 1406 N N . HIS A 1 184 ? -16.406 2.214 10.099 1.00 97.19 184 HIS A N 1
ATOM 1407 C CA . HIS A 1 184 ? -16.642 1.326 11.232 1.00 97.19 184 HIS A CA 1
ATOM 1408 C C . HIS A 1 184 ? -15.589 1.556 12.319 1.00 97.19 184 HIS A C 1
ATOM 1410 O O . HIS A 1 184 ? -14.499 0.982 12.298 1.00 97.19 184 HIS A O 1
ATOM 1416 N N . CYS A 1 185 ? -15.914 2.386 13.307 1.00 96.00 185 CYS A N 1
ATOM 1417 C CA . CYS A 1 185 ? -15.047 2.583 14.466 1.00 96.00 185 CYS A CA 1
ATOM 1418 C C . CYS A 1 185 ? -15.185 1.419 15.460 1.00 96.00 185 CYS A C 1
ATOM 1420 O O . CYS A 1 185 ? -16.290 1.036 15.849 1.00 96.00 185 CYS A O 1
ATOM 1422 N N . VAL A 1 186 ? -14.055 0.849 15.871 1.00 95.56 186 VAL A N 1
ATOM 1423 C CA . VAL A 1 186 ? -13.970 -0.274 16.807 1.00 95.56 186 VAL A CA 1
ATOM 1424 C C . VAL A 1 186 ? -13.136 0.163 17.992 1.00 95.56 186 VAL A C 1
ATOM 1426 O O . VAL A 1 186 ? -11.924 0.322 17.880 1.00 95.56 186 VAL A O 1
ATOM 1429 N N . HIS A 1 187 ? -13.775 0.318 19.141 1.00 93.50 187 HIS A N 1
ATOM 1430 C CA . HIS A 1 187 ? -13.072 0.670 20.363 1.00 93.50 187 HIS A CA 1
ATOM 1431 C C . HIS A 1 187 ? -12.107 -0.444 20.806 1.00 93.50 187 HIS A C 1
ATOM 1433 O O . HIS A 1 187 ? -12.467 -1.627 20.852 1.00 93.50 187 HIS A O 1
ATOM 1439 N N . VAL A 1 188 ? -10.875 -0.057 21.142 1.00 94.00 188 VAL A N 1
ATOM 1440 C CA . VAL A 1 188 ? -9.848 -0.931 21.723 1.00 94.00 188 VAL A CA 1
ATOM 1441 C C . VAL A 1 188 ? -9.151 -0.228 22.890 1.00 94.00 188 VAL A C 1
ATOM 1443 O O . VAL A 1 188 ? -8.895 0.968 22.846 1.00 94.00 188 VAL A O 1
ATOM 1446 N N . LEU A 1 189 ? -8.797 -0.986 23.931 1.00 91.69 189 LEU A N 1
ATOM 1447 C CA . LEU A 1 189 ? -8.225 -0.435 25.173 1.00 91.69 189 LEU A CA 1
ATOM 1448 C C . LEU A 1 189 ? -6.729 -0.085 25.091 1.00 91.69 189 LEU A C 1
ATOM 1450 O O . LEU A 1 189 ? -6.170 0.468 26.034 1.00 91.69 189 LEU A O 1
ATOM 1454 N N . LYS A 1 190 ? -6.053 -0.517 24.026 1.00 92.38 190 LYS A N 1
ATOM 1455 C CA . LYS A 1 190 ? -4.615 -0.331 23.807 1.00 92.38 190 LYS A CA 1
ATOM 1456 C C . LYS A 1 190 ? -4.319 -0.339 22.314 1.00 92.38 190 LYS A C 1
ATOM 1458 O O . LYS A 1 190 ? -5.109 -0.896 21.548 1.00 92.38 190 LYS A O 1
ATOM 1463 N N . THR A 1 191 ? -3.152 0.169 21.925 1.00 91.81 191 THR A N 1
ATOM 1464 C CA . THR A 1 191 ? -2.705 0.140 20.530 1.00 91.81 191 THR A CA 1
ATOM 1465 C C . THR A 1 191 ? -2.759 -1.296 19.983 1.00 91.81 191 THR A C 1
ATOM 1467 O O . THR A 1 191 ? -2.115 -2.185 20.561 1.00 91.81 191 THR A O 1
ATOM 1470 N N . PRO A 1 192 ? -3.487 -1.549 18.880 1.00 95.00 192 PRO A N 1
ATOM 1471 C CA . PRO A 1 192 ? -3.581 -2.875 18.284 1.00 95.00 192 PRO A CA 1
ATOM 1472 C C . PRO A 1 192 ? -2.229 -3.436 17.858 1.00 95.00 192 PRO A C 1
ATOM 1474 O O . PRO A 1 192 ? -1.379 -2.754 17.274 1.00 95.00 192 PRO A O 1
ATOM 1477 N N . THR A 1 193 ? -2.048 -4.722 18.120 1.00 94.81 193 THR A N 1
ATOM 1478 C CA . THR A 1 193 ? -0.941 -5.511 17.587 1.00 94.81 193 THR A CA 1
ATOM 1479 C C . THR A 1 193 ? -1.315 -6.139 16.243 1.00 94.81 193 THR A C 1
ATOM 1481 O O . THR A 1 193 ? -2.493 -6.237 15.897 1.00 94.81 193 THR A O 1
ATOM 1484 N N . TYR A 1 194 ? -0.331 -6.627 15.484 1.00 95.06 194 TYR A N 1
ATOM 1485 C CA . TYR A 1 194 ? -0.609 -7.427 14.282 1.00 95.06 194 TYR A CA 1
ATOM 1486 C C . TYR A 1 194 ? -1.467 -8.666 14.588 1.00 95.06 194 TYR A C 1
ATOM 1488 O O . TYR A 1 194 ? -2.317 -9.036 13.777 1.00 95.06 194 TYR A O 1
ATOM 1496 N N . HIS A 1 195 ? -1.296 -9.280 15.765 1.00 94.19 195 HIS A N 1
ATOM 1497 C CA . HIS A 1 195 ? -2.183 -10.344 16.233 1.00 94.19 195 HIS A CA 1
ATOM 1498 C C . HIS A 1 195 ? -3.643 -9.870 16.311 1.00 94.19 195 HIS A C 1
ATOM 1500 O O . HIS A 1 195 ? -4.528 -10.543 15.781 1.00 94.19 195 HIS A O 1
ATOM 1506 N N . ASP A 1 196 ? -3.891 -8.705 16.918 1.00 95.06 196 ASP A N 1
ATOM 1507 C CA . ASP A 1 196 ? -5.242 -8.151 17.076 1.00 95.06 196 ASP A CA 1
ATOM 1508 C C . ASP A 1 196 ? -5.886 -7.850 15.716 1.00 95.06 196 ASP A C 1
ATOM 1510 O O . ASP A 1 196 ? -7.048 -8.192 15.497 1.00 95.06 196 ASP A O 1
ATOM 1514 N N . PHE A 1 197 ? -5.121 -7.300 14.768 1.00 97.12 197 PHE A N 1
ATOM 1515 C CA . PHE A 1 197 ? -5.593 -7.050 13.405 1.00 97.12 197 PHE A CA 1
ATOM 1516 C C . PHE A 1 197 ? -5.971 -8.327 12.657 1.00 97.12 197 PHE A C 1
ATOM 1518 O O . PHE A 1 197 ? -7.068 -8.414 12.103 1.00 97.12 197 PHE A O 1
ATOM 1525 N N . PHE A 1 198 ? -5.102 -9.340 12.646 1.00 95.75 198 PHE A N 1
ATOM 1526 C CA . PHE A 1 198 ? -5.404 -10.600 11.962 1.00 95.75 198 PHE A CA 1
ATOM 1527 C C . PHE A 1 198 ? -6.559 -11.352 12.628 1.00 95.75 198 PHE A C 1
ATOM 1529 O O . PHE A 1 198 ? -7.410 -11.914 11.934 1.00 95.75 198 PHE A O 1
ATOM 1536 N N . ALA A 1 199 ? -6.648 -11.315 13.960 1.00 94.56 199 ALA A N 1
ATOM 1537 C CA . ALA A 1 199 ? -7.784 -11.865 14.688 1.00 94.56 199 ALA A CA 1
ATOM 1538 C C . ALA A 1 199 ? -9.085 -11.124 14.341 1.00 94.56 199 ALA A C 1
ATOM 1540 O O . ALA A 1 199 ? -10.103 -11.766 14.075 1.00 94.56 199 ALA A O 1
ATOM 1541 N N . TYR A 1 200 ? -9.065 -9.789 14.298 1.00 96.62 200 TYR A N 1
ATOM 1542 C CA . TYR A 1 200 ? -10.221 -8.985 13.906 1.00 96.62 200 TYR A CA 1
ATOM 1543 C C . TYR A 1 200 ? -10.661 -9.312 12.476 1.00 96.62 200 TYR A C 1
ATOM 1545 O O . TYR A 1 200 ? -11.824 -9.652 12.260 1.00 96.62 200 TYR A O 1
ATOM 1553 N N . ALA A 1 201 ? -9.730 -9.308 11.518 1.00 97.31 201 ALA A N 1
ATOM 1554 C CA . ALA A 1 201 ? -9.998 -9.622 10.118 1.00 97.31 201 ALA A CA 1
ATOM 1555 C C . ALA A 1 201 ? -10.655 -11.001 9.950 1.00 97.31 201 ALA A C 1
ATOM 1557 O O . ALA A 1 201 ? -11.692 -11.115 9.297 1.00 97.31 201 ALA A O 1
ATOM 1558 N N . ASN A 1 202 ? -10.106 -12.040 10.586 1.00 96.12 202 ASN A N 1
ATOM 1559 C CA . ASN A 1 202 ? -10.630 -13.405 10.490 1.00 96.12 202 ASN A CA 1
ATOM 1560 C C . ASN A 1 202 ? -12.020 -13.568 11.119 1.00 96.12 202 ASN A C 1
ATOM 1562 O O . ASN A 1 202 ? -12.806 -14.402 10.666 1.00 96.12 202 ASN A O 1
ATOM 1566 N N . ASN A 1 203 ? -12.327 -12.795 12.163 1.00 96.06 203 ASN A N 1
ATOM 1567 C CA . ASN A 1 203 ? -13.580 -12.918 12.904 1.00 96.06 203 ASN A CA 1
ATOM 1568 C C . ASN A 1 203 ? -14.695 -12.024 12.354 1.00 96.06 203 ASN A C 1
ATOM 1570 O O . ASN A 1 203 ? -15.853 -12.441 12.331 1.00 96.06 203 ASN A O 1
ATOM 1574 N N . LYS A 1 204 ? -14.363 -10.796 11.947 1.00 98.00 204 LYS A N 1
ATOM 1575 C CA . LYS A 1 204 ? -15.329 -9.749 11.584 1.00 98.00 204 LYS A CA 1
ATOM 1576 C C . LYS A 1 204 ? -15.395 -9.482 10.084 1.00 98.00 204 LYS A C 1
ATOM 1578 O O . LYS A 1 204 ? -16.477 -9.194 9.597 1.00 98.00 204 LYS A O 1
ATOM 1583 N N . LEU A 1 205 ? -14.299 -9.679 9.351 1.00 97.50 205 LEU A N 1
ATOM 1584 C CA . LEU A 1 205 ? -14.196 -9.385 7.913 1.00 97.50 205 LEU A CA 1
ATOM 1585 C C . LEU A 1 205 ? -14.158 -10.662 7.064 1.00 97.50 205 LEU A C 1
ATOM 1587 O O 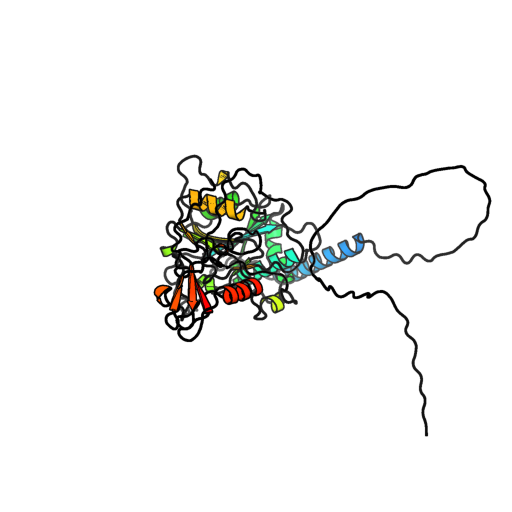. LEU A 1 205 ? -13.397 -10.781 6.107 1.00 97.50 205 LEU A O 1
ATOM 1591 N N . ARG A 1 206 ? -14.942 -11.682 7.424 1.00 97.00 206 ARG A N 1
ATOM 1592 C CA . ARG A 1 206 ? -14.978 -12.945 6.662 1.00 97.00 206 ARG A CA 1
ATOM 1593 C C . ARG A 1 206 ? -15.521 -12.692 5.257 1.00 97.00 206 ARG A C 1
ATOM 1595 O O . ARG A 1 206 ? -16.458 -11.920 5.104 1.00 97.00 206 ARG A O 1
ATOM 1602 N N . GLN A 1 207 ? -14.979 -13.382 4.251 1.00 96.50 207 GLN A N 1
ATOM 1603 C CA . GLN A 1 207 ? -15.354 -13.188 2.841 1.00 96.50 207 GLN A CA 1
ATOM 1604 C C . GLN A 1 207 ? -15.099 -11.761 2.328 1.00 96.50 207 GLN A C 1
ATOM 1606 O O . GLN A 1 207 ? -15.782 -11.307 1.419 1.00 96.50 207 GLN A O 1
ATOM 1611 N N . HIS A 1 208 ? -14.099 -11.075 2.880 1.00 97.81 208 HIS A N 1
ATOM 1612 C CA . HIS A 1 208 ? -13.618 -9.797 2.363 1.00 97.81 208 HIS A CA 1
ATOM 1613 C C . HIS A 1 208 ? -12.214 -9.952 1.780 1.00 97.81 208 HIS A C 1
ATOM 1615 O O . HIS A 1 208 ? -11.449 -10.843 2.176 1.00 97.81 208 HIS A O 1
ATOM 1621 N N . ILE A 1 209 ? -11.861 -9.058 0.861 1.00 98.19 209 ILE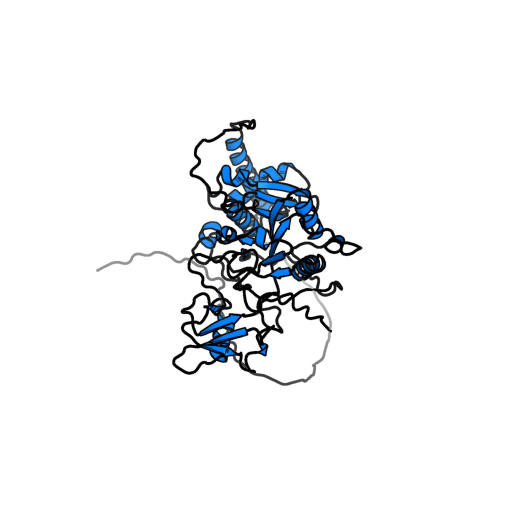 A N 1
ATOM 1622 C CA . ILE A 1 209 ? -10.465 -8.675 0.668 1.00 98.19 209 ILE A CA 1
ATOM 1623 C C . ILE A 1 209 ? -10.150 -7.650 1.758 1.00 98.19 209 ILE A C 1
ATOM 1625 O O . ILE A 1 209 ? -10.784 -6.605 1.830 1.00 98.19 209 ILE A O 1
ATOM 1629 N N . VAL A 1 210 ? -9.198 -7.954 2.629 1.00 98.50 210 VAL A N 1
ATOM 1630 C CA . VAL A 1 210 ? -8.777 -7.058 3.705 1.00 98.50 210 VAL A CA 1
ATOM 1631 C C . VAL A 1 210 ? -7.500 -6.356 3.278 1.00 98.50 210 VAL A C 1
ATOM 1633 O O . VAL A 1 210 ? -6.516 -7.019 2.952 1.00 98.50 210 VAL A O 1
ATOM 1636 N N . VAL A 1 211 ? -7.527 -5.028 3.305 1.00 98.50 211 VAL A N 1
ATOM 1637 C CA . VAL A 1 211 ? -6.366 -4.149 3.175 1.00 98.50 211 VAL A CA 1
ATOM 1638 C C . VAL A 1 211 ? -5.980 -3.718 4.588 1.00 98.50 211 VAL A C 1
ATOM 1640 O O . VAL A 1 211 ? -6.646 -2.880 5.177 1.00 98.50 211 VAL A O 1
ATOM 1643 N N . LEU A 1 212 ? -4.949 -4.319 5.173 1.00 98.31 212 LEU A N 1
ATOM 1644 C CA . LEU A 1 212 ? -4.405 -3.914 6.471 1.00 98.31 212 LEU A CA 1
ATOM 1645 C C . LEU A 1 212 ? -3.287 -2.898 6.245 1.00 98.31 212 LEU A C 1
ATOM 1647 O O . LEU A 1 212 ? -2.291 -3.267 5.631 1.00 98.31 212 LEU A O 1
ATOM 1651 N N . SER A 1 213 ? -3.394 -1.673 6.759 1.00 97.25 213 SER A N 1
ATOM 1652 C CA . SER A 1 213 ? -2.334 -0.664 6.609 1.00 97.25 213 SER A CA 1
ATOM 1653 C C . SER A 1 213 ? -2.148 0.224 7.834 1.00 97.25 213 SER A C 1
ATOM 1655 O O . SER A 1 213 ? -3.041 0.341 8.680 1.00 97.25 213 SER A O 1
ATOM 1657 N N . ASN A 1 214 ? -1.003 0.911 7.900 1.00 95.19 214 ASN A N 1
ATOM 1658 C CA . ASN A 1 214 ? -0.876 2.080 8.770 1.00 95.19 214 ASN A CA 1
ATOM 1659 C C . ASN A 1 214 ? -1.917 3.139 8.370 1.00 95.19 214 ASN A C 1
ATOM 1661 O O . ASN A 1 214 ? -2.370 3.193 7.222 1.00 95.19 214 ASN A O 1
ATOM 1665 N N . SER A 1 215 ? -2.307 3.977 9.324 1.00 95.50 215 SER A N 1
ATOM 1666 C CA . SER A 1 215 ? -3.346 4.995 9.131 1.00 95.50 215 SER A CA 1
ATOM 1667 C C . SER A 1 215 ? -2.889 6.200 8.314 1.00 95.50 215 SER A C 1
ATOM 1669 O O . SER A 1 215 ? -3.716 6.993 7.893 1.00 95.50 215 SER A O 1
ATOM 1671 N N . ASP A 1 216 ? -1.583 6.358 8.116 1.00 94.38 216 ASP A N 1
ATOM 1672 C CA . ASP A 1 216 ? -0.969 7.375 7.261 1.00 94.38 216 ASP A CA 1
ATOM 1673 C C . ASP A 1 216 ? -0.770 6.872 5.815 1.00 94.38 216 ASP A C 1
ATOM 1675 O O . ASP A 1 216 ? -0.034 7.475 5.038 1.00 94.38 216 ASP A O 1
ATOM 1679 N N . VAL A 1 217 ? -1.409 5.764 5.423 1.00 95.62 217 VAL A N 1
ATOM 1680 C CA . VAL A 1 217 ? -1.367 5.231 4.053 1.00 95.62 217 VAL A CA 1
ATOM 1681 C C . VAL A 1 217 ? -2.676 5.530 3.330 1.00 95.62 217 VAL A C 1
ATOM 1683 O O . VAL A 1 217 ? -3.751 5.187 3.815 1.00 95.62 217 VAL A O 1
ATOM 1686 N N . VAL A 1 218 ? -2.581 6.116 2.137 1.00 96.69 218 VAL A N 1
ATOM 1687 C CA . VAL A 1 218 ? -3.708 6.403 1.239 1.00 96.69 218 VAL A CA 1
ATOM 1688 C C . VAL A 1 218 ? -3.648 5.514 0.009 1.00 96.69 218 VAL A C 1
ATOM 1690 O O . VAL A 1 218 ? -2.605 5.407 -0.632 1.00 96.69 218 VAL A O 1
ATOM 1693 N N . PHE A 1 219 ? -4.776 4.917 -0.353 1.00 97.50 219 PHE A N 1
ATOM 1694 C CA . PHE A 1 219 ? -4.923 4.146 -1.580 1.00 97.50 219 PHE A CA 1
ATOM 1695 C C . PHE A 1 219 ? -5.717 4.929 -2.626 1.00 97.50 219 PHE A C 1
ATOM 1697 O O . PHE A 1 219 ? -6.676 5.624 -2.290 1.00 97.50 219 PHE A O 1
ATOM 1704 N N . ASP A 1 220 ? -5.342 4.786 -3.895 1.00 96.06 220 ASP A N 1
ATOM 1705 C CA . ASP A 1 220 ? -6.048 5.393 -5.028 1.00 96.06 220 ASP A CA 1
ATOM 1706 C C . ASP A 1 220 ? -6.970 4.381 -5.743 1.00 96.06 220 ASP A C 1
ATOM 1708 O O . ASP A 1 220 ? -7.214 3.263 -5.265 1.00 96.06 220 ASP A O 1
ATOM 1712 N N . GLU A 1 221 ? -7.492 4.766 -6.910 1.00 96.50 221 GLU A N 1
ATOM 1713 C CA . GLU A 1 221 ? -8.398 3.932 -7.709 1.00 96.50 221 GLU A CA 1
ATOM 1714 C C . GLU A 1 221 ? -7.747 2.619 -8.201 1.00 96.50 221 GLU A C 1
ATOM 1716 O O . GLU A 1 221 ? -8.429 1.702 -8.661 1.00 96.50 221 GLU A O 1
ATOM 1721 N N . SER A 1 222 ? -6.428 2.454 -8.060 1.00 97.00 222 SER A N 1
ATOM 1722 C CA . SER A 1 222 ? -5.754 1.202 -8.404 1.00 97.00 222 SER A CA 1
ATOM 1723 C C . SER A 1 222 ? -6.204 0.004 -7.564 1.00 97.00 222 SER A C 1
ATOM 1725 O O . SER A 1 222 ? -6.075 -1.132 -8.024 1.00 97.00 222 SER A O 1
ATOM 1727 N N . LEU A 1 223 ? -6.807 0.211 -6.385 1.00 97.38 223 LEU A N 1
ATOM 1728 C CA . LEU A 1 223 ? -7.458 -0.872 -5.632 1.00 97.38 223 LEU A CA 1
ATOM 1729 C C . LEU A 1 223 ? -8.525 -1.598 -6.458 1.00 97.38 223 LEU A C 1
ATOM 1731 O O . LEU A 1 223 ? -8.746 -2.795 -6.258 1.00 97.38 223 LEU A O 1
ATOM 1735 N N . GLY A 1 224 ? -9.125 -0.924 -7.442 1.00 96.62 224 GLY A N 1
ATOM 1736 C CA . GLY A 1 224 ? -10.042 -1.533 -8.395 1.00 96.62 224 GLY A CA 1
ATOM 1737 C C . GLY A 1 224 ? -9.409 -2.674 -9.190 1.00 96.62 224 GLY A C 1
ATOM 1738 O O . GLY A 1 224 ? -10.121 -3.551 -9.669 1.00 96.62 224 GLY A O 1
ATOM 1739 N N . LEU A 1 225 ? -8.081 -2.746 -9.302 1.00 96.88 225 LEU A N 1
ATOM 1740 C CA . LEU A 1 225 ? -7.376 -3.816 -10.011 1.00 96.88 225 LEU A CA 1
ATOM 1741 C C . LEU A 1 225 ? -7.315 -5.131 -9.226 1.00 96.88 225 LEU A C 1
ATOM 1743 O O . LEU A 1 225 ? -6.956 -6.158 -9.808 1.00 96.88 225 LEU A O 1
ATOM 1747 N N . LEU A 1 226 ? -7.674 -5.143 -7.941 1.00 96.94 226 LEU A N 1
ATOM 1748 C CA . LEU A 1 226 ? -7.653 -6.357 -7.129 1.00 96.94 226 LEU A CA 1
ATOM 1749 C C . LEU A 1 226 ? -8.570 -7.446 -7.702 1.00 96.94 226 LEU A C 1
ATOM 1751 O O . LEU A 1 226 ? -9.668 -7.199 -8.202 1.00 96.94 226 LEU A O 1
ATOM 1755 N N . ASN A 1 227 ? -8.103 -8.689 -7.614 1.00 95.38 227 ASN A N 1
ATOM 1756 C CA . ASN A 1 227 ? -8.830 -9.875 -8.035 1.00 95.38 227 ASN A CA 1
ATOM 1757 C C . ASN A 1 227 ? -8.864 -10.907 -6.900 1.00 95.38 227 ASN A C 1
ATOM 1759 O O . ASN A 1 227 ? -7.885 -11.616 -6.646 1.00 95.38 227 ASN A O 1
ATOM 1763 N N . ALA A 1 228 ? -10.041 -11.055 -6.288 1.00 95.06 228 ALA A N 1
ATOM 1764 C CA . ALA A 1 228 ? -10.291 -11.986 -5.190 1.00 95.06 228 ALA A CA 1
ATOM 1765 C C . ALA A 1 228 ? -9.890 -13.440 -5.498 1.00 95.06 228 ALA A C 1
ATOM 1767 O O . ALA A 1 228 ? -9.428 -14.147 -4.601 1.00 95.06 228 ALA A O 1
ATOM 1768 N N . GLN A 1 229 ? -10.068 -13.916 -6.738 1.00 94.31 229 GLN A N 1
ATOM 1769 C CA . GLN A 1 229 ? -9.734 -15.301 -7.088 1.00 94.31 229 GLN A CA 1
ATOM 1770 C C . GLN A 1 229 ? -8.223 -15.532 -7.032 1.00 94.31 229 GLN A C 1
ATOM 1772 O O . GLN A 1 229 ? -7.771 -16.546 -6.493 1.00 94.31 229 GLN A O 1
ATOM 1777 N N . GLY A 1 230 ? -7.446 -14.562 -7.522 1.00 93.81 230 GLY A N 1
ATOM 1778 C CA . GLY A 1 230 ? -5.987 -14.626 -7.514 1.00 93.81 230 GLY A CA 1
ATOM 1779 C C . GLY A 1 230 ? -5.378 -14.584 -6.110 1.00 93.81 230 GLY A C 1
ATOM 1780 O O . GLY A 1 230 ? -4.283 -15.107 -5.929 1.00 93.81 230 GLY A O 1
ATOM 1781 N N . LEU A 1 231 ? -6.105 -14.071 -5.111 1.00 95.50 231 LEU A N 1
ATOM 1782 C CA . LEU A 1 231 ? -5.676 -14.009 -3.705 1.00 95.50 231 LEU A CA 1
ATOM 1783 C C . LEU A 1 231 ? -5.859 -15.322 -2.920 1.00 95.50 231 LEU A C 1
ATOM 1785 O O . LEU A 1 231 ? -5.535 -15.392 -1.737 1.00 95.50 231 LEU A O 1
ATOM 1789 N N . THR A 1 232 ? -6.370 -16.387 -3.541 1.00 94.94 232 THR A N 1
ATOM 1790 C CA . THR A 1 232 ? -6.489 -17.692 -2.868 1.00 94.94 232 THR A CA 1
ATOM 1791 C C . THR A 1 232 ? -5.100 -18.263 -2.562 1.00 94.94 232 THR A C 1
ATOM 1793 O O . THR A 1 232 ? -4.325 -18.488 -3.489 1.00 94.94 232 THR A O 1
ATOM 1796 N N . ASN A 1 233 ? -4.813 -18.530 -1.280 1.00 94.81 233 ASN A N 1
ATOM 1797 C CA . ASN A 1 233 ? -3.501 -18.958 -0.758 1.00 94.81 233 ASN A CA 1
ATOM 1798 C C . ASN A 1 233 ? -2.364 -17.951 -1.006 1.00 94.81 233 ASN A C 1
ATOM 1800 O O . ASN A 1 233 ? -1.195 -18.328 -1.090 1.00 94.81 233 ASN A O 1
ATOM 1804 N N . ARG A 1 234 ? -2.703 -16.664 -1.138 1.00 95.19 234 ARG A N 1
ATOM 1805 C CA . ARG A 1 234 ? -1.735 -15.590 -1.366 1.00 95.19 234 ARG A CA 1
ATOM 1806 C C . ARG A 1 234 ? -2.029 -14.390 -0.486 1.00 95.19 234 ARG A C 1
ATOM 1808 O O . ARG A 1 234 ? -3.173 -14.157 -0.097 1.00 95.19 234 ARG A O 1
ATOM 1815 N N . ALA A 1 235 ? -0.995 -13.605 -0.232 1.00 96.06 235 ALA A N 1
ATOM 1816 C CA . ALA A 1 235 ? -1.116 -12.264 0.310 1.00 96.06 235 ALA A CA 1
ATOM 1817 C C . ALA A 1 235 ? -0.208 -11.307 -0.466 1.00 96.06 235 ALA A C 1
ATOM 1819 O O . ALA A 1 235 ? 0.833 -11.690 -1.003 1.00 96.06 235 ALA A O 1
ATOM 1820 N N . LEU A 1 236 ? -0.614 -10.048 -0.533 1.00 95.44 236 LEU A N 1
ATOM 1821 C CA . LEU A 1 236 ? 0.178 -8.977 -1.111 1.00 95.44 236 LEU A CA 1
ATOM 1822 C C . LEU A 1 236 ? 0.830 -8.189 0.029 1.00 95.44 236 LEU A C 1
ATOM 1824 O O . LEU A 1 236 ? 0.150 -7.832 0.987 1.00 95.44 236 LEU A O 1
ATOM 1828 N N . VAL A 1 237 ? 2.125 -7.910 -0.079 1.00 94.12 237 VAL A N 1
ATOM 1829 C CA . VAL A 1 237 ? 2.880 -6.999 0.791 1.00 94.12 237 VAL A CA 1
ATOM 1830 C C . VAL A 1 237 ? 3.190 -5.742 -0.012 1.00 94.12 237 VAL A C 1
ATOM 1832 O O . VAL A 1 237 ? 4.043 -5.742 -0.896 1.00 94.12 237 VAL A O 1
ATOM 1835 N N . VAL A 1 238 ? 2.435 -4.675 0.212 1.00 93.56 238 VAL A N 1
ATOM 1836 C CA . VAL A 1 238 ? 2.455 -3.515 -0.683 1.00 93.56 238 VAL A CA 1
ATOM 1837 C C . VAL A 1 238 ? 3.486 -2.511 -0.182 1.00 93.56 238 VAL A C 1
ATOM 1839 O O . VAL A 1 238 ? 3.328 -1.896 0.873 1.00 93.56 238 VAL A O 1
ATOM 1842 N N . SER A 1 239 ? 4.571 -2.344 -0.941 1.00 90.31 239 SER A N 1
ATOM 1843 C CA . SER A 1 239 ? 5.508 -1.244 -0.705 1.00 90.31 239 SER A CA 1
ATOM 1844 C C . SER A 1 239 ? 4.845 0.097 -0.983 1.00 90.31 239 SER A C 1
ATOM 1846 O O . SER A 1 239 ? 4.179 0.269 -2.002 1.00 90.31 239 SER A O 1
ATOM 1848 N N . VAL A 1 240 ? 5.111 1.067 -0.116 1.00 89.31 240 VAL A N 1
ATOM 1849 C CA . VAL A 1 240 ? 4.550 2.406 -0.264 1.00 89.31 240 VAL A CA 1
ATOM 1850 C C . VAL A 1 240 ? 5.293 3.276 -1.277 1.00 89.31 240 VAL A C 1
ATOM 1852 O O . VAL A 1 240 ? 6.493 3.122 -1.540 1.00 89.31 240 VAL A O 1
ATOM 1855 N N . GLN A 1 241 ? 4.563 4.231 -1.831 1.00 89.06 241 GLN A N 1
ATOM 1856 C CA . GLN A 1 241 ? 5.045 5.308 -2.679 1.00 89.06 241 GLN A CA 1
ATOM 1857 C C . GLN A 1 241 ? 4.956 6.641 -1.930 1.00 89.06 241 GLN A C 1
ATOM 1859 O O . GLN A 1 241 ? 4.311 6.748 -0.888 1.00 89.06 241 GLN A O 1
ATOM 1864 N N . THR A 1 242 ? 5.602 7.674 -2.463 1.00 88.00 242 THR A N 1
ATOM 1865 C CA . THR A 1 242 ? 5.369 9.042 -1.986 1.00 88.00 242 THR A CA 1
ATOM 1866 C C . THR A 1 242 ? 3.924 9.453 -2.282 1.00 88.00 242 THR A C 1
ATOM 1868 O O . THR A 1 242 ? 3.324 8.892 -3.208 1.00 88.00 242 THR A O 1
ATOM 1871 N N . PRO A 1 243 ? 3.368 10.453 -1.578 1.00 89.81 243 PRO A N 1
ATOM 1872 C CA . PRO A 1 243 ? 2.132 11.086 -2.015 1.00 89.81 243 PRO A CA 1
ATOM 1873 C C . PRO A 1 243 ? 2.231 11.530 -3.484 1.00 89.81 243 PRO A C 1
ATOM 1875 O O . PRO A 1 243 ? 3.333 11.871 -3.945 1.00 89.81 243 PRO A O 1
ATOM 1878 N N . PRO A 1 244 ? 1.124 11.468 -4.242 1.00 85.12 244 PRO A N 1
ATOM 1879 C CA . PRO A 1 244 ? 1.123 11.907 -5.627 1.00 85.12 244 PRO A CA 1
ATOM 1880 C C . PRO A 1 244 ? 1.383 13.419 -5.689 1.00 85.12 244 PRO A C 1
ATOM 1882 O O . PRO A 1 244 ? 0.899 14.183 -4.857 1.00 85.12 244 PRO A O 1
ATOM 1885 N N . ARG A 1 245 ? 2.166 13.847 -6.687 1.00 79.19 245 ARG A N 1
ATOM 1886 C CA . ARG A 1 245 ? 2.512 15.263 -6.934 1.00 79.19 245 ARG A CA 1
ATOM 1887 C C . ARG A 1 245 ? 1.530 15.958 -7.878 1.00 79.19 245 ARG A C 1
ATOM 1889 O O . ARG A 1 245 ? 1.888 16.909 -8.567 1.00 79.19 245 ARG A O 1
ATOM 1896 N N . ASP A 1 246 ? 0.326 15.418 -7.988 1.00 81.81 246 ASP A N 1
ATOM 1897 C CA . ASP A 1 246 ? -0.752 15.964 -8.813 1.00 81.81 246 ASP A CA 1
ATOM 1898 C C . ASP A 1 246 ? -1.546 17.062 -8.093 1.00 81.81 246 ASP A C 1
ATOM 1900 O O . ASP A 1 246 ? -2.497 17.595 -8.654 1.00 81.81 246 ASP A O 1
ATOM 1904 N N . GLY A 1 247 ? -1.132 17.414 -6.874 1.00 86.06 247 GLY A N 1
ATOM 1905 C CA . GLY A 1 247 ? -1.798 18.387 -6.021 1.00 86.06 247 GLY A CA 1
ATOM 1906 C C . GLY A 1 247 ? -2.675 17.748 -4.952 1.00 86.06 247 GLY A C 1
ATOM 1907 O O . GLY A 1 247 ? -2.917 18.403 -3.952 1.00 86.06 247 GLY A O 1
ATOM 1908 N N . THR A 1 248 ? -3.056 16.467 -5.048 1.00 85.88 248 THR A N 1
ATOM 1909 C CA . THR A 1 248 ? -4.003 15.841 -4.098 1.00 85.88 248 THR A CA 1
ATOM 1910 C C . THR A 1 248 ? -3.559 15.986 -2.641 1.00 85.88 248 THR A C 1
ATOM 1912 O O . THR A 1 248 ? -4.351 16.319 -1.755 1.00 85.88 248 THR A O 1
ATOM 1915 N N . TYR A 1 249 ? -2.268 15.763 -2.384 1.00 89.12 249 TYR A N 1
ATOM 1916 C CA . TYR A 1 249 ? -1.694 15.937 -1.055 1.00 89.12 249 TYR A CA 1
ATOM 1917 C C . TYR A 1 249 ? -1.694 17.410 -0.626 1.00 89.12 249 TYR A C 1
ATOM 1919 O O . TYR A 1 249 ? -2.146 17.730 0.472 1.00 89.12 249 TYR A O 1
ATOM 1927 N N . GLN A 1 250 ? -1.235 18.309 -1.500 1.00 90.94 250 GLN A N 1
ATOM 1928 C CA . GLN A 1 250 ? -1.199 19.748 -1.246 1.00 90.94 250 GLN A CA 1
ATOM 1929 C C . GLN A 1 250 ? -2.597 20.334 -1.008 1.00 90.94 250 GLN A C 1
ATOM 1931 O O . GLN A 1 250 ? -2.766 21.142 -0.100 1.00 90.94 250 GLN A O 1
ATOM 1936 N N . ASP A 1 251 ? -3.599 19.903 -1.765 1.00 88.06 251 ASP A N 1
ATOM 1937 C CA . ASP A 1 251 ? -4.990 20.334 -1.641 1.00 88.06 251 ASP A CA 1
ATOM 1938 C C . ASP A 1 251 ? -5.587 19.895 -0.302 1.00 88.06 251 ASP A C 1
ATOM 1940 O O . ASP A 1 251 ? -6.381 20.616 0.302 1.00 88.06 251 ASP A O 1
ATOM 1944 N N . THR A 1 252 ? -5.172 18.727 0.193 1.00 85.62 252 THR A N 1
ATOM 1945 C CA . THR A 1 252 ? -5.665 18.185 1.462 1.00 85.62 252 THR A CA 1
ATOM 1946 C C . THR A 1 252 ? -4.928 18.784 2.662 1.00 85.62 252 THR A C 1
ATOM 1948 O O . THR A 1 252 ? -5.549 19.168 3.653 1.00 85.62 252 THR A O 1
ATOM 1951 N N . MET A 1 253 ? -3.600 18.888 2.584 1.00 88.38 253 MET A N 1
ATOM 1952 C CA . MET A 1 253 ? -2.740 19.245 3.718 1.00 88.38 253 MET A CA 1
ATOM 1953 C C . MET A 1 253 ? -2.324 20.719 3.748 1.00 88.38 253 MET A C 1
ATOM 1955 O O . MET A 1 253 ? -1.947 21.219 4.811 1.00 88.38 253 MET A O 1
ATOM 1959 N N . GLY A 1 254 ? -2.412 21.423 2.619 1.00 88.00 254 GLY A N 1
ATOM 1960 C CA . GLY A 1 254 ? -2.009 22.821 2.443 1.00 88.00 254 GLY A CA 1
ATOM 1961 C C . GLY A 1 254 ? -0.525 23.041 2.113 1.00 88.00 254 GLY A C 1
ATOM 1962 O O . GLY A 1 254 ? -0.122 24.185 1.913 1.00 88.00 254 GLY A O 1
ATOM 1963 N N . ASP A 1 255 ? 0.292 21.985 2.048 1.00 86.62 255 ASP A N 1
ATOM 1964 C CA . ASP A 1 255 ? 1.709 22.035 1.646 1.00 86.62 255 ASP A CA 1
ATOM 1965 C C . ASP A 1 255 ? 2.085 20.762 0.877 1.00 86.62 255 ASP A C 1
ATOM 1967 O O . ASP A 1 255 ? 1.437 19.727 1.015 1.00 86.62 255 ASP A O 1
ATOM 1971 N N . GLU A 1 256 ? 3.140 20.836 0.071 1.00 88.12 256 GLU A N 1
ATOM 1972 C CA . GLU A 1 256 ? 3.629 19.719 -0.733 1.00 88.12 256 GLU A CA 1
ATOM 1973 C C . GLU A 1 256 ? 4.570 18.815 0.071 1.00 88.12 256 GLU A C 1
ATOM 1975 O O . GLU A 1 256 ? 5.430 19.274 0.831 1.00 88.12 256 GLU A O 1
ATOM 1980 N N . CYS A 1 257 ? 4.472 17.507 -0.151 1.00 87.62 257 CYS A N 1
ATOM 1981 C CA . CYS A 1 257 ? 5.321 16.531 0.516 1.00 87.62 257 CYS A CA 1
ATOM 1982 C C . CYS A 1 257 ? 6.750 16.508 -0.059 1.00 87.62 257 CYS A C 1
ATOM 1984 O O . CYS A 1 257 ? 6.990 16.033 -1.170 1.00 87.62 257 CYS A O 1
ATOM 1986 N N . ARG A 1 258 ? 7.744 16.983 0.706 1.00 81.88 258 ARG A N 1
ATOM 1987 C CA . ARG A 1 258 ? 9.133 17.135 0.210 1.00 81.88 258 ARG A CA 1
ATOM 1988 C C . ARG A 1 258 ? 10.100 16.022 0.610 1.00 81.88 258 ARG A C 1
ATOM 1990 O O . ARG A 1 258 ? 11.203 15.967 0.072 1.00 81.88 258 ARG A O 1
ATOM 1997 N N . THR A 1 259 ? 9.739 15.180 1.572 1.00 71.12 259 THR A N 1
ATOM 1998 C CA . THR A 1 259 ? 10.706 14.380 2.349 1.00 71.12 259 THR A CA 1
ATOM 1999 C C . THR A 1 259 ? 10.610 12.873 2.138 1.00 71.12 259 THR A C 1
ATOM 2001 O O . THR A 1 259 ? 11.416 12.134 2.704 1.00 71.12 259 THR A O 1
ATOM 2004 N N . VAL A 1 260 ? 9.669 12.390 1.325 1.00 67.44 260 VAL A N 1
ATOM 2005 C CA . VAL A 1 260 ? 9.417 10.948 1.220 1.00 67.44 260 VAL A CA 1
ATOM 2006 C C . VAL A 1 260 ? 10.212 10.351 0.059 1.00 67.44 260 VAL A C 1
ATOM 2008 O O . VAL A 1 260 ? 10.232 10.877 -1.053 1.00 67.44 260 VAL A O 1
ATOM 2011 N N . VAL A 1 261 ? 10.890 9.237 0.335 1.00 73.62 261 VAL A N 1
ATOM 2012 C CA . VAL A 1 261 ? 11.587 8.422 -0.666 1.00 73.62 261 VAL A CA 1
ATOM 2013 C C . VAL A 1 261 ? 10.656 7.270 -1.052 1.00 73.62 261 VAL A C 1
ATOM 2015 O O . VAL A 1 261 ? 10.208 6.547 -0.156 1.00 73.62 261 VAL A O 1
ATOM 2018 N N . PRO A 1 262 ? 10.353 7.068 -2.346 1.00 76.00 262 PRO A N 1
ATOM 2019 C CA . PRO A 1 262 ? 9.509 5.958 -2.778 1.00 76.00 262 PRO A CA 1
ATOM 2020 C C . PRO A 1 262 ? 10.159 4.615 -2.415 1.00 76.00 262 PRO A C 1
ATOM 2022 O O . PRO A 1 262 ? 11.362 4.422 -2.599 1.00 76.00 262 PRO A O 1
ATOM 2025 N N . ARG A 1 263 ? 9.362 3.671 -1.896 1.00 79.06 263 ARG A N 1
ATOM 2026 C CA . ARG A 1 263 ? 9.840 2.345 -1.456 1.00 79.06 263 ARG A CA 1
ATOM 2027 C C . ARG A 1 263 ? 9.459 1.214 -2.401 1.00 79.06 263 ARG A C 1
ATOM 2029 O O . ARG A 1 263 ? 10.000 0.114 -2.267 1.00 79.06 263 ARG A O 1
ATOM 2036 N N . CYS A 1 264 ? 8.576 1.484 -3.363 1.00 84.12 264 CYS A N 1
ATOM 2037 C CA . CYS A 1 264 ? 8.272 0.592 -4.476 1.00 84.12 264 CYS A CA 1
ATOM 2038 C C . CYS A 1 264 ? 9.446 0.516 -5.466 1.00 84.12 264 CYS A C 1
ATOM 2040 O O . CYS A 1 264 ? 9.423 1.101 -6.547 1.00 84.12 264 CYS A O 1
ATOM 2042 N N . THR A 1 265 ? 10.522 -0.161 -5.069 1.00 75.50 265 THR A N 1
ATOM 2043 C CA . THR A 1 265 ? 11.740 -0.281 -5.876 1.00 75.50 265 THR A CA 1
ATOM 2044 C C . THR A 1 265 ? 12.327 -1.689 -5.775 1.00 75.50 265 THR A C 1
ATOM 2046 O O . THR A 1 265 ? 12.095 -2.410 -4.802 1.00 75.50 265 THR A O 1
ATOM 2049 N N . LEU A 1 266 ? 13.063 -2.110 -6.808 1.00 67.50 266 LEU A N 1
ATOM 2050 C CA . LEU A 1 266 ? 13.824 -3.361 -6.800 1.00 67.50 266 LEU A CA 1
ATOM 2051 C C . LEU A 1 266 ? 15.027 -3.162 -5.861 1.00 67.50 266 LEU A C 1
ATOM 2053 O O . LEU A 1 266 ? 16.002 -2.534 -6.251 1.00 67.50 266 LEU A O 1
ATOM 2057 N N . GLY A 1 267 ? 14.902 -3.583 -4.601 1.00 59.84 267 GLY A N 1
ATOM 2058 C CA . GLY A 1 267 ? 15.811 -3.200 -3.513 1.00 59.84 267 GLY A CA 1
ATOM 2059 C C . GLY A 1 267 ? 17.304 -3.490 -3.699 1.00 59.84 267 GLY A C 1
ATOM 2060 O O . GLY A 1 267 ? 17.692 -4.369 -4.472 1.00 59.84 267 GLY A O 1
ATOM 2061 N N . ILE A 1 268 ? 18.123 -2.782 -2.907 1.00 56.88 268 ILE A N 1
ATOM 2062 C CA . ILE A 1 268 ? 19.585 -2.951 -2.810 1.00 56.88 268 ILE A CA 1
ATOM 2063 C C . ILE A 1 268 ? 19.939 -3.973 -1.731 1.00 56.88 268 ILE A C 1
ATOM 2065 O O . ILE A 1 268 ? 19.381 -3.962 -0.636 1.00 56.88 268 ILE A O 1
ATOM 2069 N N . VAL A 1 269 ? 20.924 -4.825 -2.025 1.00 48.75 269 VAL A N 1
ATOM 2070 C CA . VAL A 1 269 ? 21.346 -5.965 -1.191 1.00 48.75 269 VAL A CA 1
ATOM 2071 C C . VAL A 1 269 ? 21.809 -5.577 0.219 1.00 48.75 269 VAL A C 1
ATOM 2073 O O . VAL A 1 269 ? 21.632 -6.370 1.133 1.00 48.75 269 VAL A O 1
ATOM 2076 N N . ASN A 1 270 ? 22.344 -4.368 0.438 1.00 44.59 270 ASN A N 1
ATOM 2077 C CA . ASN A 1 270 ? 23.083 -4.044 1.671 1.00 44.59 270 ASN A CA 1
ATOM 2078 C C . ASN A 1 270 ? 22.706 -2.708 2.342 1.00 44.59 270 ASN A C 1
ATOM 2080 O O . ASN A 1 270 ? 23.547 -2.085 2.989 1.00 44.59 270 ASN A O 1
ATOM 2084 N N . GLY A 1 271 ? 21.464 -2.231 2.206 1.00 46.19 271 GLY A N 1
ATOM 2085 C CA . GLY A 1 271 ? 21.070 -0.944 2.787 1.00 46.19 271 GLY A CA 1
ATOM 2086 C C . GLY A 1 271 ? 19.665 -0.909 3.374 1.00 46.19 271 GLY A C 1
ATOM 2087 O O . GLY A 1 271 ? 18.696 -1.306 2.736 1.00 46.19 271 GLY A O 1
ATOM 2088 N N . TRP A 1 272 ? 19.552 -0.297 4.556 1.00 45.78 272 TRP A N 1
ATOM 2089 C CA . TRP A 1 272 ? 18.285 0.165 5.142 1.00 45.78 272 TRP A CA 1
ATOM 2090 C C . TRP A 1 272 ? 17.560 1.200 4.253 1.00 45.78 272 TRP A C 1
ATOM 2092 O O . TRP A 1 272 ? 16.378 1.473 4.432 1.00 45.78 272 TRP A O 1
ATOM 2102 N N . PHE A 1 273 ? 18.276 1.777 3.281 1.00 48.72 273 PHE A N 1
ATOM 2103 C CA . PHE A 1 273 ? 17.876 2.967 2.531 1.00 48.72 273 PHE A CA 1
ATOM 2104 C C . PHE A 1 273 ? 17.360 2.728 1.104 1.00 48.72 273 PHE A C 1
ATOM 2106 O O . PHE A 1 273 ? 17.124 3.709 0.406 1.00 48.72 273 PHE A O 1
ATOM 2113 N N . ALA A 1 274 ? 17.145 1.494 0.634 1.00 51.12 274 ALA A N 1
ATOM 2114 C CA . ALA A 1 274 ? 16.653 1.316 -0.738 1.00 51.12 274 ALA A CA 1
ATOM 2115 C C . ALA A 1 274 ? 15.871 0.013 -0.977 1.00 51.12 274 ALA A C 1
ATOM 2117 O O . ALA A 1 274 ? 16.463 -1.045 -1.176 1.00 51.12 274 ALA A O 1
ATOM 2118 N N . GLY A 1 275 ? 14.540 0.150 -1.032 1.00 51.12 275 GLY A N 1
ATOM 2119 C CA . GLY A 1 275 ? 13.615 -0.713 -1.777 1.00 51.12 275 GLY A CA 1
ATOM 2120 C C . GLY A 1 275 ? 13.196 -2.030 -1.143 1.00 51.12 275 GLY A C 1
ATOM 2121 O O . GLY A 1 275 ? 14.013 -2.912 -0.919 1.00 51.12 275 GLY A O 1
ATOM 2122 N N . GLY A 1 276 ? 11.897 -2.207 -0.907 1.00 54.62 276 GLY A N 1
ATOM 2123 C CA . GLY A 1 276 ? 11.321 -3.533 -0.642 1.00 54.62 276 GLY A CA 1
ATOM 2124 C C . GLY A 1 276 ? 11.580 -4.151 0.740 1.00 54.62 276 GLY A C 1
ATOM 2125 O O . GLY A 1 276 ? 11.245 -5.317 0.932 1.00 54.62 276 GLY A O 1
ATOM 2126 N N . ASN A 1 277 ? 12.142 -3.400 1.694 1.00 60.88 277 ASN A N 1
ATOM 2127 C CA . ASN A 1 277 ? 12.320 -3.860 3.081 1.00 60.88 277 ASN A CA 1
ATOM 2128 C C . ASN A 1 277 ? 11.314 -3.260 4.067 1.00 60.88 277 ASN A C 1
ATOM 2130 O O . ASN A 1 277 ? 11.233 -3.746 5.188 1.00 60.88 277 ASN A O 1
ATOM 2134 N N . SER A 1 278 ? 10.562 -2.237 3.663 1.00 68.50 278 SER A N 1
ATOM 2135 C CA . SER A 1 278 ? 9.523 -1.652 4.500 1.00 68.50 278 SER A CA 1
ATOM 2136 C C . SER A 1 278 ? 8.229 -1.546 3.703 1.00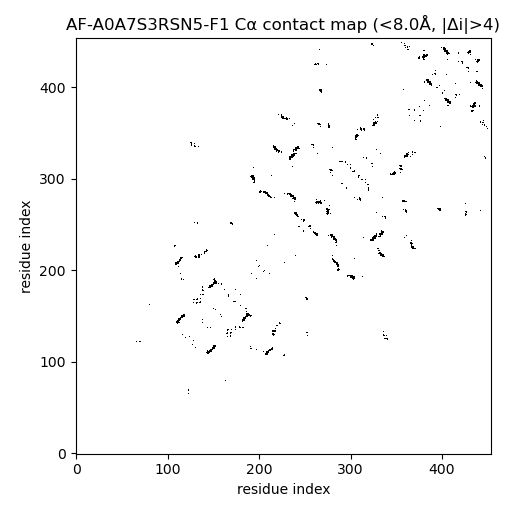 68.50 278 SER A C 1
ATOM 2138 O O . SER A 1 278 ? 8.199 -1.000 2.591 1.00 68.50 278 SER A O 1
ATOM 2140 N N . TRP A 1 279 ? 7.198 -2.165 4.259 1.00 84.88 279 TRP A N 1
ATOM 2141 C CA . TRP A 1 279 ? 5.847 -2.268 3.738 1.00 84.88 279 TRP A CA 1
ATOM 2142 C C . TRP A 1 279 ? 4.933 -1.773 4.842 1.00 84.88 279 TRP A C 1
ATOM 2144 O O . TRP A 1 279 ? 5.040 -2.228 5.978 1.00 84.88 279 TRP A O 1
ATOM 2154 N N . ASP A 1 280 ? 4.024 -0.880 4.494 1.00 89.06 280 ASP A N 1
ATOM 2155 C CA . ASP A 1 280 ? 3.072 -0.327 5.454 1.00 89.06 280 ASP A CA 1
ATOM 2156 C C . ASP A 1 280 ? 1.653 -0.839 5.174 1.00 89.06 280 ASP A C 1
ATOM 2158 O O . ASP A 1 280 ? 0.694 -0.358 5.775 1.00 89.06 280 ASP A O 1
ATOM 2162 N N . ALA A 1 281 ? 1.517 -1.816 4.263 1.00 95.88 281 ALA A N 1
ATOM 2163 C CA . ALA A 1 281 ? 0.244 -2.396 3.865 1.00 95.88 281 ALA A CA 1
ATOM 2164 C C . ALA A 1 281 ? 0.328 -3.885 3.466 1.00 95.88 281 ALA A C 1
ATOM 2166 O O . ALA A 1 281 ? 1.281 -4.334 2.824 1.00 95.88 281 ALA A O 1
ATOM 2167 N N . TYR A 1 282 ? -0.728 -4.629 3.795 1.00 97.44 282 TYR A N 1
ATOM 2168 C CA . TYR A 1 282 ? -0.962 -6.030 3.443 1.00 97.44 282 TYR A CA 1
ATOM 2169 C C . TYR A 1 282 ? -2.340 -6.175 2.816 1.00 97.44 282 TYR A C 1
ATOM 2171 O O . TYR A 1 282 ? -3.298 -5.592 3.314 1.00 97.44 282 TYR A O 1
ATOM 2179 N N . ILE A 1 283 ? -2.468 -6.994 1.775 1.00 98.06 283 ILE A N 1
ATOM 2180 C CA . ILE A 1 283 ? -3.763 -7.292 1.153 1.00 98.06 283 ILE A CA 1
ATOM 2181 C C . ILE A 1 283 ? -3.955 -8.800 1.092 1.00 98.06 283 ILE A C 1
ATOM 2183 O O . ILE A 1 283 ? -3.119 -9.516 0.545 1.00 98.06 283 ILE A O 1
ATOM 2187 N N . PHE A 1 284 ? -5.050 -9.304 1.648 1.00 97.88 284 PHE A N 1
ATOM 2188 C CA . PHE A 1 284 ? -5.319 -10.740 1.689 1.00 97.88 284 PHE A CA 1
ATOM 2189 C C . PHE A 1 284 ? -6.814 -11.035 1.705 1.00 97.88 284 PHE A C 1
ATOM 2191 O O . PHE A 1 284 ? -7.636 -10.197 2.062 1.00 97.88 284 PHE A O 1
ATOM 2198 N N . LYS A 1 285 ? -7.179 -12.262 1.334 1.00 97.56 285 LYS A N 1
ATOM 2199 C CA . LYS A 1 285 ? -8.550 -12.751 1.486 1.00 97.56 285 LYS A CA 1
ATOM 2200 C C . LYS A 1 285 ? -8.753 -13.283 2.904 1.00 97.56 285 LYS A C 1
ATOM 2202 O O . LYS A 1 285 ? -8.011 -14.161 3.337 1.00 97.56 285 LYS A O 1
ATOM 2207 N N . SER A 1 286 ? -9.768 -12.785 3.604 1.00 97.19 286 SER A N 1
ATOM 2208 C CA . SER A 1 286 ? -10.136 -13.255 4.942 1.00 97.19 286 SER A CA 1
ATOM 2209 C C . SER A 1 286 ? -11.242 -14.332 4.887 1.00 97.19 286 SER A C 1
ATOM 2211 O O . SER A 1 286 ? -12.189 -14.213 4.097 1.00 97.19 286 SER A O 1
ATOM 2213 N N . PRO A 1 287 ? -11.187 -15.385 5.726 1.00 96.75 287 PRO A N 1
ATOM 2214 C CA . PRO A 1 287 ? -10.182 -15.611 6.764 1.00 96.75 287 PRO A CA 1
ATOM 2215 C C . PRO A 1 287 ? -8.853 -16.128 6.202 1.00 96.75 287 PRO A C 1
ATOM 2217 O O . PRO A 1 287 ? -8.827 -16.888 5.232 1.00 96.75 287 PRO A O 1
ATOM 2220 N N . LEU A 1 288 ? -7.761 -15.748 6.863 1.00 95.12 288 LEU A N 1
ATOM 2221 C CA . LEU A 1 288 ? -6.452 -16.368 6.693 1.00 95.12 288 LEU A CA 1
ATOM 2222 C C . LEU A 1 288 ? -6.507 -17.853 7.112 1.00 95.12 288 LEU A C 1
ATOM 2224 O O . LEU A 1 288 ? -7.315 -18.210 7.979 1.00 95.12 288 LEU A O 1
ATOM 2228 N N . PRO A 1 289 ? -5.654 -18.725 6.538 1.00 92.25 289 PRO A N 1
ATOM 2229 C CA . PRO A 1 289 ? -5.570 -20.123 6.946 1.00 92.25 289 PRO A CA 1
ATOM 2230 C C . PRO A 1 289 ? -5.320 -20.269 8.450 1.00 92.25 289 PRO A C 1
ATOM 2232 O O . PRO A 1 289 ? -4.521 -19.538 9.037 1.00 92.25 289 PRO A O 1
ATOM 2235 N N . ALA A 1 290 ? -5.997 -21.235 9.075 1.00 83.38 290 ALA A N 1
ATOM 2236 C CA . ALA A 1 290 ? -5.675 -21.633 10.438 1.00 83.38 290 ALA A CA 1
ATOM 2237 C C . ALA A 1 290 ? -4.310 -22.325 10.454 1.00 83.38 290 ALA A C 1
ATOM 2239 O O . ALA A 1 290 ? -3.999 -23.092 9.542 1.00 83.38 290 ALA A O 1
ATOM 2240 N N . VAL A 1 291 ? -3.520 -22.090 11.500 1.00 62.59 291 VAL A N 1
ATOM 2241 C CA . VAL A 1 291 ? -2.184 -22.685 11.607 1.00 62.59 291 VAL A CA 1
ATOM 2242 C C . VAL A 1 291 ? -2.295 -24.027 12.316 1.00 62.59 291 VAL A C 1
ATOM 2244 O O . VAL A 1 291 ? -2.797 -24.066 13.442 1.00 62.59 291 VAL A O 1
ATOM 2247 N N . PRO A 1 292 ? -1.883 -25.141 11.693 1.00 54.53 292 PRO A N 1
ATOM 2248 C CA . PRO A 1 292 ? -1.770 -26.411 12.392 1.00 54.53 292 PRO A CA 1
ATOM 2249 C C . PRO A 1 292 ? -0.543 -26.369 13.311 1.00 54.53 292 PRO A C 1
ATOM 2251 O O . PRO A 1 292 ? 0.568 -26.143 12.839 1.00 54.53 292 PRO A O 1
ATOM 2254 N N . GLY A 1 293 ? -0.729 -26.611 14.611 1.00 52.62 293 GLY A N 1
ATOM 2255 C CA . GLY A 1 293 ? 0.358 -26.474 15.586 1.00 52.62 293 GLY A CA 1
ATOM 2256 C C . GLY A 1 293 ? 0.664 -25.010 15.919 1.00 52.62 293 GLY A C 1
ATOM 2257 O O . GLY A 1 293 ? 0.100 -24.095 15.335 1.00 52.62 293 GLY A O 1
ATOM 2258 N N . ASP A 1 294 ? 1.519 -24.796 16.908 1.00 49.41 294 ASP A N 1
ATOM 2259 C CA . ASP A 1 294 ? 1.970 -23.523 17.501 1.00 49.41 294 ASP A CA 1
ATOM 2260 C C . ASP A 1 294 ? 2.300 -22.321 16.580 1.00 49.41 294 ASP A C 1
ATOM 2262 O O . ASP A 1 294 ? 2.477 -21.218 17.102 1.00 49.41 294 ASP A O 1
ATOM 2266 N N . GLY A 1 295 ? 2.301 -22.454 15.250 1.00 51.28 295 GLY A N 1
ATOM 2267 C CA . GLY A 1 295 ? 2.533 -21.384 14.265 1.00 51.28 295 GLY A CA 1
ATOM 2268 C C . GLY A 1 295 ? 1.502 -20.241 14.244 1.00 51.28 295 GLY A C 1
ATOM 2269 O O . GLY A 1 295 ? 1.429 -19.472 13.292 1.00 51.28 295 GLY A O 1
ATOM 2270 N N . SER A 1 296 ? 0.696 -20.116 15.291 1.00 56.50 296 SER A N 1
ATOM 2271 C CA . SER A 1 296 ? -0.268 -19.046 15.504 1.00 56.50 296 SER A CA 1
ATOM 2272 C C . SER A 1 296 ? 0.323 -17.642 15.306 1.00 56.50 296 SER A C 1
ATOM 2274 O O . SER A 1 296 ? 1.456 -17.339 15.683 1.00 56.50 296 SER A O 1
ATOM 2276 N N . THR A 1 297 ? -0.525 -16.720 14.851 1.00 63.56 297 THR A N 1
ATOM 2277 C CA . THR A 1 297 ? -0.293 -15.272 14.947 1.00 63.56 297 THR A CA 1
ATOM 2278 C C . THR A 1 297 ? -0.052 -14.801 16.388 1.00 63.56 297 THR A C 1
ATOM 2280 O O . THR A 1 297 ? 0.219 -13.623 16.587 1.00 63.56 297 THR A O 1
ATOM 2283 N N . ALA A 1 298 ? -0.117 -15.674 17.406 1.00 67.12 298 ALA A N 1
ATOM 2284 C CA . ALA A 1 298 ? 0.142 -15.341 18.806 1.00 67.12 298 ALA A CA 1
ATOM 2285 C C . ALA A 1 298 ? 1.560 -14.800 19.044 1.00 67.12 298 ALA A C 1
ATOM 2287 O O . ALA A 1 298 ? 1.803 -14.145 20.054 1.00 67.12 298 ALA A O 1
ATOM 2288 N N . GLY A 1 299 ? 2.491 -15.029 18.113 1.00 78.19 299 GLY A N 1
ATOM 2289 C CA . GLY A 1 299 ? 3.805 -14.390 18.113 1.00 78.19 299 GLY A CA 1
ATOM 2290 C C . GLY A 1 299 ? 3.807 -12.899 17.755 1.00 78.19 299 GLY A C 1
ATOM 2291 O O . GLY A 1 299 ? 4.755 -12.179 18.062 1.00 78.19 299 GLY A O 1
ATOM 2292 N N . LEU A 1 300 ? 2.733 -12.402 17.143 1.00 87.00 300 LEU A N 1
ATOM 2293 C CA . LEU A 1 300 ? 2.632 -11.057 16.579 1.00 87.00 300 LEU A CA 1
ATOM 2294 C C . LEU A 1 300 ? 2.119 -10.015 17.582 1.00 87.00 300 LEU A C 1
ATOM 2296 O O . LEU A 1 300 ? 1.357 -9.115 17.227 1.00 87.00 300 LEU A O 1
ATOM 2300 N N . ASN A 1 301 ? 2.551 -10.119 18.840 1.00 91.06 301 ASN A N 1
ATOM 2301 C CA . ASN A 1 301 ? 2.166 -9.215 19.930 1.00 91.06 301 ASN A CA 1
ATOM 2302 C C . ASN A 1 301 ? 2.983 -7.912 19.918 1.00 91.06 301 ASN A C 1
ATOM 2304 O O . ASN A 1 301 ? 3.558 -7.495 20.926 1.00 91.06 301 ASN A O 1
ATOM 2308 N N . PHE A 1 302 ? 3.063 -7.270 18.758 1.00 90.19 302 PHE A N 1
ATOM 2309 C CA . PHE A 1 302 ? 3.707 -5.977 18.565 1.00 90.19 302 PHE A CA 1
ATOM 2310 C C . PHE A 1 302 ? 2.891 -5.122 17.590 1.00 90.19 302 PHE A C 1
ATOM 2312 O O . PHE A 1 302 ? 2.176 -5.638 16.732 1.00 90.19 302 PHE A O 1
ATOM 2319 N N . THR A 1 303 ? 2.973 -3.806 17.760 1.00 92.38 303 THR A N 1
ATOM 2320 C CA . THR A 1 303 ? 2.217 -2.819 16.979 1.00 92.38 303 THR A CA 1
ATOM 2321 C C . THR A 1 303 ? 2.826 -2.622 15.586 1.00 92.38 303 THR A C 1
ATOM 2323 O O . THR A 1 303 ? 4.022 -2.861 15.397 1.00 92.38 303 THR A O 1
ATOM 2326 N N . MET A 1 304 ? 2.019 -2.177 14.610 1.00 89.88 304 MET A N 1
ATOM 2327 C CA . MET A 1 304 ? 2.477 -1.957 13.224 1.00 89.88 304 MET A CA 1
ATOM 2328 C C . MET A 1 304 ? 3.602 -0.923 13.130 1.00 89.88 304 MET A C 1
ATOM 2330 O O . MET A 1 304 ? 4.564 -1.108 12.393 1.00 89.88 304 MET A O 1
ATOM 2334 N N . ASN A 1 305 ? 3.545 0.108 13.971 1.00 84.69 305 ASN A N 1
ATOM 2335 C CA . ASN A 1 305 ? 4.516 1.192 14.011 1.00 84.69 305 ASN A CA 1
ATOM 2336 C C . ASN A 1 305 ? 5.775 0.845 14.830 1.00 84.69 305 ASN A C 1
ATOM 2338 O O . ASN A 1 305 ? 6.207 1.641 15.671 1.00 84.69 305 ASN A O 1
ATOM 2342 N N . ARG A 1 306 ? 6.403 -0.310 14.595 1.00 87.31 306 ARG A N 1
ATOM 2343 C CA . ARG A 1 306 ? 7.748 -0.613 15.113 1.00 87.31 306 ARG A CA 1
ATOM 2344 C C . ARG A 1 306 ? 8.677 -1.003 13.980 1.00 87.31 306 ARG A C 1
ATOM 2346 O O . ARG A 1 306 ? 8.298 -1.725 13.072 1.00 87.31 306 ARG A O 1
ATOM 2353 N N . GLU A 1 307 ? 9.922 -0.561 14.078 1.00 84.69 307 GLU A N 1
ATOM 2354 C CA . GLU A 1 307 ? 10.933 -0.830 13.060 1.00 84.69 307 GLU A CA 1
ATOM 2355 C C . GLU A 1 307 ? 11.149 -2.343 12.864 1.00 84.69 307 GLU A C 1
ATOM 2357 O O . GLU A 1 307 ? 11.578 -3.037 13.794 1.00 84.69 307 GLU A O 1
ATOM 2362 N N . GLY A 1 308 ? 10.869 -2.846 11.657 1.00 84.31 308 GLY A N 1
ATOM 2363 C CA . GLY A 1 308 ? 10.996 -4.255 11.283 1.00 84.31 308 GLY A CA 1
ATOM 2364 C C . GLY A 1 308 ? 9.802 -5.128 11.680 1.00 84.31 308 GLY A C 1
ATOM 2365 O O . GLY A 1 308 ? 9.841 -6.337 11.442 1.00 84.31 308 GLY A O 1
ATOM 2366 N N . ALA A 1 309 ? 8.759 -4.551 12.285 1.00 88.69 309 ALA A N 1
ATOM 2367 C CA . ALA A 1 309 ? 7.517 -5.251 12.600 1.00 88.69 309 ALA A CA 1
ATOM 2368 C C . ALA A 1 309 ? 6.839 -5.774 11.334 1.00 88.69 309 ALA A C 1
ATOM 2370 O O . ALA A 1 309 ? 6.326 -6.890 11.315 1.00 88.69 309 ALA A O 1
ATOM 2371 N N . GLU A 1 310 ? 6.903 -4.999 10.258 1.00 89.31 310 GLU A N 1
ATOM 2372 C CA . GLU A 1 310 ? 6.377 -5.366 8.956 1.00 89.31 310 GLU A CA 1
ATOM 2373 C C . GLU A 1 310 ? 7.050 -6.632 8.395 1.00 89.31 310 GLU A C 1
ATOM 2375 O O . GLU A 1 310 ? 6.398 -7.546 7.892 1.00 89.31 310 GLU A O 1
ATOM 2380 N N . ASN A 1 311 ? 8.364 -6.774 8.584 1.00 87.81 311 ASN A N 1
ATOM 2381 C CA . ASN A 1 311 ? 9.092 -7.957 8.127 1.00 87.81 311 ASN A CA 1
ATOM 2382 C C . ASN A 1 311 ? 8.708 -9.218 8.901 1.00 87.81 311 ASN A C 1
ATOM 2384 O O . ASN A 1 311 ? 8.726 -10.317 8.345 1.00 87.81 311 ASN A O 1
ATOM 2388 N N . ILE A 1 312 ? 8.359 -9.069 10.177 1.00 88.62 312 ILE A N 1
ATOM 2389 C CA . ILE A 1 312 ? 7.903 -10.180 11.015 1.00 88.62 312 ILE A CA 1
ATOM 2390 C C . ILE A 1 312 ? 6.443 -10.527 10.678 1.00 88.62 312 ILE A C 1
ATOM 2392 O O . ILE A 1 312 ? 6.104 -11.703 10.582 1.00 88.62 312 ILE A O 1
ATOM 2396 N N . ALA A 1 313 ? 5.586 -9.534 10.424 1.00 91.88 313 ALA A N 1
ATOM 2397 C CA . ALA A 1 313 ? 4.197 -9.760 10.028 1.00 91.88 313 ALA A CA 1
ATOM 2398 C C . ALA A 1 313 ? 4.087 -10.470 8.670 1.00 91.88 313 ALA A C 1
ATOM 2400 O O . ALA A 1 313 ? 3.372 -11.466 8.552 1.00 91.88 313 ALA A O 1
ATOM 2401 N N . ALA A 1 314 ? 4.854 -10.038 7.665 1.00 90.94 314 ALA A N 1
ATOM 2402 C CA . ALA A 1 314 ? 4.939 -10.761 6.399 1.00 90.94 314 ALA A CA 1
ATOM 2403 C C . ALA A 1 314 ? 5.480 -12.181 6.598 1.00 90.94 314 ALA A C 1
ATOM 2405 O O . ALA A 1 314 ? 4.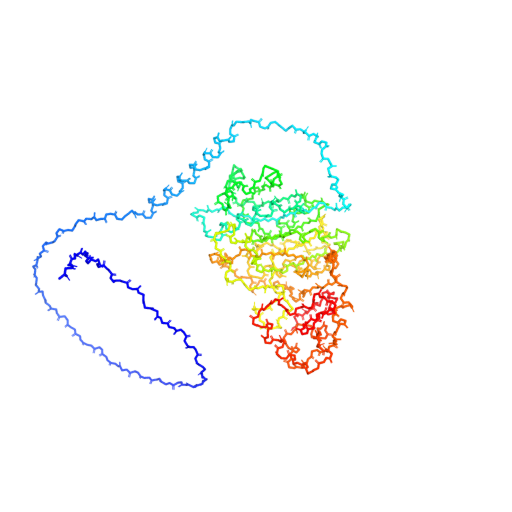965 -13.124 6.005 1.00 90.94 314 ALA A O 1
ATOM 2406 N N . ARG A 1 315 ? 6.494 -12.361 7.458 1.00 89.06 315 ARG A N 1
ATOM 2407 C CA . ARG A 1 315 ? 7.023 -13.694 7.758 1.00 89.06 315 ARG A CA 1
ATOM 2408 C C . ARG A 1 315 ? 5.938 -14.604 8.329 1.00 89.06 315 ARG A C 1
ATOM 2410 O O . ARG A 1 315 ? 5.834 -15.742 7.889 1.00 89.06 315 ARG A O 1
ATOM 2417 N N . ALA A 1 316 ? 5.108 -14.100 9.236 1.00 90.12 316 ALA A N 1
ATOM 2418 C CA . ALA A 1 316 ? 3.996 -14.875 9.761 1.00 90.12 316 ALA A CA 1
ATOM 2419 C C . ALA A 1 316 ? 3.003 -15.269 8.663 1.00 90.12 316 ALA A C 1
ATOM 2421 O O . ALA A 1 316 ? 2.634 -16.433 8.601 1.00 90.12 316 ALA A O 1
ATOM 2422 N N . LEU A 1 317 ? 2.634 -14.364 7.745 1.00 92.25 317 LEU A N 1
ATOM 2423 C CA . LEU A 1 317 ? 1.792 -14.720 6.591 1.00 92.25 317 LEU A CA 1
ATOM 2424 C C . LEU A 1 317 ? 2.428 -15.819 5.726 1.00 92.25 317 LEU A C 1
ATOM 2426 O O . LEU A 1 317 ? 1.730 -16.723 5.274 1.00 92.25 317 LEU A O 1
ATOM 2430 N N . TYR A 1 318 ? 3.744 -15.777 5.526 1.00 90.31 318 TYR A N 1
ATOM 2431 C CA . TYR A 1 318 ? 4.465 -16.845 4.835 1.00 90.31 318 TYR A CA 1
ATOM 2432 C C . TYR A 1 318 ? 4.416 -18.175 5.601 1.00 90.31 318 TYR A C 1
ATOM 2434 O O . TYR A 1 318 ? 4.161 -19.218 5.002 1.00 90.31 318 TYR A O 1
ATOM 2442 N N . ASP A 1 319 ? 4.610 -18.150 6.922 1.00 88.50 319 ASP A N 1
ATOM 2443 C CA . ASP A 1 319 ? 4.549 -19.343 7.773 1.00 88.50 319 ASP A CA 1
ATOM 2444 C C . ASP A 1 319 ? 3.121 -19.947 7.828 1.00 88.50 319 ASP A C 1
ATOM 2446 O O . ASP A 1 319 ? 2.972 -21.136 8.102 1.00 88.50 319 ASP A O 1
ATOM 2450 N N . LEU A 1 320 ? 2.075 -19.185 7.458 1.00 89.56 320 LEU A N 1
ATOM 2451 C CA . LEU A 1 320 ? 0.717 -19.700 7.180 1.00 89.56 320 LEU A CA 1
ATOM 2452 C C . LEU A 1 320 ? 0.601 -20.480 5.855 1.00 89.56 320 LEU A C 1
ATOM 2454 O O . LEU A 1 320 ? -0.489 -20.929 5.496 1.00 89.56 320 LEU A O 1
ATOM 2458 N N . GLY A 1 321 ? 1.691 -20.615 5.098 1.00 90.62 321 GLY A N 1
ATOM 2459 C CA . GLY A 1 321 ? 1.713 -21.245 3.780 1.00 90.62 321 GLY A CA 1
ATOM 2460 C C . GLY A 1 321 ? 1.238 -20.338 2.643 1.00 90.62 321 GLY A C 1
ATOM 2461 O O . GLY A 1 321 ? 0.888 -20.847 1.577 1.00 90.62 321 GLY A O 1
ATOM 2462 N N . LEU A 1 322 ? 1.197 -19.016 2.847 1.00 92.19 322 LEU A N 1
ATOM 2463 C CA . LEU A 1 322 ? 0.818 -18.068 1.799 1.00 92.19 322 LEU A CA 1
ATOM 2464 C C . LEU A 1 322 ? 2.015 -17.690 0.924 1.00 92.19 322 LEU A C 1
ATOM 2466 O O . LEU A 1 322 ? 3.118 -17.429 1.409 1.00 92.19 322 LEU A O 1
ATOM 2470 N N . GLU A 1 323 ? 1.772 -17.582 -0.379 1.00 92.00 323 GLU A N 1
ATOM 2471 C CA . GLU A 1 323 ? 2.715 -16.946 -1.301 1.00 92.00 323 GLU A CA 1
ATOM 2472 C C . GLU A 1 323 ? 2.605 -15.419 -1.166 1.00 92.00 323 GLU A C 1
ATOM 2474 O O . GLU A 1 323 ? 1.496 -14.873 -1.143 1.00 92.00 323 GLU A O 1
ATOM 2479 N N . LEU A 1 324 ? 3.745 -14.727 -1.080 1.00 91.12 324 LEU A N 1
ATOM 2480 C CA . LEU A 1 324 ? 3.791 -13.278 -0.884 1.00 91.12 324 LEU A CA 1
ATOM 2481 C C . LEU A 1 324 ? 4.268 -12.557 -2.142 1.00 91.12 324 LEU A C 1
ATOM 2483 O O . LEU A 1 324 ? 5.318 -12.888 -2.689 1.00 91.12 324 LEU A O 1
ATOM 2487 N N . TYR A 1 325 ? 3.530 -11.528 -2.553 1.00 91.38 325 TYR A N 1
ATOM 2488 C CA . TYR A 1 325 ? 3.831 -10.719 -3.737 1.00 91.38 325 TYR A CA 1
ATOM 2489 C C . TYR A 1 325 ? 3.804 -9.231 -3.405 1.00 91.38 325 TYR A C 1
ATOM 2491 O O . TYR A 1 325 ? 3.030 -8.807 -2.556 1.00 91.38 325 TYR A O 1
ATOM 2499 N N . ASN A 1 326 ? 4.604 -8.418 -4.091 1.00 91.62 326 ASN A N 1
ATOM 2500 C CA . ASN A 1 326 ? 4.596 -6.967 -3.910 1.00 91.62 326 ASN A CA 1
ATOM 2501 C C . ASN A 1 326 ? 4.089 -6.274 -5.182 1.00 91.62 326 ASN A C 1
ATOM 2503 O O . ASN A 1 326 ? 4.863 -6.066 -6.115 1.00 91.62 326 ASN A O 1
ATOM 2507 N N . PRO A 1 327 ? 2.800 -5.918 -5.257 1.00 93.50 327 PRO A N 1
ATOM 2508 C CA . PRO A 1 327 ? 2.187 -5.369 -6.459 1.00 93.50 327 PRO A CA 1
ATOM 2509 C C . PRO A 1 327 ? 2.322 -3.851 -6.567 1.00 93.50 327 PRO A C 1
ATOM 2511 O O . PRO A 1 327 ? 1.524 -3.231 -7.259 1.00 93.50 327 PRO A O 1
ATOM 2514 N N . CYS A 1 328 ? 3.277 -3.225 -5.880 1.00 91.19 328 CYS A N 1
ATOM 2515 C CA . CYS A 1 328 ? 3.307 -1.771 -5.717 1.00 91.19 328 CYS A CA 1
ATOM 2516 C C . CYS A 1 328 ? 3.420 -0.963 -7.028 1.00 91.19 328 CYS A C 1
ATOM 2518 O O . CYS A 1 328 ? 3.235 0.250 -7.007 1.00 91.19 328 CYS A O 1
ATOM 2520 N N . MET A 1 329 ? 3.735 -1.616 -8.155 1.00 89.56 329 MET A N 1
ATOM 2521 C CA . MET A 1 329 ? 3.730 -1.015 -9.497 1.00 89.56 329 MET A CA 1
ATOM 2522 C C . MET A 1 329 ? 2.334 -0.845 -10.093 1.00 89.56 329 MET A C 1
ATOM 2524 O O . MET A 1 329 ? 2.171 -0.062 -11.023 1.00 89.56 329 MET A O 1
ATOM 2528 N N . HIS A 1 330 ? 1.367 -1.602 -9.578 1.00 93.00 330 HIS A N 1
ATOM 2529 C CA . HIS A 1 330 ? -0.012 -1.631 -10.052 1.00 93.00 330 HIS A CA 1
ATOM 2530 C C . HIS A 1 330 ? -0.996 -1.221 -8.974 1.00 93.00 330 HIS A C 1
ATOM 2532 O O . HIS A 1 330 ? -2.005 -0.640 -9.318 1.00 93.00 330 HIS A O 1
ATOM 2538 N N . ILE A 1 331 ? -0.718 -1.524 -7.703 1.00 95.31 331 ILE A N 1
ATOM 2539 C CA . ILE A 1 331 ? -1.513 -1.099 -6.549 1.00 95.31 331 ILE A CA 1
ATOM 2540 C C . ILE A 1 331 ? -0.736 -0.018 -5.808 1.00 95.31 331 ILE A C 1
ATOM 2542 O O . ILE A 1 331 ? 0.354 -0.276 -5.291 1.00 95.31 331 ILE A O 1
ATOM 2546 N N . HIS A 1 332 ? -1.290 1.182 -5.740 1.00 95.00 332 HIS A N 1
ATOM 2547 C CA . HIS A 1 332 ? -0.632 2.327 -5.137 1.00 95.00 332 HIS A CA 1
ATOM 2548 C C . HIS A 1 332 ? -1.071 2.510 -3.685 1.00 95.00 332 HIS A C 1
ATOM 2550 O O . HIS A 1 332 ? -2.246 2.692 -3.375 1.00 95.00 332 HIS A O 1
ATOM 2556 N N . ALA A 1 333 ? -0.082 2.463 -2.795 1.00 95.25 333 ALA A N 1
ATOM 2557 C CA . ALA A 1 333 ? -0.206 2.804 -1.387 1.00 95.25 333 ALA A CA 1
ATOM 2558 C C . ALA A 1 333 ? 0.688 4.021 -1.125 1.00 95.25 333 ALA A C 1
ATOM 2560 O O . ALA A 1 333 ? 1.911 3.902 -1.097 1.00 95.25 333 ALA A O 1
ATOM 2561 N N . HIS A 1 334 ? 0.108 5.205 -0.991 1.00 94.19 334 HIS A N 1
ATOM 2562 C CA . HIS A 1 334 ? 0.823 6.459 -0.788 1.00 94.19 334 HIS A CA 1
ATOM 2563 C C . HIS A 1 334 ? 1.037 6.716 0.699 1.00 94.19 334 HIS A C 1
ATOM 2565 O O . HIS A 1 334 ? 0.077 6.834 1.452 1.00 94.19 334 HIS A O 1
ATOM 2571 N N . HIS A 1 335 ? 2.289 6.838 1.130 1.00 92.50 335 HIS A N 1
ATOM 2572 C CA . HIS A 1 335 ? 2.625 7.084 2.531 1.00 92.50 335 HIS A CA 1
ATOM 2573 C C . HIS A 1 335 ? 2.641 8.583 2.833 1.00 92.50 335 HIS A C 1
ATOM 2575 O O . HIS A 1 335 ? 3.583 9.293 2.478 1.00 92.50 335 HIS A O 1
ATOM 2581 N N . TRP A 1 336 ? 1.580 9.065 3.471 1.00 92.19 336 TRP A N 1
ATOM 2582 C CA . TRP A 1 336 ? 1.386 10.449 3.895 1.00 92.19 336 TRP A CA 1
ATOM 2583 C C . TRP A 1 336 ? 2.074 10.687 5.239 1.00 92.19 336 TRP A C 1
ATOM 2585 O O . TRP A 1 336 ? 1.433 10.817 6.271 1.00 92.19 336 TRP A O 1
ATOM 2595 N N . HIS A 1 337 ? 3.403 10.713 5.209 1.00 88.44 337 HIS A N 1
ATOM 2596 C CA . HIS A 1 337 ? 4.247 10.947 6.380 1.00 88.44 337 HIS A CA 1
ATOM 2597 C C . HIS A 1 337 ? 5.254 12.053 6.063 1.00 88.44 337 HIS A C 1
ATOM 2599 O O . HIS A 1 337 ? 6.457 11.817 5.905 1.00 88.44 337 HIS A O 1
ATOM 2605 N N . CYS A 1 338 ? 4.750 13.264 5.858 1.00 88.75 338 CYS A N 1
ATOM 2606 C CA . CYS A 1 338 ? 5.536 14.399 5.381 1.00 88.75 338 CYS A CA 1
ATOM 2607 C C . CYS A 1 338 ? 5.811 15.404 6.504 1.00 88.75 338 CYS A C 1
ATOM 2609 O O . CYS A 1 338 ? 6.804 16.134 6.440 1.00 88.75 338 CYS A O 1
ATOM 2611 N N . HIS A 1 339 ? 4.974 15.413 7.542 1.00 85.12 339 HIS A N 1
ATOM 2612 C CA . HIS A 1 339 ? 5.032 16.307 8.683 1.00 85.12 339 HIS A CA 1
ATOM 2613 C C . HIS A 1 339 ? 5.291 15.542 9.981 1.00 85.12 339 HIS A C 1
ATOM 2615 O O . HIS A 1 339 ? 4.767 14.465 10.237 1.00 85.12 339 HIS A O 1
ATOM 2621 N N . GLY A 1 340 ? 6.065 16.162 10.871 1.00 78.88 340 GLY A N 1
ATOM 2622 C CA . GLY A 1 340 ? 6.381 15.587 12.175 1.00 78.88 340 GLY A CA 1
ATOM 2623 C C . GLY A 1 340 ? 7.516 14.559 12.145 1.00 78.88 340 GLY A C 1
ATOM 2624 O O . GLY A 1 340 ? 8.200 14.355 11.144 1.00 78.88 340 GLY A O 1
ATOM 2625 N N . GLY A 1 341 ? 7.784 13.980 13.315 1.00 78.44 341 GLY A N 1
ATOM 2626 C CA . GLY A 1 341 ? 8.769 12.916 13.480 1.00 78.44 341 GLY A CA 1
ATOM 2627 C C . GLY A 1 341 ? 8.138 11.530 13.362 1.00 78.44 341 GLY A C 1
ATOM 2628 O O . GLY A 1 341 ? 6.929 11.357 13.536 1.00 78.44 341 GLY A O 1
ATOM 2629 N N . LYS A 1 342 ? 8.988 10.519 13.155 1.00 76.19 342 LYS A N 1
ATOM 2630 C CA . LYS A 1 342 ? 8.568 9.115 13.224 1.00 76.19 342 LYS A CA 1
ATOM 2631 C C . LYS A 1 342 ? 7.950 8.813 14.592 1.00 76.19 342 LYS A C 1
ATOM 2633 O O . LYS A 1 342 ? 8.517 9.171 15.622 1.00 76.19 342 LYS A O 1
ATOM 2638 N N . LEU A 1 343 ? 6.842 8.074 14.600 1.00 72.94 343 LEU A N 1
ATOM 2639 C CA . LEU A 1 343 ? 6.188 7.620 15.836 1.00 72.94 343 LEU A CA 1
ATOM 2640 C C . LEU A 1 343 ? 6.880 6.407 16.473 1.00 72.94 343 LEU A C 1
ATOM 2642 O O . LEU A 1 343 ? 6.588 6.046 17.614 1.00 72.94 343 LEU A O 1
ATOM 2646 N N . HIS A 1 344 ? 7.808 5.765 15.760 1.00 66.62 344 HIS A N 1
ATOM 2647 C CA . HIS A 1 344 ? 8.543 4.616 16.276 1.00 66.62 344 HIS A CA 1
ATOM 2648 C C . HIS A 1 344 ? 9.482 5.053 17.409 1.00 66.62 344 HIS A C 1
ATOM 2650 O O . HIS A 1 344 ? 10.536 5.637 17.169 1.00 66.62 344 HIS A O 1
ATOM 2656 N N . LYS A 1 345 ? 9.127 4.734 18.658 1.00 65.88 345 LYS A N 1
ATOM 2657 C CA . LYS A 1 345 ? 10.006 4.956 19.822 1.00 65.88 345 LYS A CA 1
ATOM 2658 C C . LYS A 1 345 ? 11.002 3.815 20.053 1.00 65.88 345 LYS A C 1
ATOM 2660 O O . LYS A 1 345 ? 11.924 3.963 20.847 1.00 65.88 345 LYS A O 1
ATOM 2665 N N . SER A 1 346 ? 10.810 2.660 19.411 1.00 73.38 346 SER A N 1
ATOM 2666 C CA . SER A 1 346 ? 11.636 1.475 19.657 1.00 73.38 346 SER A CA 1
ATOM 2667 C C . SER A 1 346 ? 11.743 0.552 18.449 1.00 73.38 346 SER A C 1
ATOM 2669 O O . SER A 1 346 ? 10.774 0.320 17.723 1.00 73.38 346 SER A O 1
ATOM 2671 N N . SER A 1 347 ? 12.930 -0.025 18.289 1.00 74.75 347 SER A N 1
ATOM 2672 C CA . SER A 1 347 ? 13.224 -1.003 17.250 1.00 74.75 347 SER A CA 1
ATOM 2673 C C . SER A 1 347 ? 12.953 -2.442 17.696 1.00 74.75 347 SER A C 1
ATOM 2675 O O . SER A 1 347 ? 12.999 -2.732 18.895 1.00 74.75 347 SER A O 1
ATOM 2677 N N . LEU A 1 348 ? 12.681 -3.352 16.754 1.00 76.56 348 LEU A N 1
ATOM 2678 C CA . LEU A 1 348 ? 12.587 -4.803 16.985 1.00 76.56 348 LEU A CA 1
ATOM 2679 C C . LEU A 1 348 ? 13.856 -5.566 16.556 1.00 76.56 348 LEU A C 1
ATOM 2681 O O . LEU A 1 348 ? 13.815 -6.792 16.418 1.00 76.56 348 LEU A O 1
ATOM 2685 N N . HIS A 1 349 ? 14.989 -4.882 16.349 1.00 66.31 349 HIS A N 1
ATOM 2686 C CA . HIS A 1 349 ? 16.223 -5.483 15.808 1.00 66.31 349 HIS A CA 1
ATOM 2687 C C . HIS A 1 349 ? 16.757 -6.719 16.554 1.00 66.31 349 HIS A C 1
ATOM 2689 O O . HIS A 1 349 ? 17.346 -7.571 15.903 1.00 66.31 349 HIS A O 1
ATOM 2695 N N . ASN A 1 350 ? 16.466 -6.899 17.849 1.00 60.22 350 ASN A N 1
ATOM 2696 C CA . ASN A 1 350 ? 16.979 -8.021 18.660 1.00 60.22 350 ASN A CA 1
ATOM 2697 C C . ASN A 1 350 ? 15.907 -9.022 19.104 1.00 60.22 350 ASN A C 1
ATOM 2699 O O . ASN A 1 350 ? 16.040 -9.684 20.129 1.00 60.22 350 ASN A O 1
ATOM 2703 N N . SER A 1 351 ? 14.801 -9.100 18.378 1.00 64.88 351 SER A N 1
ATOM 2704 C CA . SER A 1 351 ? 13.628 -9.823 18.860 1.00 64.88 351 SER A CA 1
ATOM 2705 C C . SER A 1 351 ? 13.717 -11.355 18.680 1.00 64.88 351 SER A C 1
ATOM 2707 O O . SER A 1 351 ? 12.830 -12.066 19.137 1.00 64.88 351 SER A O 1
ATOM 2709 N N . GLY A 1 352 ? 14.779 -11.880 18.048 1.00 75.50 352 GLY A N 1
ATOM 2710 C CA . GLY A 1 352 ? 14.954 -13.317 17.772 1.00 75.50 352 GLY A CA 1
ATOM 2711 C C . GLY A 1 352 ? 14.012 -13.870 16.693 1.00 75.50 352 GLY A C 1
ATOM 2712 O O . GLY A 1 352 ? 14.114 -15.036 16.319 1.00 75.50 352 GLY A O 1
ATOM 2713 N N . TRP A 1 353 ? 13.110 -13.035 16.170 1.00 74.88 353 TRP A N 1
ATOM 2714 C CA . TRP A 1 353 ? 12.173 -13.410 15.120 1.00 74.88 353 TRP A CA 1
ATOM 2715 C C . TRP A 1 353 ? 12.882 -13.530 13.782 1.00 74.88 353 TRP A C 1
ATOM 2717 O O . TRP A 1 353 ? 13.678 -12.669 13.396 1.00 74.88 353 TRP A O 1
ATOM 2727 N N . LYS A 1 354 ? 12.512 -14.570 13.034 1.00 79.44 354 LYS A N 1
ATOM 2728 C CA . LYS A 1 354 ? 12.838 -14.649 11.615 1.00 79.44 354 LYS A CA 1
ATOM 2729 C C . LYS A 1 354 ? 12.125 -13.501 10.905 1.00 79.44 354 LYS A C 1
ATOM 2731 O O . LYS A 1 354 ? 10.936 -13.273 11.111 1.00 79.44 354 LYS A O 1
ATOM 2736 N N . LYS A 1 355 ? 12.858 -12.779 10.068 1.00 78.69 355 LYS A N 1
ATOM 2737 C CA . LYS A 1 355 ? 12.316 -11.727 9.209 1.00 78.69 355 LYS A CA 1
ATOM 2738 C C . LYS A 1 355 ? 12.259 -12.268 7.792 1.00 78.69 355 LYS A C 1
ATOM 2740 O O . LYS A 1 355 ? 13.133 -13.029 7.386 1.00 78.69 355 LYS A O 1
ATOM 2745 N N . ILE A 1 356 ? 11.241 -11.881 7.036 1.00 78.44 356 ILE A N 1
ATOM 2746 C CA . ILE A 1 356 ? 11.277 -12.027 5.584 1.00 78.44 356 ILE A CA 1
ATOM 2747 C C . ILE A 1 356 ? 11.612 -10.667 4.991 1.00 78.44 356 ILE A C 1
ATOM 2749 O O . ILE A 1 356 ? 11.135 -9.631 5.451 1.00 78.44 356 ILE A O 1
ATOM 2753 N N . SER A 1 357 ? 12.481 -10.661 3.996 1.00 72.00 357 SER A N 1
ATOM 27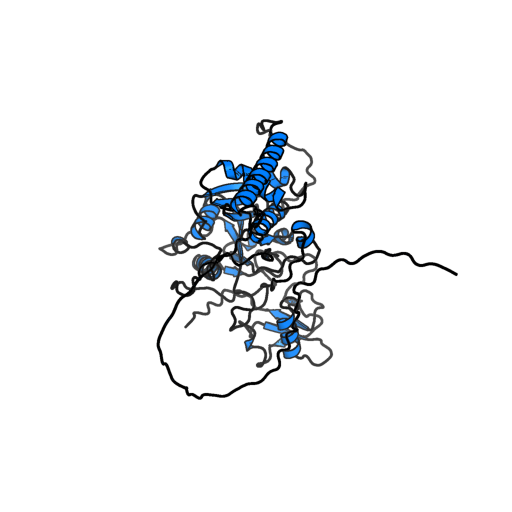54 C CA . SER A 1 357 ? 12.846 -9.462 3.254 1.00 72.00 357 SER A CA 1
ATOM 2755 C C . SER A 1 357 ? 13.012 -9.835 1.785 1.00 72.00 357 SER A C 1
ATOM 2757 O O . SER A 1 357 ? 13.098 -11.016 1.447 1.00 72.00 357 SER A O 1
ATOM 2759 N N . GLY A 1 358 ? 13.052 -8.843 0.896 1.00 69.81 358 GLY A N 1
ATOM 2760 C CA . GLY A 1 358 ? 13.366 -9.105 -0.512 1.00 69.81 358 GLY A CA 1
ATOM 2761 C C . GLY A 1 358 ? 12.199 -9.558 -1.362 1.00 69.81 358 GLY A C 1
ATOM 2762 O O . GLY A 1 358 ? 12.409 -10.121 -2.434 1.00 69.81 358 GLY A O 1
ATOM 2763 N N . ILE A 1 359 ? 10.981 -9.294 -0.901 1.00 79.81 359 ILE A N 1
ATOM 2764 C CA . ILE A 1 359 ? 9.790 -9.439 -1.725 1.00 79.81 359 ILE A CA 1
ATOM 2765 C C . ILE A 1 359 ? 9.782 -8.248 -2.690 1.00 79.81 359 ILE A C 1
ATOM 2767 O O . ILE A 1 359 ? 9.404 -7.126 -2.339 1.00 79.81 359 ILE A O 1
ATOM 2771 N N . MET A 1 360 ? 10.322 -8.483 -3.885 1.00 81.69 360 MET A N 1
ATOM 2772 C CA . MET A 1 360 ? 10.520 -7.445 -4.894 1.00 81.69 360 MET A CA 1
ATOM 2773 C C . MET A 1 360 ? 9.197 -7.061 -5.568 1.00 81.69 360 MET A C 1
ATOM 2775 O O . MET A 1 360 ? 8.331 -7.929 -5.717 1.00 81.69 360 MET A O 1
ATOM 2779 N N . PRO A 1 361 ? 9.062 -5.803 -6.032 1.00 86.75 361 PRO A N 1
ATOM 2780 C CA . PRO A 1 361 ? 7.973 -5.404 -6.914 1.00 86.75 361 PRO A CA 1
ATOM 2781 C C . PRO A 1 361 ? 7.785 -6.392 -8.074 1.00 86.75 361 PRO A C 1
ATOM 2783 O O . PRO A 1 361 ? 8.732 -6.671 -8.815 1.00 86.75 361 PRO A O 1
ATOM 2786 N N . CYS A 1 362 ? 6.574 -6.922 -8.227 1.00 87.38 362 CYS A N 1
ATOM 2787 C CA . CYS A 1 362 ? 6.191 -7.767 -9.352 1.00 87.38 362 CYS A CA 1
ATOM 2788 C C . CYS A 1 362 ? 5.481 -6.945 -10.434 1.00 87.38 362 CYS A C 1
ATOM 2790 O O . CYS A 1 362 ? 4.839 -5.933 -10.152 1.00 87.38 362 CYS A O 1
ATOM 2792 N N . TRP A 1 363 ? 5.610 -7.395 -11.684 1.00 90.31 363 TRP A N 1
ATOM 2793 C CA . TRP A 1 363 ? 4.830 -6.871 -12.808 1.00 90.31 363 TRP A CA 1
ATOM 2794 C C . TRP A 1 363 ? 3.621 -7.764 -13.097 1.00 90.31 363 TRP A C 1
ATOM 2796 O O . TRP A 1 363 ? 2.496 -7.286 -13.142 1.00 90.31 363 TRP A O 1
ATOM 2806 N N . ASP A 1 364 ? 3.824 -9.076 -13.201 1.00 90.31 364 ASP A N 1
ATOM 2807 C CA . ASP A 1 364 ? 2.725 -10.034 -13.334 1.00 90.31 364 ASP A CA 1
ATOM 2808 C C . ASP A 1 364 ? 2.362 -10.556 -11.934 1.00 90.31 364 ASP A C 1
ATOM 2810 O O . ASP A 1 364 ? 2.858 -11.595 -11.495 1.00 90.31 364 ASP A O 1
ATOM 2814 N N . CYS A 1 365 ? 1.564 -9.799 -11.182 1.00 90.75 365 CYS A N 1
ATOM 2815 C CA . CYS A 1 365 ? 1.236 -10.135 -9.795 1.00 90.75 365 CYS A CA 1
ATOM 2816 C C . CYS A 1 365 ? -0.068 -10.944 -9.704 1.00 90.75 365 CYS A C 1
ATOM 2818 O O . CYS A 1 365 ? -1.132 -10.423 -10.051 1.00 90.75 365 CYS A O 1
ATOM 2820 N N . PRO A 1 366 ? -0.050 -12.189 -9.190 1.00 91.38 366 PRO A N 1
ATOM 2821 C CA . PRO A 1 366 ? -1.281 -12.917 -8.907 1.00 91.38 366 PRO A CA 1
ATOM 2822 C C . PRO A 1 366 ? -2.200 -12.120 -7.976 1.00 91.38 366 PRO A C 1
ATOM 2824 O O . PRO A 1 366 ? -1.754 -11.553 -6.983 1.00 91.38 366 PRO A O 1
ATOM 2827 N N . GLY A 1 367 ? -3.496 -12.089 -8.292 1.00 92.62 367 GLY A N 1
ATOM 2828 C CA . GLY A 1 367 ? -4.470 -11.305 -7.524 1.00 92.62 367 GLY A CA 1
ATOM 2829 C C . GLY A 1 367 ? -4.565 -9.834 -7.925 1.00 92.62 367 GLY A C 1
ATOM 2830 O O . GLY A 1 367 ? -5.337 -9.109 -7.305 1.00 92.62 367 GLY A O 1
ATOM 2831 N N . VAL A 1 368 ? -3.855 -9.403 -8.973 1.00 95.25 368 VAL A N 1
ATOM 2832 C CA . VAL A 1 368 ? -3.935 -8.044 -9.523 1.00 95.25 368 VAL A CA 1
ATOM 2833 C C . VAL A 1 368 ? -4.140 -8.116 -11.034 1.00 95.25 368 VAL A C 1
ATOM 2835 O O . VAL A 1 368 ? -3.465 -8.869 -11.736 1.00 95.25 368 VAL A O 1
ATOM 2838 N N . ARG A 1 369 ? -5.120 -7.372 -11.542 1.00 94.81 369 ARG A N 1
ATOM 2839 C CA . ARG A 1 369 ? -5.366 -7.207 -12.977 1.00 94.81 369 ARG A CA 1
ATOM 2840 C C . ARG A 1 369 ? -4.379 -6.203 -13.559 1.00 94.81 369 ARG A C 1
ATOM 2842 O O . ARG A 1 369 ? -3.941 -5.291 -12.866 1.00 94.81 369 ARG A O 1
ATOM 2849 N N . TYR A 1 370 ? -4.079 -6.339 -14.846 1.00 90.62 370 TYR A N 1
ATOM 2850 C CA . TYR A 1 370 ? -3.325 -5.305 -15.543 1.00 90.62 370 TYR A CA 1
ATOM 2851 C C . TYR A 1 370 ? -4.133 -4.003 -15.587 1.00 90.62 370 TYR A C 1
ATOM 2853 O O . TYR A 1 370 ? -5.322 -4.054 -15.924 1.00 90.62 370 TYR A O 1
ATOM 2861 N N . PRO A 1 371 ? -3.502 -2.855 -15.291 1.00 90.94 371 PRO A N 1
ATOM 2862 C CA . PRO A 1 371 ? -4.063 -1.559 -15.639 1.00 90.94 371 PRO A CA 1
ATOM 2863 C C . PRO A 1 371 ? -4.395 -1.489 -17.135 1.00 90.94 371 PRO A C 1
ATOM 2865 O O . PRO A 1 371 ? -3.773 -2.169 -17.958 1.00 90.94 371 PRO A O 1
ATOM 2868 N N . GLU A 1 372 ? -5.352 -0.644 -17.511 1.00 91.00 372 GLU A N 1
ATOM 2869 C CA . GLU A 1 372 ? -5.653 -0.410 -18.923 1.00 91.00 372 GLU A CA 1
ATOM 2870 C C . GLU A 1 372 ? -4.403 0.087 -19.669 1.00 91.00 372 GLU A C 1
ATOM 2872 O O . GLU A 1 372 ? -3.678 0.963 -19.200 1.00 91.00 372 GLU A O 1
ATOM 2877 N N . GLY A 1 373 ? -4.113 -0.520 -20.823 1.00 89.75 373 GLY A N 1
ATOM 2878 C CA . GLY A 1 373 ? -2.923 -0.211 -21.620 1.00 89.75 373 GLY A CA 1
ATOM 2879 C C . GLY A 1 373 ? -1.608 -0.807 -21.100 1.00 89.75 373 GLY A C 1
ATOM 2880 O O . GLY A 1 373 ? -0.605 -0.747 -21.816 1.00 89.75 373 GLY A O 1
ATOM 2881 N N . ALA A 1 374 ? -1.586 -1.424 -19.913 1.00 91.31 374 ALA A N 1
ATOM 2882 C CA . ALA A 1 374 ? -0.419 -2.171 -19.462 1.00 91.31 374 ALA A CA 1
ATOM 2883 C C . ALA A 1 374 ? -0.221 -3.432 -20.317 1.00 91.31 374 ALA A C 1
ATOM 2885 O O . ALA A 1 374 ? -1.172 -4.076 -20.767 1.00 91.31 374 ALA A O 1
ATOM 2886 N N . VAL A 1 375 ? 1.042 -3.786 -20.545 1.00 92.88 375 VAL A N 1
ATOM 2887 C CA . VAL A 1 375 ? 1.428 -4.966 -21.328 1.00 92.88 375 VAL A CA 1
ATOM 2888 C C . VAL A 1 375 ? 1.862 -6.100 -20.409 1.00 92.88 375 VAL A C 1
ATOM 2890 O O . VAL A 1 375 ? 2.312 -5.861 -19.287 1.00 92.88 375 VAL A O 1
ATOM 2893 N N . ALA A 1 376 ? 1.776 -7.341 -20.889 1.00 92.12 376 ALA A N 1
ATOM 2894 C CA . ALA A 1 376 ? 2.344 -8.473 -20.160 1.00 92.12 376 ALA A CA 1
ATOM 2895 C C . ALA A 1 376 ? 3.859 -8.281 -19.984 1.00 92.12 376 ALA A C 1
ATOM 2897 O O . ALA A 1 376 ? 4.519 -7.720 -20.864 1.00 92.12 376 ALA A O 1
ATOM 2898 N N . ARG A 1 377 ? 4.454 -8.801 -18.904 1.00 90.69 377 ARG A N 1
ATOM 2899 C CA . ARG A 1 377 ? 5.912 -8.708 -18.686 1.00 90.69 377 ARG A CA 1
ATOM 2900 C C . ARG A 1 377 ? 6.739 -9.195 -19.870 1.00 90.69 377 ARG A C 1
ATOM 2902 O O . ARG A 1 377 ? 7.768 -8.604 -20.170 1.00 90.69 377 ARG A O 1
ATOM 2909 N N . SER A 1 378 ? 6.298 -10.255 -20.550 1.00 91.88 378 SER A N 1
ATOM 2910 C CA . SER A 1 378 ? 6.979 -10.806 -21.733 1.00 91.88 378 SER A CA 1
ATOM 2911 C C . SER A 1 378 ? 7.050 -9.829 -22.912 1.00 91.88 378 SER A C 1
ATOM 2913 O O . SER A 1 378 ? 7.841 -10.034 -23.829 1.00 91.88 378 SER A O 1
ATOM 2915 N N . GLN A 1 379 ? 6.230 -8.779 -22.892 1.00 95.00 379 GLN A N 1
ATOM 2916 C CA . GLN A 1 379 ? 6.197 -7.712 -23.886 1.00 95.00 379 GLN A CA 1
ATOM 2917 C C . GLN A 1 379 ? 6.918 -6.445 -23.415 1.00 95.00 379 GLN A C 1
ATOM 2919 O O . GLN A 1 379 ? 7.156 -5.558 -24.235 1.00 95.00 379 GLN A O 1
ATOM 2924 N N . LEU A 1 380 ? 7.284 -6.335 -22.131 1.00 93.81 380 LEU A N 1
ATOM 2925 C CA . LEU A 1 380 ? 8.146 -5.248 -21.672 1.00 93.81 380 LEU A CA 1
ATOM 2926 C C . LEU A 1 380 ? 9.462 -5.293 -22.447 1.00 93.81 380 LEU A C 1
ATOM 2928 O O . LEU A 1 380 ? 10.005 -6.367 -22.706 1.00 93.81 380 LEU A O 1
ATOM 2932 N N . CYS A 1 381 ? 9.986 -4.120 -22.803 1.00 95.69 381 CYS A N 1
ATOM 2933 C CA . CYS A 1 381 ? 11.199 -3.994 -23.609 1.00 95.69 381 CYS A CA 1
ATOM 2934 C C . CYS A 1 381 ? 11.101 -4.528 -25.056 1.00 95.69 381 CYS A C 1
ATOM 2936 O O . CYS A 1 381 ? 12.128 -4.750 -25.696 1.00 95.69 381 CYS A O 1
ATOM 2938 N N . ALA A 1 382 ? 9.910 -4.718 -25.636 1.00 96.44 382 ALA A N 1
ATOM 2939 C CA . ALA A 1 382 ? 9.790 -5.187 -27.027 1.00 96.44 382 ALA A CA 1
ATOM 2940 C C . ALA A 1 382 ? 10.497 -4.264 -28.051 1.00 96.44 382 ALA A C 1
ATOM 2942 O O . ALA A 1 382 ? 11.054 -4.718 -29.064 1.00 96.44 382 ALA A O 1
ATOM 2943 N N . SER A 1 383 ? 10.521 -2.956 -27.782 1.00 96.56 383 SER A N 1
ATOM 2944 C CA . SER A 1 383 ? 11.248 -1.970 -28.592 1.00 96.56 383 SER A CA 1
ATOM 2945 C C . SER A 1 383 ? 12.756 -1.941 -28.325 1.00 96.56 383 SER A C 1
ATOM 2947 O O . SER A 1 383 ? 13.506 -1.415 -29.151 1.00 96.56 383 SER A O 1
ATOM 2949 N N . GLY A 1 384 ? 13.214 -2.535 -27.225 1.00 96.25 384 GLY A N 1
ATOM 2950 C CA . GLY A 1 384 ? 14.610 -2.591 -26.809 1.00 96.25 384 GLY A CA 1
ATOM 2951 C C . GLY A 1 384 ? 15.257 -3.962 -27.005 1.00 96.25 384 GLY A C 1
ATOM 2952 O O . GLY A 1 384 ? 14.843 -4.774 -27.836 1.00 96.25 384 GLY A O 1
ATOM 2953 N N . ARG A 1 385 ? 16.318 -4.195 -26.241 1.00 96.00 385 ARG A N 1
ATOM 2954 C CA . ARG A 1 385 ? 16.940 -5.501 -26.021 1.00 96.00 385 ARG A CA 1
ATOM 2955 C C . ARG A 1 385 ? 17.106 -5.706 -24.525 1.00 96.00 385 ARG A C 1
ATOM 2957 O O . ARG A 1 385 ? 17.583 -4.809 -23.835 1.00 96.00 385 ARG A O 1
ATOM 2964 N N . LEU A 1 386 ? 16.695 -6.868 -24.039 1.00 95.44 386 LEU A N 1
ATOM 2965 C CA . LEU A 1 386 ? 16.935 -7.255 -22.657 1.00 95.44 386 LEU A CA 1
ATOM 2966 C C . LEU A 1 386 ? 18.367 -7.766 -22.537 1.00 95.44 386 LEU A C 1
ATOM 2968 O O . LEU A 1 386 ? 18.741 -8.728 -23.206 1.00 95.44 386 LEU A O 1
ATOM 2972 N N . GLU A 1 387 ? 19.155 -7.119 -21.691 1.00 95.38 387 GLU A N 1
ATOM 2973 C CA . GLU A 1 387 ? 20.521 -7.512 -21.363 1.00 95.38 387 GLU A CA 1
ATOM 2974 C C . GLU A 1 387 ? 20.574 -7.952 -19.890 1.00 95.38 387 GLU A C 1
ATOM 2976 O O . GLU A 1 387 ? 19.932 -7.329 -19.034 1.00 95.38 387 GLU A O 1
ATOM 2981 N N . PRO A 1 388 ? 21.282 -9.048 -19.560 1.00 94.81 388 PRO A N 1
ATOM 2982 C CA . PRO A 1 388 ? 21.529 -9.405 -18.168 1.00 94.81 388 PRO A CA 1
ATOM 2983 C C . PRO A 1 388 ? 22.356 -8.309 -17.488 1.00 94.81 388 PRO A C 1
ATOM 2985 O O . PRO A 1 388 ? 23.133 -7.612 -18.137 1.00 94.81 388 PRO A O 1
ATOM 2988 N N . LEU A 1 389 ? 22.209 -8.163 -16.172 1.00 91.94 389 LEU A N 1
ATOM 2989 C CA . LEU A 1 389 ? 22.989 -7.193 -15.404 1.00 91.94 389 LEU A CA 1
ATOM 2990 C C . LEU A 1 389 ? 24.500 -7.459 -15.490 1.00 91.94 389 LEU A C 1
ATOM 2992 O O . LEU A 1 389 ? 24.953 -8.593 -15.329 1.00 91.94 389 LEU A O 1
ATOM 2996 N N . ASP A 1 390 ? 25.287 -6.391 -15.638 1.00 92.69 390 ASP A N 1
ATOM 2997 C CA . ASP A 1 390 ? 26.751 -6.483 -15.575 1.00 92.69 390 ASP A CA 1
ATOM 2998 C C . ASP A 1 390 ? 27.187 -6.845 -14.157 1.00 92.69 390 ASP A C 1
ATOM 3000 O O . ASP A 1 390 ? 26.556 -6.440 -13.180 1.00 92.69 390 ASP A O 1
ATOM 3004 N N . MET A 1 391 ? 28.353 -7.479 -14.014 1.00 87.94 391 MET A N 1
ATOM 3005 C CA . MET A 1 391 ? 28.932 -7.778 -12.694 1.00 87.94 391 MET A CA 1
ATOM 3006 C C . MET A 1 391 ? 29.106 -6.536 -11.803 1.00 87.94 391 MET A C 1
ATOM 3008 O O . MET A 1 391 ? 29.040 -6.641 -10.583 1.00 87.94 391 MET A O 1
ATOM 3012 N N . ASN A 1 392 ? 29.309 -5.357 -12.400 1.00 86.69 392 ASN A N 1
ATOM 3013 C CA . ASN A 1 392 ? 29.462 -4.103 -11.656 1.00 86.69 392 ASN A CA 1
ATOM 3014 C C . ASN A 1 392 ? 28.140 -3.576 -11.086 1.00 86.69 392 ASN A C 1
ATOM 3016 O O . ASN A 1 392 ? 28.168 -2.779 -10.151 1.00 86.69 392 ASN A O 1
ATOM 3020 N N . VAL A 1 393 ? 27.002 -3.978 -11.662 1.00 86.06 393 VAL A N 1
ATOM 3021 C CA . VAL A 1 393 ? 25.672 -3.526 -11.234 1.00 86.06 393 VAL A CA 1
ATOM 3022 C C . VAL A 1 393 ? 24.852 -4.627 -10.559 1.00 86.06 393 VAL A C 1
ATOM 3024 O O . VAL A 1 393 ? 23.888 -4.330 -9.861 1.00 86.06 393 VAL A O 1
ATOM 3027 N N . SER A 1 394 ? 25.223 -5.899 -10.721 1.00 86.94 394 SER A N 1
ATOM 3028 C CA . SER A 1 394 ? 24.496 -7.036 -10.149 1.00 86.94 394 SER A CA 1
ATOM 3029 C C . SER A 1 394 ? 24.386 -6.961 -8.623 1.00 86.94 394 SER A C 1
ATOM 3031 O O . SER A 1 394 ? 23.355 -7.325 -8.066 1.00 86.94 394 SER A O 1
ATOM 3033 N N . SER A 1 395 ? 25.400 -6.412 -7.950 1.00 82.12 395 SER A N 1
ATOM 3034 C CA . SER A 1 395 ? 25.436 -6.222 -6.495 1.00 82.12 395 SER A CA 1
ATOM 3035 C C . SER A 1 395 ? 24.401 -5.222 -5.963 1.00 82.12 395 SER A C 1
ATOM 3037 O O . SER A 1 395 ? 24.125 -5.215 -4.762 1.00 82.12 395 SER A O 1
ATOM 3039 N N . PHE A 1 396 ? 23.801 -4.401 -6.832 1.00 77.00 396 PHE A N 1
ATOM 3040 C CA . PHE A 1 396 ? 22.714 -3.496 -6.457 1.00 77.00 396 PHE A CA 1
ATOM 3041 C C . PHE A 1 396 ? 21.355 -4.184 -6.410 1.00 77.00 396 PHE A C 1
ATOM 3043 O O . PHE A 1 396 ? 20.408 -3.568 -5.943 1.00 77.00 396 PHE A O 1
ATOM 3050 N N . PHE A 1 397 ? 21.236 -5.433 -6.861 1.00 78.00 397 PHE A N 1
ATOM 3051 C CA . PHE A 1 397 ? 19.961 -6.138 -6.911 1.00 78.00 397 PHE A CA 1
ATOM 3052 C C . PHE A 1 397 ? 20.013 -7.403 -6.082 1.00 78.00 397 PHE A C 1
ATOM 3054 O O . PHE A 1 397 ? 20.969 -8.171 -6.141 1.00 78.00 397 PHE A O 1
ATOM 3061 N N . ARG A 1 398 ? 18.935 -7.666 -5.349 1.00 74.19 398 ARG A N 1
ATOM 3062 C CA . ARG A 1 398 ? 18.809 -8.884 -4.541 1.00 74.19 398 ARG A CA 1
ATOM 3063 C C . ARG A 1 398 ? 18.718 -10.168 -5.358 1.00 74.19 398 ARG A C 1
ATOM 3065 O O . ARG A 1 398 ? 19.130 -11.224 -4.890 1.00 74.19 398 ARG A O 1
ATOM 3072 N N . SER A 1 399 ? 18.204 -10.084 -6.580 1.00 78.06 399 SER A N 1
ATOM 3073 C CA . SER A 1 399 ? 18.064 -11.234 -7.474 1.00 78.06 399 SER A CA 1
ATOM 3074 C C . SER A 1 399 ? 18.601 -10.894 -8.862 1.00 78.06 399 SER A C 1
ATOM 3076 O O . SER A 1 399 ? 17.824 -10.789 -9.808 1.00 78.06 399 SER A O 1
ATOM 3078 N N . PRO A 1 400 ? 19.924 -10.713 -9.013 1.00 84.19 400 PRO A N 1
ATOM 3079 C CA . PRO A 1 400 ? 20.499 -10.210 -10.256 1.00 84.19 400 PRO A CA 1
ATOM 3080 C C . PRO A 1 400 ? 20.248 -11.143 -11.447 1.00 84.19 400 PRO A C 1
ATOM 3082 O O . PRO A 1 400 ? 20.043 -10.669 -12.555 1.00 84.19 400 PRO A O 1
ATOM 3085 N N . ASN A 1 401 ? 20.155 -12.456 -11.215 1.00 87.12 401 ASN A N 1
ATOM 3086 C CA . ASN A 1 401 ? 19.826 -13.444 -12.253 1.00 87.12 401 ASN A CA 1
ATOM 3087 C C . ASN A 1 401 ? 18.385 -13.327 -12.780 1.00 87.12 401 ASN A C 1
ATOM 3089 O O . ASN A 1 401 ? 18.054 -13.893 -13.819 1.00 87.12 401 ASN A O 1
ATOM 3093 N N . HIS A 1 402 ? 17.523 -12.613 -12.057 1.00 85.88 402 HIS A N 1
ATOM 3094 C CA . HIS A 1 402 ? 16.141 -12.347 -12.438 1.00 85.88 402 HIS A CA 1
ATOM 3095 C C . HIS A 1 402 ? 15.912 -10.874 -12.766 1.00 85.88 402 HIS A C 1
ATOM 3097 O O . HIS A 1 402 ? 14.774 -10.459 -12.941 1.00 85.88 402 HIS A O 1
ATOM 3103 N N . THR A 1 403 ? 16.965 -10.072 -12.876 1.00 88.12 403 THR A N 1
ATOM 3104 C CA . THR A 1 403 ? 16.853 -8.655 -13.203 1.00 88.12 403 THR A CA 1
ATOM 3105 C C . THR A 1 403 ? 17.625 -8.387 -14.482 1.00 88.12 403 THR A C 1
ATOM 3107 O O . THR A 1 403 ? 18.762 -8.816 -14.649 1.00 88.12 403 THR A O 1
ATOM 3110 N N . HIS A 1 404 ? 16.980 -7.684 -15.402 1.00 93.00 404 HIS A N 1
ATOM 3111 C CA . HIS A 1 404 ? 17.508 -7.370 -16.719 1.00 93.00 404 HIS A CA 1
ATOM 3112 C C . HIS A 1 404 ? 17.423 -5.871 -16.946 1.00 93.00 404 HIS A C 1
ATOM 3114 O O . HIS A 1 404 ? 16.526 -5.198 -16.432 1.00 93.00 404 HIS A O 1
ATOM 3120 N N . VAL A 1 405 ? 18.331 -5.354 -17.758 1.00 93.69 405 VAL A N 1
ATOM 3121 C CA . VAL A 1 405 ? 18.263 -3.992 -18.264 1.00 93.69 405 VAL A CA 1
ATOM 3122 C C . VAL A 1 405 ? 17.633 -4.032 -19.644 1.00 93.69 405 VAL A C 1
ATOM 3124 O O . VAL A 1 405 ? 18.053 -4.784 -20.518 1.00 93.69 405 VAL A O 1
ATOM 3127 N N . CYS A 1 406 ? 16.616 -3.210 -19.854 1.00 95.62 406 CYS A N 1
ATOM 3128 C CA . CYS A 1 406 ? 16.102 -2.932 -21.175 1.00 95.62 406 CYS A CA 1
ATOM 3129 C C . CYS A 1 406 ? 16.922 -1.825 -21.830 1.00 95.62 406 CYS A C 1
ATOM 3131 O O . CYS A 1 406 ? 16.784 -0.647 -21.501 1.00 95.62 406 CYS A O 1
ATOM 3133 N N . CYS A 1 407 ? 17.758 -2.191 -22.787 1.00 95.75 407 CYS A N 1
ATOM 3134 C CA . CYS A 1 407 ? 18.605 -1.269 -23.520 1.00 95.75 407 CYS A CA 1
ATOM 3135 C C . CYS A 1 407 ? 17.965 -0.854 -24.847 1.00 95.75 407 CYS A C 1
ATOM 3137 O O . CYS A 1 407 ? 17.236 -1.619 -25.480 1.00 95.75 407 CYS A O 1
ATOM 3139 N N . SER A 1 408 ? 18.286 0.351 -25.321 1.00 95.50 408 SER A N 1
ATOM 3140 C CA . SER A 1 408 ? 17.954 0.751 -26.692 1.00 95.50 408 SER A CA 1
ATOM 3141 C C . SER A 1 408 ? 18.603 -0.203 -27.709 1.00 95.50 408 SER A C 1
ATOM 3143 O O . SER A 1 408 ? 19.752 -0.637 -27.547 1.00 95.50 408 SER A O 1
ATOM 3145 N N . LYS A 1 409 ? 17.891 -0.510 -28.803 1.00 94.94 409 LYS A N 1
ATOM 3146 C CA . LYS A 1 409 ? 18.457 -1.262 -29.940 1.00 94.94 409 LYS A CA 1
ATOM 3147 C C . LYS A 1 409 ? 19.603 -0.497 -30.606 1.00 94.94 409 LYS A C 1
ATOM 3149 O O . LYS A 1 409 ? 20.563 -1.108 -31.061 1.00 94.94 409 LYS A O 1
ATOM 3154 N N . ALA A 1 410 ? 19.523 0.832 -30.619 1.00 92.81 410 ALA A N 1
ATOM 3155 C CA . ALA A 1 410 ? 20.560 1.706 -31.151 1.00 92.81 410 ALA A CA 1
ATOM 3156 C C . ALA A 1 410 ? 21.436 2.266 -30.020 1.00 92.81 410 ALA A C 1
ATOM 3158 O O . ALA A 1 410 ? 20.922 2.876 -29.081 1.00 92.81 410 ALA A O 1
ATOM 3159 N N . GLY A 1 411 ? 22.756 2.103 -30.142 1.00 90.69 411 GLY A N 1
ATOM 3160 C CA . GLY A 1 411 ? 23.748 2.695 -29.239 1.00 90.69 411 GLY A CA 1
ATOM 3161 C C . GLY A 1 411 ? 24.287 1.753 -28.159 1.00 90.69 411 GLY A C 1
ATOM 3162 O O . GLY A 1 411 ? 23.875 0.599 -28.039 1.00 90.69 411 GLY A O 1
ATOM 3163 N N . ALA A 1 412 ? 25.259 2.254 -27.396 1.00 90.81 412 ALA A N 1
ATOM 3164 C CA . ALA A 1 412 ? 25.812 1.555 -26.242 1.00 90.81 412 ALA A CA 1
ATOM 3165 C C . ALA A 1 412 ? 24.869 1.689 -25.040 1.00 90.81 412 ALA A C 1
ATOM 3167 O O . ALA A 1 412 ? 24.383 2.784 -24.747 1.00 90.81 412 ALA A O 1
ATOM 3168 N N . CYS A 1 413 ? 24.643 0.586 -24.330 1.00 92.50 413 CYS A N 1
ATOM 3169 C CA . CYS A 1 413 ? 23.938 0.592 -23.059 1.00 92.50 413 CYS A CA 1
ATOM 3170 C C . CYS A 1 413 ? 24.953 0.750 -21.928 1.00 92.50 413 CYS A C 1
ATOM 3172 O O . CYS A 1 413 ? 25.914 -0.008 -21.846 1.00 92.50 413 CYS A O 1
ATOM 3174 N N . SER A 1 414 ? 24.777 1.756 -21.073 1.00 93.31 414 SER A N 1
ATOM 3175 C CA . SER A 1 414 ? 25.599 1.910 -19.872 1.00 93.31 414 SER A CA 1
ATOM 3176 C C . SER A 1 414 ? 24.748 1.556 -18.666 1.00 93.31 414 SER A C 1
ATOM 3178 O O . SER A 1 414 ? 23.980 2.393 -18.192 1.00 93.31 414 SER A O 1
ATOM 3180 N N . HIS A 1 415 ? 24.883 0.325 -18.168 1.00 92.56 415 HIS A N 1
ATOM 3181 C CA . HIS A 1 415 ? 24.131 -0.118 -16.995 1.00 92.56 415 HIS A CA 1
ATOM 3182 C C . HIS A 1 415 ? 24.413 0.783 -15.791 1.00 92.56 415 HIS A C 1
ATOM 3184 O O . HIS A 1 415 ? 23.479 1.199 -15.116 1.00 92.56 415 HIS A O 1
ATOM 3190 N N . MET A 1 416 ? 25.668 1.200 -15.590 1.00 89.06 416 MET A N 1
ATOM 3191 C CA . MET A 1 416 ? 26.023 2.115 -14.500 1.00 89.06 416 MET A CA 1
ATOM 3192 C C . MET A 1 416 ? 25.278 3.452 -14.583 1.00 89.06 416 MET A C 1
ATOM 3194 O O . MET A 1 416 ? 24.733 3.901 -13.585 1.00 89.06 416 MET A O 1
ATOM 3198 N N . ARG A 1 417 ? 25.162 4.059 -15.773 1.00 88.25 417 ARG A N 1
ATOM 3199 C CA . ARG A 1 417 ? 24.422 5.322 -15.935 1.00 88.25 417 ARG A CA 1
ATOM 3200 C C . ARG A 1 417 ? 22.934 5.170 -15.600 1.00 88.25 417 ARG A C 1
ATOM 3202 O O . ARG A 1 417 ? 22.327 6.108 -15.088 1.00 88.25 417 ARG A O 1
ATOM 3209 N N . LEU A 1 418 ? 22.350 4.009 -15.899 1.00 85.81 418 LEU A N 1
ATOM 3210 C CA . LEU A 1 418 ? 20.966 3.700 -15.535 1.00 85.81 418 LEU A CA 1
ATOM 3211 C C . LEU A 1 418 ? 20.818 3.559 -14.019 1.00 85.81 418 LEU A C 1
ATOM 3213 O O . LEU A 1 418 ? 19.904 4.142 -13.443 1.00 85.81 418 LEU A O 1
ATOM 3217 N N . ILE A 1 419 ? 21.751 2.861 -13.368 1.00 82.75 419 ILE A N 1
ATOM 3218 C CA . ILE A 1 419 ? 21.776 2.737 -11.907 1.00 82.75 419 ILE A CA 1
ATOM 3219 C C . ILE A 1 419 ? 21.999 4.090 -11.235 1.00 82.75 419 ILE A C 1
ATOM 3221 O O . ILE A 1 419 ? 21.284 4.402 -10.292 1.00 82.75 419 ILE A O 1
ATOM 3225 N N . ASP A 1 420 ? 22.892 4.939 -11.739 1.00 83.88 420 ASP A N 1
ATOM 3226 C CA . ASP A 1 420 ? 23.095 6.287 -11.201 1.00 83.88 420 ASP A CA 1
ATOM 3227 C C . ASP A 1 420 ? 21.806 7.117 -11.271 1.00 83.88 420 ASP A C 1
ATOM 3229 O O . ASP A 1 420 ? 21.428 7.773 -10.300 1.00 83.88 420 ASP A O 1
ATOM 3233 N N . GLY A 1 421 ? 21.081 7.043 -12.393 1.00 80.00 421 GLY A N 1
ATOM 3234 C CA . GLY A 1 421 ? 19.768 7.677 -12.528 1.00 80.00 421 GLY A CA 1
ATOM 3235 C C . GLY A 1 421 ? 18.728 7.107 -11.559 1.00 80.00 421 GLY A C 1
ATOM 3236 O O . GLY A 1 421 ? 17.875 7.844 -11.058 1.00 80.00 421 GLY A O 1
ATOM 3237 N N . TRP A 1 422 ? 18.820 5.811 -11.255 1.00 77.88 422 TRP A N 1
ATOM 3238 C CA . TRP A 1 422 ? 17.917 5.123 -10.334 1.00 77.88 422 TRP A CA 1
ATOM 3239 C C . TRP A 1 422 ? 18.199 5.527 -8.894 1.00 77.88 422 TRP A C 1
ATOM 3241 O O . TRP A 1 422 ? 17.278 5.898 -8.176 1.00 77.88 422 TRP A O 1
ATOM 3251 N N . MET A 1 423 ? 19.471 5.556 -8.507 1.00 74.94 423 MET A N 1
ATOM 3252 C CA . MET A 1 423 ? 19.936 5.992 -7.192 1.00 74.94 423 MET A CA 1
ATOM 3253 C C . MET A 1 423 ? 19.621 7.464 -6.911 1.00 74.94 423 MET A C 1
ATOM 3255 O O . MET A 1 423 ? 19.548 7.863 -5.755 1.00 74.94 423 MET A O 1
ATOM 3259 N N . GLN A 1 424 ? 19.446 8.284 -7.950 1.00 75.06 424 GLN A N 1
ATOM 3260 C CA . GLN A 1 424 ? 19.075 9.691 -7.794 1.00 75.06 424 GLN A CA 1
ATOM 3261 C C . GLN A 1 424 ? 17.562 9.901 -7.651 1.00 75.06 424 GLN A C 1
ATOM 3263 O O . GLN A 1 424 ? 17.152 10.801 -6.923 1.00 75.06 424 GLN A O 1
ATOM 3268 N N . ASN A 1 425 ? 16.731 9.090 -8.319 1.00 67.50 425 ASN A N 1
ATOM 3269 C CA . ASN A 1 425 ? 15.287 9.355 -8.449 1.00 67.50 425 ASN A CA 1
ATOM 3270 C C . ASN A 1 425 ? 14.367 8.272 -7.857 1.00 67.50 425 ASN A C 1
ATOM 3272 O O . ASN A 1 425 ? 13.154 8.470 -7.794 1.00 67.50 425 ASN A O 1
ATOM 3276 N N . PHE A 1 426 ? 14.915 7.122 -7.463 1.00 64.69 426 PHE A N 1
ATOM 3277 C CA . PHE A 1 426 ? 14.265 6.010 -6.758 1.00 64.69 426 PHE A CA 1
ATOM 3278 C C . PHE A 1 426 ? 12.912 5.507 -7.313 1.00 64.69 426 PHE A C 1
ATOM 3280 O O . PHE A 1 426 ? 12.225 4.778 -6.618 1.00 64.69 426 PHE A O 1
ATOM 3287 N N . SER A 1 427 ? 12.475 5.840 -8.533 1.00 57.31 427 SER A N 1
ATOM 3288 C CA . SER A 1 427 ? 11.103 5.485 -8.976 1.00 57.31 427 SER A CA 1
ATOM 3289 C C . SER A 1 427 ? 10.896 5.297 -10.480 1.00 57.31 427 SER A C 1
ATOM 3291 O O . SER A 1 427 ? 9.943 4.635 -10.894 1.00 57.31 427 SER A O 1
ATOM 3293 N N . SER A 1 428 ? 11.775 5.840 -11.322 1.00 56.22 428 SER A N 1
ATOM 3294 C CA . SER A 1 428 ? 11.501 6.000 -12.758 1.00 56.22 428 SER A CA 1
ATOM 3295 C C . SER A 1 428 ? 12.136 4.957 -13.676 1.00 56.22 428 SER A C 1
ATOM 3297 O O . SER A 1 428 ? 11.972 5.050 -14.887 1.00 56.22 428 SER A O 1
ATOM 3299 N N . LEU A 1 429 ? 12.850 3.964 -13.140 1.00 77.44 429 LEU A N 1
ATOM 3300 C CA . LEU A 1 429 ? 13.602 3.027 -13.977 1.00 77.44 429 LEU A CA 1
ATOM 3301 C C . LEU A 1 429 ? 12.966 1.665 -14.174 1.00 77.44 429 LEU A C 1
ATOM 3303 O O . LEU A 1 429 ? 13.590 0.846 -14.819 1.00 77.44 429 LEU A O 1
ATOM 3307 N N . LEU A 1 430 ? 11.758 1.389 -13.697 1.00 86.56 430 LEU A N 1
ATOM 3308 C CA . LEU A 1 430 ? 11.084 0.134 -14.047 1.00 86.56 430 LEU A CA 1
ATOM 3309 C C . LEU A 1 430 ? 10.356 0.293 -15.376 1.00 86.56 430 LEU A C 1
ATOM 3311 O O . LEU A 1 430 ? 9.662 1.289 -15.566 1.00 86.56 430 LEU A O 1
ATOM 3315 N N . CYS A 1 431 ? 10.523 -0.665 -16.289 1.00 90.75 431 CYS A N 1
ATOM 3316 C CA . CYS A 1 431 ? 9.786 -0.639 -17.548 1.00 90.75 431 CYS A CA 1
ATOM 3317 C C . CYS A 1 431 ? 8.292 -0.827 -17.266 1.00 90.75 431 CYS A C 1
ATOM 3319 O O . CYS A 1 431 ? 7.912 -1.719 -16.508 1.00 90.75 431 CYS A O 1
ATOM 3321 N N . ARG A 1 432 ? 7.461 0.004 -17.891 1.00 90.38 432 ARG A N 1
ATOM 3322 C CA . ARG A 1 432 ? 6.002 0.027 -17.753 1.00 90.38 432 ARG A CA 1
ATOM 3323 C C . ARG A 1 432 ? 5.272 -0.261 -19.060 1.00 90.38 432 ARG A C 1
ATOM 3325 O O . ARG A 1 432 ? 4.111 -0.660 -19.044 1.00 90.38 432 ARG A O 1
ATOM 3332 N N . SER A 1 433 ? 5.942 -0.064 -20.191 1.00 92.56 433 SER A N 1
ATOM 3333 C CA . SER A 1 433 ? 5.388 -0.288 -21.521 1.00 92.56 433 SER A CA 1
ATOM 3334 C C . SER A 1 433 ? 6.298 -1.154 -22.394 1.00 92.56 433 SER A C 1
ATOM 3336 O O . SER A 1 433 ? 7.488 -1.337 -22.127 1.00 92.56 433 SER A O 1
ATOM 3338 N N . ALA A 1 434 ? 5.741 -1.666 -23.492 1.00 94.69 434 ALA A N 1
ATOM 3339 C CA . ALA A 1 434 ? 6.510 -2.375 -24.513 1.00 94.69 434 ALA A CA 1
ATOM 3340 C C . ALA A 1 434 ? 7.524 -1.469 -25.238 1.00 94.69 434 ALA A C 1
ATOM 3342 O O . ALA A 1 434 ? 8.517 -1.956 -25.784 1.00 94.69 434 ALA A O 1
ATOM 3343 N N . ALA A 1 435 ? 7.270 -0.157 -25.248 1.00 95.19 435 ALA A N 1
ATOM 3344 C CA . ALA A 1 435 ? 8.112 0.835 -25.901 1.00 95.19 435 ALA A CA 1
ATOM 3345 C C . ALA A 1 435 ? 9.268 1.322 -25.020 1.00 95.19 435 ALA A C 1
ATOM 3347 O O . ALA A 1 435 ? 10.217 1.905 -25.550 1.00 95.19 435 ALA A O 1
ATOM 3348 N N . ASP A 1 436 ? 9.200 1.083 -23.711 1.00 93.81 436 ASP A N 1
ATOM 3349 C CA . ASP A 1 436 ? 10.196 1.589 -22.778 1.00 93.81 436 ASP A CA 1
ATOM 3350 C C . ASP A 1 436 ? 11.568 0.975 -23.056 1.00 93.81 436 ASP A C 1
ATOM 3352 O O . ASP A 1 436 ? 11.712 -0.217 -23.333 1.00 93.81 436 ASP A O 1
ATOM 3356 N N . VAL A 1 437 ? 12.583 1.827 -22.962 1.00 94.12 437 VAL A N 1
ATOM 3357 C CA . VAL A 1 437 ? 14.007 1.496 -23.021 1.00 94.12 437 VAL A CA 1
ATOM 3358 C C . VAL A 1 437 ? 14.725 2.309 -21.951 1.00 94.12 437 VAL A C 1
ATOM 3360 O O . VAL A 1 437 ? 14.175 3.281 -21.437 1.00 94.12 437 VAL A O 1
ATOM 3363 N N . SER A 1 438 ? 15.967 1.950 -21.632 1.00 92.00 438 SER A N 1
ATOM 3364 C CA . SER A 1 438 ? 16.722 2.555 -20.527 1.00 92.00 438 SER A CA 1
ATOM 3365 C C . SER A 1 438 ? 16.023 2.356 -19.178 1.00 92.00 438 SER A C 1
ATOM 3367 O O . SER A 1 438 ? 15.967 3.258 -18.347 1.00 92.00 438 SER A O 1
ATOM 3369 N N . CYS A 1 439 ? 15.475 1.162 -18.978 1.00 92.12 439 CYS A N 1
ATOM 3370 C CA . CYS A 1 439 ? 14.731 0.768 -17.789 1.00 92.12 439 CYS A CA 1
ATOM 3371 C C . CYS A 1 439 ? 15.133 -0.651 -17.358 1.00 92.12 439 CYS A C 1
ATOM 3373 O O . CYS A 1 439 ? 15.952 -1.303 -17.998 1.00 92.12 439 CYS A O 1
ATOM 3375 N N . ILE A 1 440 ? 14.594 -1.119 -16.246 1.00 90.50 440 ILE A N 1
ATOM 3376 C CA . ILE A 1 440 ? 14.888 -2.376 -15.580 1.00 90.50 440 ILE A CA 1
ATOM 3377 C C . ILE A 1 440 ? 13.624 -3.227 -15.654 1.00 90.50 440 ILE A C 1
ATOM 3379 O O . ILE A 1 440 ? 12.519 -2.760 -15.367 1.00 90.50 440 ILE A O 1
ATOM 3383 N N . VAL A 1 441 ? 13.800 -4.491 -16.021 1.00 91.12 441 VAL A N 1
ATOM 3384 C CA . VAL A 1 441 ? 12.757 -5.514 -16.004 1.00 91.12 441 VAL A CA 1
ATOM 3385 C C . VAL A 1 441 ? 13.153 -6.572 -14.988 1.00 91.12 441 VAL A C 1
ATOM 3387 O O . VAL A 1 441 ? 14.196 -7.211 -15.119 1.00 91.12 441 VAL A O 1
ATOM 3390 N N . SER A 1 442 ? 12.310 -6.783 -13.980 1.00 86.38 442 SER A N 1
ATOM 3391 C CA . SER A 1 442 ? 12.432 -7.936 -13.089 1.00 86.38 442 SER A CA 1
ATOM 3392 C C . SER A 1 442 ? 11.606 -9.087 -13.653 1.00 86.38 442 SER A C 1
ATOM 3394 O O . SER A 1 442 ? 10.396 -8.973 -13.845 1.00 86.38 442 SER A O 1
ATOM 3396 N N . SER A 1 443 ? 12.269 -10.201 -13.951 1.00 75.38 443 SER A N 1
ATOM 3397 C CA . SER A 1 443 ? 11.658 -11.454 -14.378 1.00 75.38 443 SER A CA 1
ATOM 3398 C C . SER A 1 443 ? 11.295 -12.374 -13.216 1.00 75.38 443 SER A C 1
ATOM 3400 O O . SER A 1 443 ? 10.847 -13.498 -13.449 1.00 75.38 443 SER A O 1
ATOM 3402 N N . ALA A 1 444 ? 11.504 -11.920 -11.981 1.00 61.62 444 ALA A N 1
ATOM 3403 C CA . ALA A 1 444 ? 11.359 -12.753 -10.811 1.00 61.62 444 ALA A CA 1
ATOM 3404 C C . ALA A 1 444 ? 9.871 -13.050 -10.554 1.00 61.62 444 ALA A C 1
ATOM 3406 O O . ALA A 1 444 ? 9.156 -12.273 -9.924 1.00 61.62 444 ALA A O 1
ATOM 3407 N N . GLU A 1 445 ? 9.412 -14.212 -11.020 1.00 62.00 445 GLU A N 1
ATOM 3408 C CA . GLU A 1 445 ? 8.303 -14.941 -10.406 1.00 62.00 445 GLU A CA 1
ATOM 3409 C C . GLU A 1 445 ? 8.786 -15.385 -9.025 1.00 62.00 445 GLU A C 1
ATOM 3411 O O . GLU A 1 445 ? 9.184 -16.530 -8.819 1.00 62.00 445 GLU A O 1
ATOM 3416 N N . LEU A 1 446 ? 8.887 -14.442 -8.091 1.00 53.69 446 LEU A N 1
ATOM 3417 C CA . LEU A 1 446 ? 9.386 -14.717 -6.755 1.00 53.69 446 LEU A CA 1
ATOM 3418 C C . LEU A 1 446 ? 8.336 -15.522 -5.992 1.00 53.69 446 LEU A C 1
ATOM 3420 O O . LEU A 1 446 ? 7.606 -15.001 -5.158 1.00 53.69 446 LEU A O 1
ATOM 3424 N N . ARG A 1 447 ? 8.313 -16.836 -6.235 1.00 53.62 447 ARG A N 1
ATOM 3425 C CA . ARG A 1 447 ? 8.119 -17.772 -5.132 1.00 53.62 447 ARG A CA 1
ATOM 3426 C C . ARG A 1 447 ? 9.192 -17.420 -4.127 1.00 53.62 447 ARG A C 1
ATOM 3428 O O . ARG A 1 447 ? 10.362 -17.390 -4.499 1.00 53.62 447 ARG A O 1
ATOM 3435 N N . THR A 1 448 ? 8.766 -17.082 -2.918 1.00 52.81 448 THR A N 1
ATOM 3436 C CA . THR A 1 448 ? 9.597 -16.695 -1.785 1.00 52.81 448 THR A CA 1
ATOM 3437 C C . THR A 1 448 ? 10.988 -17.312 -1.885 1.00 52.81 448 THR A C 1
ATOM 3439 O O . THR A 1 448 ? 11.162 -18.496 -1.596 1.00 52.81 448 THR A O 1
ATOM 3442 N N . LEU A 1 449 ? 11.983 -16.531 -2.318 1.00 51.31 449 LEU A N 1
ATOM 3443 C CA . LEU A 1 449 ? 13.364 -16.896 -2.051 1.00 51.31 449 LEU A CA 1
ATOM 3444 C C . LEU A 1 449 ? 13.499 -16.696 -0.550 1.00 51.31 449 LEU A C 1
ATOM 3446 O O . LEU A 1 449 ? 13.772 -15.591 -0.079 1.00 51.31 449 LEU A O 1
ATOM 3450 N N . LEU A 1 450 ? 13.218 -17.758 0.205 1.00 53.03 450 LEU A N 1
ATOM 3451 C CA . LEU A 1 450 ? 13.763 -17.903 1.536 1.00 53.03 450 LEU A CA 1
ATOM 3452 C C . LEU A 1 450 ? 15.274 -17.874 1.341 1.00 53.03 450 LEU A C 1
ATOM 3454 O O . LEU A 1 450 ? 15.918 -18.893 1.113 1.00 53.03 450 LEU A O 1
ATOM 3458 N N . LEU A 1 451 ? 15.835 -16.672 1.379 1.00 49.88 451 LEU A N 1
ATOM 3459 C CA . LEU A 1 451 ? 17.175 -16.512 1.885 1.00 49.88 451 LEU A CA 1
ATOM 3460 C C . LEU A 1 451 ? 17.029 -16.926 3.344 1.00 49.88 451 LEU A C 1
ATOM 3462 O O . LEU A 1 451 ? 16.599 -16.145 4.192 1.00 49.88 451 LEU A O 1
ATOM 3466 N N . GLU A 1 452 ? 17.216 -18.220 3.595 1.00 44.28 452 GLU A N 1
ATOM 3467 C CA . GLU A 1 452 ? 17.688 -18.645 4.895 1.00 44.28 452 GLU A CA 1
ATOM 3468 C C . GLU A 1 452 ? 18.948 -17.811 5.113 1.00 44.28 452 GLU A C 1
ATOM 3470 O O . GLU A 1 452 ? 19.940 -18.001 4.412 1.00 44.28 452 GLU A O 1
ATOM 3475 N N . ASP A 1 453 ? 18.858 -16.802 5.982 1.00 41.88 453 ASP A N 1
ATOM 3476 C CA . ASP A 1 453 ? 20.046 -16.230 6.598 1.00 41.88 453 ASP A CA 1
ATOM 3477 C C . ASP A 1 453 ? 20.759 -17.418 7.264 1.00 41.88 453 ASP A C 1
ATOM 3479 O O . ASP A 1 453 ? 20.341 -17.881 8.330 1.00 41.88 453 ASP A O 1
ATOM 3483 N N . GLN A 1 454 ? 21.744 -17.984 6.561 1.00 35.94 454 GLN A N 1
ATOM 3484 C CA . GLN A 1 454 ? 22.799 -18.802 7.150 1.00 35.94 454 GLN A CA 1
ATOM 3485 C C . GLN A 1 454 ? 23.887 -17.885 7.685 1.00 35.94 454 GLN A C 1
ATOM 3487 O O . GLN A 1 454 ? 24.317 -16.981 6.928 1.00 35.94 454 GLN A O 1
#

Solvent-accessible surface area (backbone atoms only — not comparable to full-atom values): 27145 Å² total; per-residue (Å²): 134,84,81,89,84,88,85,81,93,78,90,83,87,80,88,82,86,84,77,85,90,80,87,77,89,86,85,87,89,79,90,84,86,86,91,83,88,79,94,90,83,86,89,88,85,89,83,89,82,88,82,91,78,93,76,86,81,80,78,70,82,52,71,71,55,61,50,51,52,51,53,48,52,51,51,49,53,50,50,52,53,47,63,68,56,69,79,57,89,82,68,93,71,88,73,87,72,90,76,70,76,73,75,74,75,74,90,59,54,55,29,30,38,39,32,50,51,72,66,71,94,58,83,75,46,61,40,54,37,33,25,30,28,21,46,51,51,37,43,65,33,88,59,44,66,34,38,38,32,44,32,25,48,94,56,76,70,53,57,69,45,49,61,55,52,21,54,74,29,35,50,86,85,70,71,51,72,76,32,55,72,27,57,41,70,37,83,31,87,53,82,61,22,51,31,52,50,54,52,46,37,43,71,74,40,56,67,20,35,38,36,39,33,52,34,31,44,30,52,55,77,38,58,61,35,58,34,66,78,47,25,64,68,28,34,34,45,31,19,27,34,41,58,63,90,84,42,66,46,26,69,42,69,74,52,75,79,83,73,62,75,44,21,50,26,76,22,40,64,86,50,101,83,38,28,29,69,58,44,57,32,37,38,34,47,25,52,66,70,82,52,86,65,89,74,46,60,80,79,33,80,46,43,72,72,28,49,66,38,44,20,36,53,53,29,50,47,40,74,55,68,29,49,55,43,9,39,29,83,66,38,51,34,21,45,48,70,63,45,74,76,82,82,52,86,52,74,50,89,83,67,85,68,70,66,47,62,72,54,44,59,30,79,82,35,82,26,49,53,78,57,91,89,51,58,60,67,93,39,44,24,66,62,24,40,80,38,74,54,51,84,91,54,27,69,50,34,75,52,35,95,33,32,29,36,16,25,52,74,74,72,88,74,56,67,64,62,51,48,54,54,32,77,72,61,44,66,82,38,60,56,70,35,35,72,35,46,71,22,36,45,67,68,56,79,56,68,75,72,75,72,71,87,123

Organism: NCBI:txid141414

pLDDT: mean 74.93, std 23.82, range [24.48, 98.62]

Nearest PDB structures (foldseek):
  3n9w-assembly1_B  TM=5.957E-01  e=1.353E-02  Escherichia coli K-12
  4f6l-assembly2_B  TM=6.397E-01  e=1.733E-01  Staphylococcus aureus subsp. aureus Mu50
  3oy7-assembly1_B  TM=3.894E-01  e=2.348E-01  Paramecium bursaria Chlorella virus NY2A
  8g2j-assembly1_D  TM=5.955E-01  e=5.492E-01  Populus tremula x P. tremuloides/Amanita muscaria mixed EST library
  5uof-assembly1_B  TM=3.909E-01  e=6.590E-01  Burkholderia multivorans ATCC 17616

Radius of gyration: 28.72 Å; Cα contacts (8 Å, |Δi|>4): 733; chains: 1; bounding box: 84×99×81 Å

Foldseek 3Di:
DDDDDDDDDDDDDDDDDDDDDDDDDDDDDDDDDDDDDDDDDDDDDDDDDDDDDDDDDPDDDDVVVVQVVVVVVLVVLVVVVVVVVVPDDDDPDPDPDPPPPPPVPVVAFAEEEEEEDEDDPGPCALQNLLLLCQLLQQLPAPSHQAYEYAYADDDPCCLVCSVVSSCVSFDHPSDDPSSVVRYHYHYDNDFDWLQNRLVCCQPPVARYWYKYFYSSKHWHNLSVQFDQVLQVLAKEQEFAAAPDPPCPLCNTRVDDQDDDFGQQFQFFPDDPPHHWQDGGIMIHHYPQADQDPPLHCPVRPHHSLAALSSQLSVVSSVNSSGFYAHQCVRIHIHRNRRGDDRPHPYHCVPVPGDGATRRHHDDPRGRGHDDVQWDDLVLFLLQFDWAQDDPVCLNGGPCSVQKTAGAHPDDDDDNVVLVVVCVVRVPPADGGHSNDHSHMRGNDPDPPPPPPPD

Sequence (454 aa):
FGSRLDSPLTTSACCKANRPYHQSRVATRAMQCWAFYAILLISPLAASLDTASQDTAWQAPTCAQEEADVVSALQHKIAEHESVSSRGAFAPRIIATNNTDAFVVQHGLPTALLTSVFWPHEQIPGHLKEMFAALATNLRNTHLSEVHVLFEHTDDSLCQQLAGLMSLSTPTDYLTDADLDKLHCVHVLKTPTYHDFFAYANNKLRQHIVVLSNSDVVFDESLGLLNAQGLTNRALVVSVQTPPRDGTYQDTMGDECRTVVPRCTLGIVNGWFAGGNSWDAYIFKSPLPAVPGDGSTAGLNFTMNREGAENIAARALYDLGLELYNPCMHIHAHHWHCHGGKLHKSSLHNSGWKKISGIMPCWDCPGVRYPEGAVARSQLCASGRLEPLDMNVSSFFRSPNHTHVCCSKAGACSHMRLIDGWMQNFSSLLCRSAADVSCIVSSAELRTLLLEDQ

Secondary structure (DSSP, 8-state):
-----------------------------------------------------------PPPHHHHHHHHHHHHHHHHHHHHHHHTS-------------------S-PPEEEEEEEEPPSSS--HHHHHHHHHHHHHHH-TT-SEEEEEEE-S-TTHHHHHHHHHHHHS-TT-S-HHHHTTEEEEEESSPPBHHHHHHHHHHHSTTSEEEEE-TTEEE-GGGGGB-TTTTTTEEEEE--BPPPTTTHHHHHHSS---SPPP--S---TT-TTSSSS---EEEEESSPPPPSSS-SGGG--SBSSSBTHHHHHHHHHHHTT-EEEB-TTTS-EEE---SS------B-TTS--------PBPSS-TTBPPPTTPPPGGGTTTTEEEEEPPHHHHTTSS-GGGEEEEEESSS---HHHHHHHHHHHSSS-B--STT--SEEEE------------